Protein AF-A0A7J3TET0-F1 (afdb_monomer)

Sequence (450 aa):
MPKSDINNKVNKGKETSWKTGTLSIEEVISLLPPAFREVYMDRAEIQNYNQIGSYFYRLSEREILDKITEKALEVGLDPIQKRAFRKGSDIYKSYLRERKRQKHEYKEESEPGPEIKNPSVEMVDYIHPLISEFIESLKARGCILEFLNVDKTRAVNIDREMKAIYIVTLRVQSNPNSDIENLNVSNSDIIIQAYPENVRIYNPSLPGKARKVEFDVQSTISQAGIHIGPVTDKDAVASLEQLGLIMDRNVAIDVFRKAIGAFIETGNAEVLDGIDAPGFYSNGKGGIYAVGYQVREVKQEEMKITLEVLNKIALLFPKSIRRFATVVRWSLSSPFSYYLKQNKIYPQHLMLYGMTGTSKTALLLLNHGIWGKWDPESSNHGFFVSGGETDTPARLGERLEQGTFALVIDEGEGLFLKSDGRENVPVIGILKHALQSLISRQTSDRGKFQ

Mean predicted aligned error: 18.73 Å

Foldseek 3Di:
DDDDDDDDDDDDDPPDPQVVLDDDPVRVLVPDDPVSNVVVVVDPPVVPPDCPVVVCVVPDDPVVVVVSVVVNVVSDDDPVVVVSVVVVVVVVVVVVVVVVVVVVVVPPPDDDDDDPPDPDPPLQPDDDPQRVVVVVVQVVQVWFWFAPDSNRQKIWIQHPVQQFIWIKGWDWDQDPVDNDIDIDIDIDPTFFQWHWAAWEWEDAPFPPDAIFIWTWTDGPVDPDTDTDDRDHLVVSLVVSVVVVGGPHPVCSSVSSVRVSVRCVVVVVYHYHYYHPAFFWADPVPRDIDTDPADDDDDDPVNVVVVVVVLVVVLVVPVVCNVVLVVLLVCLVCQRCLLVCLVVQRFDDDDDDDDDPPNCPVVSNVVSCVVRVLQDPVDPQSLQREELVQCLDLVSVLVSLSNHSRDRHYPPNPSLQAPPVRDGPVQSVQQVVCSRNHSDRFTQDPVRDTD

pLDDT: mean 72.65, std 20.69, range [26.22, 97.0]

Solvent-accessible surface area (backbone atoms only — not comparable to full-atom values): 26588 Å² total; per-residue (Å²): 141,87,82,83,95,82,88,88,88,79,79,89,76,86,72,66,52,84,80,74,41,52,80,54,71,70,58,59,48,67,71,46,60,70,80,58,39,56,65,53,71,77,38,85,76,69,77,61,88,77,50,67,67,63,54,51,69,75,73,60,59,70,70,57,54,49,52,53,50,52,50,46,61,74,54,41,61,54,76,67,58,46,48,55,54,49,51,55,53,51,53,50,54,52,52,54,50,52,58,51,47,61,61,50,73,76,64,73,82,74,78,88,72,84,83,75,81,73,84,72,86,76,66,74,76,74,68,57,67,70,57,50,54,52,50,52,58,38,44,75,64,58,31,48,68,32,67,76,45,85,84,62,35,34,28,42,38,39,31,58,84,73,15,23,28,30,43,38,36,50,43,81,45,74,43,96,90,46,101,55,68,44,76,48,78,48,72,53,72,68,27,28,47,42,27,81,38,81,34,32,36,39,40,45,71,50,81,92,56,73,55,27,40,25,29,35,39,40,34,82,89,44,86,64,81,42,78,47,62,83,31,39,69,68,55,48,49,50,53,38,44,76,70,68,29,50,69,35,77,91,52,37,63,62,52,50,53,44,49,53,48,33,32,52,76,72,63,66,33,52,74,45,76,37,72,86,43,32,31,37,40,64,69,83,79,88,44,77,46,65,32,91,51,88,87,72,91,78,53,71,67,57,53,50,53,51,53,52,51,52,51,57,56,48,64,77,33,73,95,42,45,70,57,52,52,50,48,53,56,46,43,76,49,37,32,44,40,52,35,34,35,77,70,74,39,66,62,79,87,86,82,87,82,78,70,88,91,70,55,56,67,66,55,55,53,49,42,32,58,76,70,69,44,63,37,94,85,44,98,37,27,84,44,41,38,52,13,83,64,37,49,42,57,66,46,36,46,56,60,61,62,62,33,30,57,65,76,43,63,46,76,44,60,41,34,53,29,42,98,86,70,45,70,28,58,50,37,47,44,30,60,54,31,55,38,73,36,97,59,57,52,59,46,44,102,80,80,48,79,105

Structu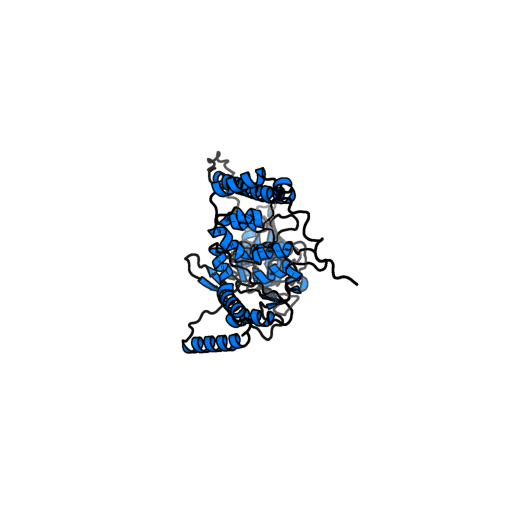re (mmCIF, N/CA/C/O backbone):
data_AF-A0A7J3TET0-F1
#
_entry.id   AF-A0A7J3TET0-F1
#
loop_
_atom_site.group_PDB
_atom_site.id
_atom_site.type_symbol
_atom_site.label_atom_id
_atom_site.label_alt_id
_atom_site.label_comp_id
_atom_site.label_asym_id
_atom_site.label_entity_id
_atom_site.label_seq_id
_atom_site.pdbx_PDB_ins_code
_atom_site.Cartn_x
_atom_site.Cartn_y
_atom_site.Cartn_z
_atom_site.occupancy
_atom_site.B_iso_or_equiv
_atom_site.auth_seq_id
_atom_site.auth_comp_id
_atom_site.auth_asym_id
_atom_site.auth_atom_id
_atom_site.pdbx_PDB_model_num
ATOM 1 N N . MET A 1 1 ? -27.246 51.349 69.343 1.00 47.22 1 MET A N 1
ATOM 2 C CA . MET A 1 1 ? -27.050 50.069 68.628 1.00 47.22 1 MET A CA 1
ATOM 3 C C . MET A 1 1 ? -28.286 49.766 67.791 1.00 47.22 1 MET A C 1
ATOM 5 O O . MET A 1 1 ? -29.310 49.442 68.382 1.00 47.22 1 MET A O 1
ATOM 9 N N . PRO A 1 2 ? -28.229 49.922 66.457 1.00 36.47 2 PRO A N 1
ATOM 10 C CA . PRO A 1 2 ? -29.278 49.417 65.575 1.00 36.47 2 PRO A CA 1
ATOM 11 C C . PRO A 1 2 ? -28.756 48.523 64.435 1.00 36.47 2 PRO A C 1
ATOM 13 O O . PRO A 1 2 ? -27.564 48.451 64.152 1.00 36.47 2 PRO A O 1
ATOM 16 N N . LYS A 1 3 ? -29.709 47.791 63.856 1.00 33.69 3 LYS A N 1
ATOM 17 C CA . LYS A 1 3 ? -29.592 46.589 63.029 1.00 33.69 3 LYS A CA 1
ATOM 18 C C . LYS A 1 3 ? -29.401 46.889 61.532 1.00 33.69 3 LYS A C 1
ATOM 20 O O . LYS A 1 3 ? -30.09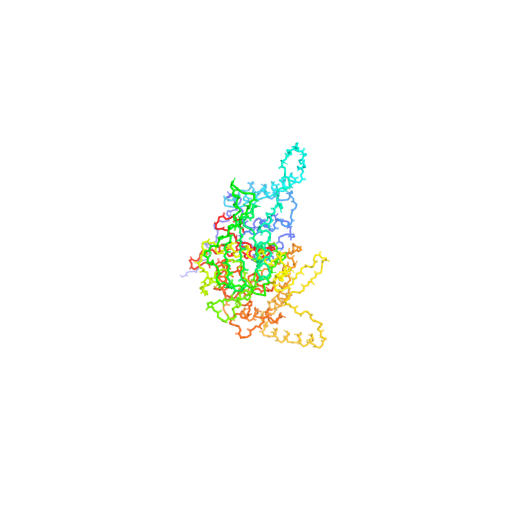2 47.737 60.988 1.00 33.69 3 LYS A O 1
ATOM 25 N N . SER A 1 4 ? -28.503 46.107 60.928 1.00 35.28 4 SER A N 1
ATOM 26 C CA . SER A 1 4 ? -28.432 45.586 59.547 1.00 35.28 4 SER A CA 1
ATOM 27 C C . SER A 1 4 ? -29.247 46.258 58.428 1.00 35.28 4 SER A C 1
ATOM 29 O O . SER A 1 4 ? -30.454 46.040 58.307 1.00 35.28 4 SER A O 1
ATOM 31 N N . ASP A 1 5 ? -28.516 46.905 57.517 1.00 34.19 5 ASP A N 1
ATOM 32 C CA . ASP A 1 5 ? -28.932 47.290 56.167 1.00 34.19 5 ASP A CA 1
ATOM 33 C C . ASP A 1 5 ? -29.136 46.061 55.260 1.00 34.19 5 ASP A C 1
ATOM 35 O O . ASP A 1 5 ? -28.188 45.457 54.754 1.00 34.19 5 ASP A O 1
ATOM 39 N N . ILE A 1 6 ? -30.399 45.710 55.022 1.00 42.12 6 ILE A N 1
ATOM 40 C CA . ILE A 1 6 ? -30.845 44.888 53.893 1.00 42.12 6 ILE A CA 1
ATOM 41 C C . ILE A 1 6 ? -31.731 45.795 53.041 1.00 42.12 6 ILE A C 1
ATOM 43 O O . ILE A 1 6 ? -32.813 46.163 53.486 1.00 42.12 6 ILE A O 1
ATOM 47 N N . ASN A 1 7 ? -31.235 46.147 51.849 1.00 35.28 7 ASN A N 1
ATOM 48 C CA . ASN A 1 7 ? -31.926 46.683 50.659 1.00 35.28 7 ASN A CA 1
ATOM 49 C C . ASN A 1 7 ? -31.182 47.880 50.061 1.00 35.28 7 ASN A C 1
ATOM 51 O O . ASN A 1 7 ? -31.556 49.021 50.300 1.00 35.28 7 ASN A O 1
ATOM 55 N N . ASN A 1 8 ? -30.153 47.619 49.246 1.00 35.34 8 ASN A N 1
ATOM 56 C CA . ASN A 1 8 ? -29.835 48.435 48.061 1.00 35.34 8 ASN A CA 1
ATOM 57 C C . ASN A 1 8 ? -28.627 47.871 47.303 1.00 35.34 8 ASN A C 1
ATOM 59 O O . ASN A 1 8 ? -27.538 48.434 47.348 1.00 35.34 8 ASN A O 1
ATOM 63 N N . LYS A 1 9 ? -28.815 46.743 46.604 1.00 36.81 9 LYS A N 1
ATOM 64 C CA . LYS A 1 9 ? -27.970 46.313 45.469 1.00 36.81 9 LYS A CA 1
ATOM 65 C C . LYS A 1 9 ? -28.615 45.122 44.747 1.00 36.81 9 LYS A C 1
ATOM 67 O O . LYS A 1 9 ? -28.080 44.024 44.712 1.00 36.81 9 LYS A O 1
ATOM 72 N N . VAL A 1 10 ? -29.797 45.343 44.171 1.00 34.62 10 VAL A N 1
ATOM 73 C CA . VAL A 1 10 ? -30.365 44.449 43.153 1.00 34.62 10 VAL A CA 1
ATOM 74 C C . VAL A 1 10 ? -30.793 45.304 41.961 1.00 34.62 10 VAL A C 1
ATOM 76 O O . VAL A 1 10 ? -31.757 46.056 42.029 1.00 34.62 10 VAL A O 1
ATOM 79 N N . ASN A 1 11 ? -30.013 45.184 40.886 1.00 34.41 11 ASN A N 1
ATOM 80 C CA . ASN A 1 11 ? -30.404 45.341 39.485 1.00 34.41 11 ASN A CA 1
ATOM 81 C C . ASN A 1 11 ? -31.099 46.644 39.057 1.00 34.41 11 ASN A C 1
ATOM 83 O O . ASN A 1 11 ? -32.256 46.653 38.643 1.00 34.41 11 ASN A O 1
ATOM 87 N N . LYS A 1 12 ? -30.308 47.719 38.962 1.00 33.62 12 LYS A N 1
ATOM 88 C CA . LYS A 1 12 ? -30.431 48.623 37.808 1.00 33.62 12 LYS A CA 1
ATOM 89 C C . LYS A 1 12 ? -29.923 47.871 36.570 1.00 33.62 12 LYS A C 1
ATOM 91 O O . LYS A 1 12 ? -28.780 47.428 36.580 1.00 33.62 12 LYS A O 1
ATOM 96 N N . GLY A 1 13 ? -30.759 47.742 35.537 1.00 33.19 13 GLY A N 1
ATOM 97 C CA . GLY A 1 13 ? -30.324 47.313 34.201 1.00 33.19 13 GLY A CA 1
ATOM 98 C C . GLY A 1 13 ? -30.938 46.023 33.646 1.00 33.19 13 GLY A C 1
ATOM 99 O O . GLY A 1 13 ? -30.219 45.227 33.061 1.00 33.19 13 GLY A O 1
ATOM 100 N N . LYS A 1 14 ? -32.256 45.809 33.761 1.00 38.25 14 LYS A N 1
ATOM 101 C CA . LYS A 1 14 ? -32.991 45.108 32.689 1.00 38.25 14 LYS A CA 1
ATOM 102 C C . LYS A 1 14 ? -33.468 46.160 31.688 1.00 38.25 14 LYS A C 1
ATOM 104 O O . LYS A 1 14 ? -34.648 46.486 31.633 1.00 38.25 14 LYS A O 1
ATOM 109 N N . GLU A 1 15 ? -32.532 46.734 30.939 1.00 36.56 15 GLU A N 1
ATOM 110 C CA . GLU A 1 15 ? -32.889 47.259 29.625 1.00 36.56 15 GLU A CA 1
ATOM 111 C C . GLU A 1 15 ? -33.075 46.050 28.716 1.00 36.56 15 GLU A C 1
ATOM 113 O O . GLU A 1 15 ? -32.186 45.220 28.553 1.00 36.56 15 GLU A O 1
ATOM 118 N N . THR A 1 16 ? -34.286 45.897 28.202 1.00 39.97 16 THR A N 1
ATOM 119 C CA . THR A 1 16 ? -34.638 44.853 27.250 1.00 39.97 16 THR A CA 1
ATOM 120 C C . THR A 1 16 ? -33.799 45.014 25.973 1.00 39.97 16 THR A C 1
ATOM 122 O O . THR A 1 16 ? -33.821 46.089 25.367 1.00 39.97 16 THR A O 1
ATOM 125 N N . SER A 1 17 ? -33.105 43.942 25.574 1.00 40.50 17 SER A N 1
ATOM 126 C CA . SER A 1 17 ? -32.238 43.742 24.383 1.00 40.50 17 SER A CA 1
ATOM 127 C C . SER A 1 17 ? -32.762 44.322 23.057 1.00 40.50 17 SER A C 1
ATOM 129 O O . SER A 1 17 ? -31.996 44.615 22.141 1.00 40.50 17 SER A O 1
ATOM 131 N N . TRP A 1 18 ? -34.064 44.587 22.963 1.00 34.75 18 TRP A N 1
ATOM 132 C CA . TRP A 1 18 ? -34.729 45.224 21.826 1.00 34.75 18 TRP A CA 1
ATOM 133 C C . TRP A 1 18 ? -34.186 46.614 21.454 1.00 34.75 18 TRP A C 1
ATOM 135 O O . TRP A 1 18 ? -34.384 47.050 20.323 1.00 34.75 18 TRP A O 1
ATOM 145 N N . LYS A 1 19 ? -33.490 47.317 22.361 1.00 37.78 19 LYS A N 1
ATOM 146 C CA . LYS A 1 19 ? -32.889 48.634 22.068 1.00 37.78 19 LYS A 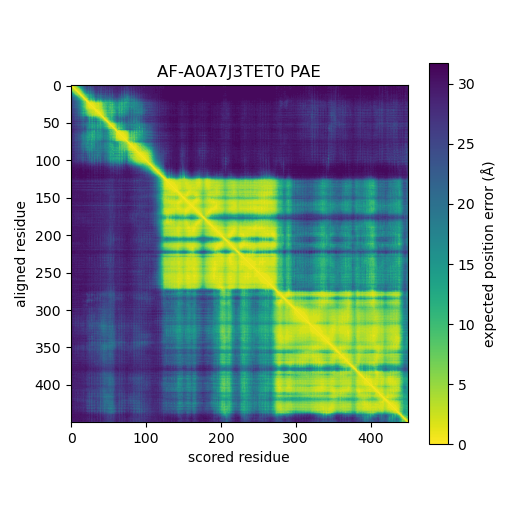CA 1
ATOM 147 C C . LYS A 1 19 ? -31.466 48.579 21.498 1.00 37.78 19 LYS A C 1
ATOM 149 O O . LYS A 1 19 ? -31.029 49.573 20.927 1.00 37.78 19 LYS A O 1
ATOM 154 N N . THR A 1 20 ? -30.750 47.458 21.624 1.00 40.53 20 THR A N 1
ATOM 155 C CA . THR A 1 20 ? -29.346 47.338 21.178 1.00 40.53 20 THR A CA 1
ATOM 156 C C . THR A 1 20 ? -29.181 46.633 19.832 1.00 40.53 20 THR A C 1
ATOM 158 O O . THR A 1 20 ? -28.071 46.592 19.308 1.00 40.53 20 THR A O 1
ATOM 161 N N . GLY A 1 21 ? -30.265 46.107 19.247 1.00 38.38 21 GLY A N 1
ATOM 162 C CA . GLY A 1 21 ? -30.230 45.435 17.941 1.00 38.38 21 GLY A CA 1
ATOM 163 C C . GLY A 1 21 ? -29.460 44.112 17.949 1.00 38.38 21 GLY A C 1
ATOM 164 O O . GLY A 1 21 ? -28.987 43.676 16.909 1.00 38.38 21 GLY A O 1
ATOM 165 N N . THR A 1 22 ? -29.297 43.486 19.113 1.00 38.59 22 THR A N 1
ATOM 166 C CA . THR A 1 22 ? -28.593 42.211 19.275 1.00 38.59 22 THR A CA 1
ATOM 167 C C . THR A 1 22 ? -29.439 41.272 20.123 1.00 38.59 22 THR A C 1
ATOM 169 O O . THR A 1 22 ? -29.788 41.604 21.254 1.00 38.59 22 THR A O 1
ATOM 172 N N . LEU A 1 23 ? -29.779 40.107 19.564 1.00 42.12 23 LEU A N 1
ATOM 173 C CA . LEU A 1 23 ? -30.493 39.048 20.280 1.00 42.12 23 LEU A CA 1
ATOM 174 C C . LEU A 1 23 ? -29.508 38.081 20.944 1.00 42.12 23 LEU A C 1
ATOM 176 O O . LEU A 1 23 ? -28.481 37.728 20.357 1.00 42.12 23 LEU A O 1
ATOM 180 N N . SER A 1 24 ? -29.846 37.614 22.143 1.00 52.03 24 SER A N 1
ATOM 181 C CA . SER A 1 24 ? -29.150 36.504 22.798 1.00 52.03 24 SER A CA 1
ATOM 182 C C . SER A 1 24 ? -29.523 35.162 22.147 1.00 52.03 24 SER A C 1
ATOM 184 O O . SER A 1 24 ? -30.534 35.043 21.448 1.00 52.03 24 SER A O 1
ATOM 186 N N . ILE A 1 25 ? -28.713 34.119 22.359 1.00 48.34 25 ILE A N 1
ATOM 187 C CA . ILE A 1 25 ? -28.995 32.776 21.819 1.00 48.34 25 ILE A CA 1
ATOM 188 C C . ILE A 1 25 ? -30.345 32.255 22.307 1.00 48.34 25 ILE A C 1
ATOM 190 O O . ILE A 1 25 ? -31.100 31.656 21.545 1.00 48.34 25 ILE A O 1
ATOM 194 N N . GLU A 1 26 ? -30.661 32.512 23.569 1.00 53.69 26 GLU A N 1
ATOM 195 C CA . GLU A 1 26 ? -31.907 32.110 24.208 1.00 53.69 26 GLU A CA 1
ATOM 196 C C . GLU A 1 26 ? -33.110 32.771 23.526 1.00 53.69 26 GLU A C 1
ATOM 198 O O . GLU A 1 26 ? -34.139 32.126 23.314 1.00 53.69 26 GLU A O 1
ATOM 203 N N . GLU A 1 27 ? -32.963 34.028 23.099 1.00 54.66 27 GLU A N 1
ATOM 204 C CA . GLU A 1 27 ? -33.993 34.750 22.353 1.00 54.66 27 GLU A CA 1
ATOM 205 C C . GLU A 1 27 ? -34.169 34.171 20.942 1.00 54.66 27 GLU A C 1
ATOM 207 O O . GLU A 1 27 ? -35.301 33.965 20.509 1.00 54.66 27 GLU A O 1
ATOM 212 N N . VAL A 1 28 ? -33.085 33.794 20.255 1.00 53.69 28 VAL A N 1
ATOM 213 C CA . VAL A 1 28 ? -33.152 33.117 18.944 1.00 53.69 28 VAL A CA 1
ATOM 214 C C . VAL A 1 28 ? -33.815 31.738 19.051 1.00 53.69 28 VAL A C 1
ATOM 216 O O . VAL A 1 28 ? -34.655 31.392 18.220 1.00 53.69 28 VAL A O 1
ATOM 219 N N . ILE A 1 29 ? -33.504 30.959 20.090 1.00 54.62 29 ILE A N 1
ATOM 220 C CA . ILE A 1 29 ? -34.135 29.651 20.339 1.00 54.62 29 ILE A CA 1
ATOM 221 C C . ILE A 1 29 ? -35.631 29.819 20.625 1.00 54.62 29 ILE A C 1
ATOM 223 O O . ILE A 1 29 ? -36.444 29.015 20.165 1.00 54.62 29 ILE A O 1
ATOM 227 N N . SER A 1 30 ? -36.020 30.887 21.328 1.00 56.38 30 SER A N 1
ATOM 228 C CA . SER A 1 30 ? -37.426 31.178 21.628 1.00 56.38 30 SER A CA 1
ATOM 229 C C . SER A 1 30 ? -38.279 31.462 20.385 1.00 56.38 30 SER A C 1
ATOM 231 O O . SER A 1 30 ? -39.500 31.325 20.441 1.00 56.38 30 SER A O 1
ATOM 233 N N . LEU A 1 31 ? -37.657 31.796 19.251 1.00 55.09 31 LEU A N 1
ATOM 234 C CA . LEU A 1 31 ? -38.343 32.021 17.976 1.00 55.09 31 LEU A CA 1
ATOM 235 C C . LEU A 1 31 ? -38.585 30.725 17.186 1.00 55.09 31 LEU A C 1
ATOM 237 O O . LEU A 1 31 ? -39.346 30.732 16.220 1.00 55.09 31 LEU A O 1
ATOM 241 N N . LEU A 1 32 ? -37.981 29.601 17.586 1.00 49.94 32 LEU A N 1
ATOM 242 C CA . LEU A 1 32 ? -38.163 28.317 16.903 1.00 49.94 32 LEU A CA 1
ATOM 243 C C . LEU A 1 32 ? -39.530 27.691 17.230 1.00 49.94 32 LEU A C 1
ATOM 245 O O . LEU A 1 32 ? -40.083 27.958 18.300 1.00 49.94 32 LEU A O 1
ATOM 249 N N . PRO A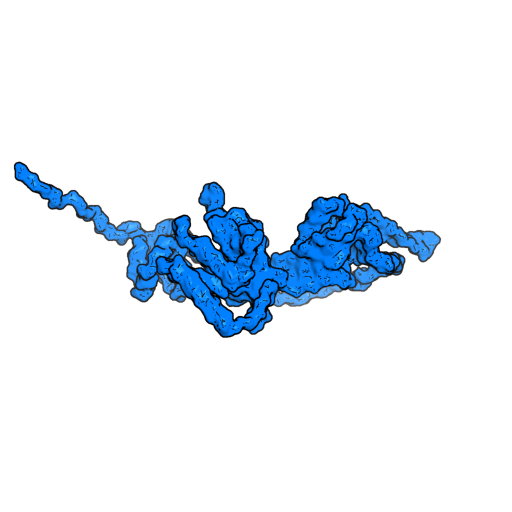 1 33 ? -40.097 26.832 16.365 1.00 46.38 33 PRO A N 1
ATOM 250 C CA . PRO A 1 33 ? -41.302 26.078 16.703 1.00 46.38 33 PRO A CA 1
ATOM 251 C C . PRO A 1 33 ? -41.067 25.146 17.912 1.00 46.38 33 PRO A C 1
ATOM 253 O O . PRO A 1 33 ? -39.946 24.658 18.078 1.00 46.38 33 PRO A O 1
ATOM 256 N N . PRO A 1 34 ? -42.088 24.853 18.745 1.00 49.47 34 PRO A N 1
ATOM 257 C CA . PRO A 1 34 ? -41.920 24.145 20.023 1.00 49.47 34 PRO A CA 1
ATOM 258 C C . PRO A 1 34 ? -41.143 22.823 19.933 1.00 49.47 34 PRO A C 1
ATOM 260 O O . PRO A 1 34 ? -40.205 22.619 20.699 1.00 49.47 34 PRO A O 1
ATOM 263 N N . ALA A 1 35 ? -41.430 21.995 18.923 1.00 41.88 35 ALA A N 1
ATOM 264 C CA . ALA A 1 35 ? -40.745 20.718 18.700 1.00 41.88 35 ALA A CA 1
ATOM 265 C C . ALA A 1 35 ? -39.224 20.860 18.482 1.00 41.88 35 ALA A C 1
ATOM 267 O O . ALA A 1 35 ? -38.458 19.955 18.795 1.00 41.88 35 ALA A O 1
ATOM 268 N N . PHE A 1 36 ? -38.761 22.005 17.972 1.00 44.66 36 PHE A N 1
ATOM 269 C CA . PHE A 1 36 ? -37.337 22.277 17.758 1.00 44.66 36 PHE A CA 1
ATOM 270 C C . PHE A 1 36 ? -36.656 22.862 18.999 1.00 44.66 36 PHE A C 1
ATOM 272 O O . PHE A 1 36 ? -35.450 22.679 19.168 1.00 44.66 36 PHE A O 1
ATOM 279 N N . ARG A 1 37 ? -37.412 23.527 19.885 1.00 54.56 37 ARG A N 1
ATOM 280 C CA . ARG A 1 37 ? -36.888 24.024 21.169 1.00 54.56 37 ARG A CA 1
ATOM 281 C C . ARG A 1 37 ? -36.535 22.872 22.097 1.00 54.56 37 ARG A C 1
ATOM 283 O O . ARG A 1 37 ? -35.477 22.901 22.716 1.00 54.56 37 ARG A O 1
ATOM 290 N N . GLU A 1 38 ? -37.391 21.855 22.150 1.00 47.50 38 GLU A N 1
ATOM 291 C CA . GLU A 1 38 ? -37.198 20.680 23.007 1.00 47.50 38 GLU A CA 1
ATOM 292 C C . GLU A 1 38 ? -35.928 19.905 22.632 1.00 47.50 38 GLU A C 1
ATOM 294 O O . GLU A 1 38 ? -35.116 19.595 23.498 1.00 47.50 38 GLU A O 1
ATOM 299 N N . VAL A 1 39 ? -35.675 19.704 21.334 1.00 46.56 39 VAL A N 1
ATOM 300 C CA . VAL A 1 39 ? -34.472 19.001 20.847 1.00 46.56 39 VAL A CA 1
ATOM 301 C C . VAL A 1 39 ? -33.179 19.783 21.119 1.00 46.56 39 VAL A C 1
ATOM 303 O O . VAL A 1 39 ? -32.123 19.182 21.321 1.00 46.56 39 VAL A O 1
ATOM 306 N N . TYR A 1 40 ? -33.245 21.116 21.133 1.00 48.41 40 TYR A N 1
ATOM 307 C CA . TYR A 1 40 ? -32.092 21.966 21.431 1.00 48.41 40 TYR A CA 1
ATOM 308 C C . TYR A 1 40 ? -31.771 21.996 22.933 1.00 48.41 40 TYR A C 1
ATOM 310 O O . TYR A 1 40 ? -30.605 21.958 23.318 1.00 48.41 40 TYR A O 1
ATOM 318 N N . MET A 1 41 ? -32.801 22.033 23.783 1.00 51.50 41 MET A N 1
ATOM 319 C CA . MET A 1 41 ? -32.650 22.060 25.243 1.00 51.50 41 MET A CA 1
ATOM 320 C C . MET A 1 41 ? -32.141 20.727 25.816 1.00 51.50 41 MET A C 1
ATOM 322 O O . MET A 1 41 ? -31.463 20.728 26.839 1.00 51.50 41 MET A O 1
ATOM 326 N N . ASP A 1 42 ? -32.400 19.603 25.141 1.00 46.38 42 ASP A N 1
ATOM 327 C CA . ASP A 1 42 ? -32.011 18.259 25.599 1.00 46.38 42 ASP A CA 1
ATOM 328 C C . ASP A 1 42 ? -30.530 17.905 25.317 1.00 46.38 42 ASP A C 1
ATOM 330 O O . ASP A 1 42 ? -30.035 16.847 25.708 1.00 46.38 42 ASP A O 1
ATOM 334 N N . ARG A 1 43 ? -29.768 18.787 24.648 1.00 48.09 43 ARG A N 1
ATOM 335 C CA . ARG A 1 43 ? -28.347 18.552 24.334 1.00 48.09 43 ARG A CA 1
ATOM 336 C C . ARG A 1 43 ? -27.453 19.709 24.765 1.00 48.09 43 ARG A C 1
ATOM 338 O O . ARG A 1 43 ? -27.238 20.663 24.023 1.00 48.09 43 ARG A O 1
ATOM 345 N N . ALA A 1 44 ? -26.797 19.533 25.913 1.00 43.03 44 ALA A N 1
ATOM 346 C CA . ALA A 1 44 ? -25.727 20.411 26.401 1.00 43.03 44 ALA A CA 1
ATOM 347 C C . ALA A 1 44 ? -24.542 20.572 25.411 1.00 43.03 44 ALA A C 1
ATOM 349 O O . ALA A 1 44 ? -23.738 21.488 25.546 1.00 43.03 44 ALA A O 1
ATOM 350 N N . GLU A 1 45 ? -24.442 19.716 24.389 1.00 41.53 45 GLU A N 1
ATOM 351 C CA . GLU A 1 45 ? -23.360 19.699 23.394 1.00 41.53 45 GLU A CA 1
ATOM 352 C C . GLU A 1 45 ? -23.496 20.743 22.266 1.00 41.53 45 GLU A C 1
ATOM 354 O O . GLU A 1 45 ? -22.540 20.957 21.521 1.00 41.53 45 GLU A O 1
ATOM 359 N N . ILE A 1 46 ? -24.638 21.434 22.130 1.00 45.91 46 ILE A N 1
ATOM 360 C CA . ILE A 1 46 ? -24.844 22.441 21.062 1.00 45.91 46 ILE A CA 1
ATOM 361 C C . ILE A 1 46 ? -24.303 23.835 21.463 1.00 45.91 46 ILE A C 1
ATOM 363 O O . ILE A 1 46 ? -24.289 24.765 20.660 1.00 45.91 46 ILE A O 1
ATOM 367 N N . GLN A 1 47 ? -23.750 23.984 22.673 1.00 41.09 47 GLN A N 1
ATOM 368 C CA . GLN A 1 47 ? -23.112 25.234 23.116 1.00 41.09 47 GLN A CA 1
ATOM 369 C C . GLN A 1 47 ? -21.764 25.538 22.432 1.00 41.09 47 GLN A C 1
ATOM 371 O O . GLN A 1 47 ? -21.244 26.645 22.570 1.00 41.09 47 GLN A O 1
ATOM 376 N N . ASN A 1 48 ? -21.214 24.616 21.634 1.00 38.47 48 ASN A N 1
ATOM 377 C CA . ASN A 1 48 ? -20.057 24.908 20.789 1.00 38.47 48 ASN A CA 1
ATOM 378 C C . ASN A 1 48 ? -20.499 25.579 19.478 1.00 38.47 48 ASN A C 1
ATOM 380 O O . ASN A 1 48 ? -20.911 24.938 18.507 1.00 38.47 48 ASN A O 1
ATOM 384 N N . TYR A 1 49 ? -20.406 26.910 19.477 1.00 42.03 49 TYR A N 1
ATOM 385 C CA . TYR A 1 49 ? -20.637 27.808 18.348 1.00 42.03 49 TYR A CA 1
ATOM 386 C C . TYR A 1 49 ? -19.917 27.330 17.079 1.00 42.03 49 TYR A C 1
ATOM 388 O O . TYR A 1 49 ? -18.697 27.412 16.993 1.00 42.03 49 TYR A O 1
ATOM 396 N N . ASN A 1 50 ? -20.696 26.813 16.120 1.00 41.69 50 ASN A N 1
ATOM 397 C CA . ASN A 1 50 ? -20.452 26.745 14.663 1.00 41.69 50 ASN A CA 1
ATOM 398 C C . ASN A 1 50 ? -21.426 25.777 13.959 1.00 41.69 50 ASN A C 1
ATOM 400 O O . ASN A 1 50 ? -21.477 25.747 12.732 1.00 41.69 50 ASN A O 1
ATOM 404 N N . GLN A 1 51 ? -22.229 25.005 14.704 1.00 45.16 51 GLN A N 1
ATOM 405 C CA . GLN A 1 51 ? -23.095 23.964 14.127 1.00 45.16 51 GLN A CA 1
ATOM 406 C C . GLN A 1 51 ? -24.566 24.356 13.921 1.00 45.16 51 GLN A C 1
ATOM 408 O O . GLN A 1 51 ? -25.339 23.564 13.387 1.00 45.16 51 GLN A O 1
ATOM 413 N N . ILE A 1 52 ? -24.970 25.578 14.280 1.00 42.38 52 ILE A N 1
ATOM 414 C CA . ILE A 1 52 ? -26.361 26.027 14.103 1.00 42.38 52 ILE A CA 1
ATOM 415 C C . ILE A 1 52 ? -26.747 25.993 12.614 1.00 42.38 52 ILE A C 1
ATOM 417 O O . ILE A 1 52 ? -27.782 25.442 12.246 1.00 42.38 52 ILE A O 1
ATOM 421 N N . GLY A 1 53 ? -25.867 26.486 11.736 1.00 44.25 53 GLY A N 1
ATOM 422 C CA . GLY A 1 53 ? -26.101 26.481 10.290 1.00 44.25 53 GLY A CA 1
ATOM 423 C C . GLY A 1 53 ? -26.193 25.074 9.693 1.00 44.25 53 GLY A C 1
ATOM 424 O O . GLY A 1 53 ? -27.065 24.824 8.869 1.00 44.25 53 GLY A O 1
ATOM 425 N N . SER A 1 54 ? -25.349 24.135 10.134 1.00 42.38 54 SER A N 1
ATOM 426 C CA . SER A 1 54 ? -25.358 22.745 9.651 1.00 42.38 54 SER A CA 1
ATOM 427 C C . SER A 1 54 ? -26.517 21.916 10.211 1.00 42.38 54 SER A C 1
ATOM 429 O O . SER A 1 54 ? -26.957 20.968 9.560 1.00 42.38 54 SER A O 1
ATOM 431 N N . TYR A 1 55 ? -27.030 22.274 11.389 1.00 42.72 55 TYR A N 1
ATOM 432 C CA . TYR A 1 55 ? -28.219 21.661 11.972 1.00 42.72 55 TYR A CA 1
ATOM 433 C C . TYR A 1 55 ? -29.492 22.081 11.221 1.00 42.72 55 TYR A C 1
ATOM 435 O O . TYR A 1 55 ? -30.261 21.217 10.801 1.00 42.72 55 TYR A O 1
ATOM 443 N N . PHE A 1 56 ? -29.665 23.379 10.936 1.00 42.72 56 PHE A N 1
ATOM 444 C CA . PHE A 1 56 ? -30.772 23.853 10.094 1.00 42.72 56 PHE A CA 1
ATOM 445 C C . PHE A 1 56 ? -30.664 23.350 8.647 1.00 42.72 56 PHE A C 1
ATOM 447 O O . PHE A 1 56 ? -31.669 22.974 8.055 1.00 42.72 56 PHE A O 1
ATOM 454 N N . TYR A 1 57 ? -29.445 23.221 8.111 1.00 46.88 57 TYR A N 1
ATOM 455 C CA . TYR A 1 57 ? -29.179 22.675 6.772 1.00 46.88 57 TYR A CA 1
ATOM 456 C C . TYR A 1 57 ? -29.728 21.254 6.545 1.00 46.88 57 TYR A C 1
ATOM 458 O O . TYR A 1 57 ? -29.998 20.882 5.406 1.00 46.88 57 TYR A O 1
ATOM 466 N N . ARG A 1 58 ? -29.895 20.445 7.605 1.00 42.06 58 ARG A N 1
ATOM 467 C CA . ARG A 1 58 ? -30.441 19.079 7.498 1.00 42.06 58 ARG A CA 1
ATOM 468 C C . ARG A 1 58 ? -31.966 18.998 7.541 1.00 42.06 58 ARG A C 1
ATOM 470 O O . ARG A 1 58 ? -32.486 17.941 7.201 1.00 42.06 58 ARG A O 1
ATOM 477 N N . LEU A 1 59 ? -32.664 20.037 8.003 1.00 38.78 59 LEU A N 1
ATOM 478 C CA . LEU A 1 59 ? -34.044 19.894 8.486 1.00 38.78 59 LEU A CA 1
ATOM 479 C C . LEU A 1 59 ? -35.073 20.847 7.861 1.00 38.78 59 LEU A C 1
ATOM 481 O O . LEU A 1 59 ? -36.248 20.714 8.192 1.00 38.78 59 LEU A O 1
ATOM 485 N N . SER A 1 60 ? -34.701 21.777 6.975 1.00 42.84 60 SER A N 1
ATOM 486 C CA . SER A 1 60 ? -35.664 22.760 6.452 1.00 42.84 60 SER A CA 1
ATOM 487 C C . SER A 1 60 ? -35.663 22.935 4.931 1.00 42.84 60 SER A C 1
ATOM 489 O O . SER A 1 60 ? -34.626 22.978 4.270 1.00 42.84 60 SER A O 1
ATOM 491 N N . GLU A 1 61 ? -36.874 23.073 4.380 1.00 50.25 61 GLU A N 1
ATOM 492 C CA . GLU A 1 61 ? -37.121 23.506 3.005 1.00 50.25 61 GLU A CA 1
ATOM 493 C C . GLU A 1 61 ? -36.664 24.959 2.789 1.00 50.25 61 GLU A C 1
ATOM 495 O O . GLU A 1 61 ? -36.631 25.778 3.714 1.00 50.25 61 GLU A O 1
ATOM 500 N N . ARG A 1 62 ? -36.318 25.279 1.535 1.00 45.28 62 ARG A N 1
ATOM 501 C CA . ARG A 1 62 ? -35.716 26.551 1.099 1.00 45.28 62 ARG A CA 1
ATOM 502 C C . ARG A 1 62 ? -36.438 27.797 1.632 1.00 45.28 62 ARG A C 1
ATOM 504 O O . ARG A 1 62 ? -35.774 28.720 2.088 1.00 45.28 62 ARG A O 1
ATOM 511 N N . GLU A 1 63 ? -37.770 27.800 1.643 1.00 46.44 63 GLU A N 1
ATOM 512 C CA . GLU A 1 63 ? -38.571 28.943 2.113 1.00 46.44 63 GLU A CA 1
ATOM 513 C C . GLU A 1 63 ? -38.385 29.262 3.602 1.00 46.44 63 GLU A C 1
ATOM 515 O O . GLU A 1 63 ? -38.470 30.423 4.002 1.00 46.44 63 GLU A O 1
ATOM 520 N N . ILE A 1 64 ? -38.112 28.257 4.438 1.00 49.12 64 ILE A N 1
ATOM 521 C CA . ILE A 1 64 ? -37.927 28.451 5.881 1.00 49.12 64 ILE A CA 1
ATOM 522 C C . ILE A 1 64 ? -36.533 29.032 6.153 1.00 49.12 64 ILE A C 1
ATOM 524 O O . ILE A 1 64 ? -36.391 29.950 6.958 1.00 49.12 64 ILE A O 1
ATOM 528 N N . LEU A 1 65 ? -35.510 28.543 5.443 1.00 51.09 65 LEU A N 1
ATOM 529 C CA . LEU A 1 65 ? -34.146 29.081 5.496 1.00 51.09 65 LEU A CA 1
ATOM 530 C C . LEU A 1 65 ? -34.075 30.525 4.991 1.00 51.09 65 LEU A C 1
ATOM 532 O O . LEU A 1 65 ? -33.400 31.347 5.615 1.00 51.09 65 LEU A O 1
ATOM 536 N N . ASP A 1 66 ? -34.801 30.846 3.921 1.00 51.56 66 ASP A N 1
ATOM 537 C CA . ASP A 1 66 ? -34.873 32.205 3.385 1.00 51.56 66 ASP A CA 1
ATOM 538 C C . ASP A 1 66 ? -35.569 33.149 4.385 1.00 51.56 66 ASP A C 1
ATOM 540 O O . ASP A 1 66 ? -35.001 34.189 4.714 1.00 51.56 66 ASP A O 1
ATOM 544 N N . LYS A 1 67 ? -36.695 32.748 5.001 1.00 50.78 67 LYS A N 1
ATOM 545 C CA . LYS A 1 67 ? -37.376 33.552 6.041 1.00 50.78 67 LYS A CA 1
ATOM 546 C C . LYS A 1 67 ? -36.538 33.752 7.307 1.00 50.78 67 LYS A C 1
ATOM 548 O O . LYS A 1 67 ? -36.533 34.846 7.866 1.00 50.78 67 LYS A O 1
ATOM 553 N N . ILE A 1 68 ? -35.815 32.725 7.765 1.00 52.16 68 ILE A N 1
ATOM 554 C CA . ILE A 1 68 ? -34.917 32.835 8.931 1.00 52.16 68 ILE A CA 1
ATOM 555 C C . ILE A 1 68 ? -33.762 33.789 8.619 1.00 52.16 68 ILE A C 1
ATOM 557 O O . ILE A 1 68 ? -33.387 34.605 9.459 1.00 52.16 68 ILE A O 1
ATOM 561 N N . THR A 1 69 ? -33.218 33.713 7.405 1.00 50.84 69 THR A N 1
ATOM 562 C CA . THR A 1 69 ? -32.108 34.562 6.961 1.00 50.84 69 THR A CA 1
ATOM 563 C C . THR A 1 69 ? -32.561 36.011 6.786 1.00 50.84 69 THR A C 1
ATOM 565 O O . THR A 1 69 ? -31.869 36.921 7.232 1.00 50.84 69 THR A O 1
ATOM 568 N N . GLU A 1 70 ? -33.735 36.236 6.199 1.00 51.78 70 GLU A N 1
ATOM 569 C CA . GLU A 1 70 ? -34.331 37.561 6.018 1.00 51.78 70 GLU A CA 1
ATOM 570 C C . GLU A 1 70 ? -34.623 38.220 7.375 1.00 51.78 70 GLU A C 1
ATOM 572 O O . GLU A 1 70 ? -34.189 39.346 7.619 1.00 51.78 70 GLU A O 1
ATOM 577 N N . LYS A 1 71 ? -35.203 37.470 8.325 1.00 49.81 71 LYS A N 1
ATOM 578 C CA . LYS A 1 71 ? -35.439 37.955 9.694 1.00 49.81 71 LYS A CA 1
ATOM 579 C C . LYS A 1 71 ? -34.141 38.222 10.459 1.00 49.81 71 LYS A C 1
ATOM 581 O O . LYS A 1 71 ? -34.031 39.223 11.157 1.00 49.81 71 LYS A O 1
ATOM 586 N N . ALA A 1 72 ? -33.132 37.365 10.314 1.00 51.06 72 ALA A N 1
ATOM 587 C CA . ALA A 1 72 ? -31.835 37.563 10.959 1.00 51.06 72 ALA A CA 1
ATOM 588 C C . ALA A 1 72 ? -31.073 38.777 10.385 1.00 51.06 72 ALA A C 1
ATOM 590 O O . ALA A 1 72 ? -30.324 39.448 11.098 1.00 51.06 72 ALA A O 1
ATOM 591 N N . LEU A 1 73 ? -31.278 39.098 9.104 1.00 48.06 73 LEU A N 1
ATOM 592 C CA . LEU A 1 73 ? -30.720 40.293 8.472 1.00 48.06 73 LEU A CA 1
ATOM 593 C C . LEU A 1 73 ? -31.467 41.576 8.873 1.00 48.06 73 LEU A C 1
ATOM 595 O O . LEU A 1 73 ? -30.794 42.583 9.095 1.00 48.06 73 LEU A O 1
ATOM 599 N N . GLU A 1 74 ? -32.798 41.534 9.028 1.00 46.91 74 GLU A N 1
ATOM 600 C CA . GLU A 1 74 ? -33.614 42.652 9.541 1.00 46.91 74 GLU A CA 1
ATOM 601 C C . GLU A 1 74 ? -33.239 43.049 10.976 1.00 46.91 74 GLU A C 1
ATOM 603 O O . GLU A 1 74 ? -33.194 44.233 11.299 1.00 46.91 74 GLU A O 1
ATOM 608 N N . VAL A 1 75 ? -32.962 42.068 11.841 1.00 46.53 75 VAL A N 1
ATOM 609 C CA . VAL A 1 75 ? -32.828 42.292 13.294 1.00 46.53 75 VAL A CA 1
ATOM 610 C C . VAL A 1 75 ? -31.392 42.641 13.721 1.00 46.53 75 VAL A C 1
ATOM 612 O O . VAL A 1 75 ? -31.169 43.034 14.859 1.00 46.53 75 VAL A O 1
ATOM 615 N N . GLY A 1 76 ? -30.422 42.597 12.798 1.00 40.94 76 GLY A N 1
ATOM 616 C CA . GLY A 1 76 ? -29.078 43.137 13.025 1.00 40.94 76 GLY A CA 1
ATOM 617 C C . GLY A 1 76 ? -28.062 42.152 13.614 1.00 40.94 76 GLY A C 1
ATOM 618 O O . GLY A 1 76 ? -27.528 42.370 14.689 1.00 40.94 76 GLY A O 1
ATOM 619 N N . LEU A 1 77 ? -27.685 41.105 12.873 1.00 51.25 77 LEU A N 1
ATOM 620 C CA . LEU A 1 77 ? -26.527 40.271 13.248 1.00 51.25 77 LEU A CA 1
ATOM 621 C C . LEU A 1 77 ? -25.212 41.079 13.324 1.00 51.25 77 LEU A C 1
ATOM 623 O O . LEU A 1 77 ? -24.987 41.993 12.513 1.00 51.25 77 LEU A O 1
ATOM 627 N N . ASP A 1 78 ? -24.310 40.694 14.234 1.00 47.88 78 ASP A N 1
ATOM 628 C CA . ASP A 1 78 ? -22.975 41.295 14.329 1.00 47.88 78 ASP A CA 1
ATOM 629 C C . ASP A 1 78 ? -22.125 40.981 13.068 1.00 47.88 78 ASP A C 1
ATOM 631 O O . ASP A 1 78 ? -22.388 40.002 12.356 1.00 47.88 78 ASP A O 1
ATOM 635 N N . PRO A 1 79 ? -21.110 41.802 12.730 1.00 45.31 79 PRO A N 1
ATOM 636 C CA . PRO A 1 79 ? -20.290 41.638 11.524 1.00 45.31 79 PRO A CA 1
ATOM 637 C C . PRO A 1 79 ? -19.646 40.251 11.327 1.00 45.31 79 PRO A C 1
ATOM 639 O O . PRO A 1 79 ? -19.475 39.817 10.183 1.00 45.31 79 PRO A O 1
ATOM 642 N N . ILE A 1 80 ? -19.281 39.555 12.404 1.00 44.56 80 ILE A N 1
ATOM 643 C CA . ILE A 1 80 ? -18.676 38.216 12.401 1.00 44.56 80 ILE A CA 1
ATOM 644 C C . ILE A 1 80 ? -19.738 37.168 12.056 1.00 44.56 80 ILE A C 1
ATOM 646 O O . ILE A 1 80 ? -19.529 36.345 11.160 1.00 44.56 80 ILE A O 1
ATOM 650 N N . GLN A 1 81 ? -20.913 37.255 12.680 1.00 46.56 81 GLN A N 1
ATOM 651 C CA . GLN A 1 81 ? -22.057 36.387 12.387 1.00 46.56 81 GLN A CA 1
ATOM 652 C C . GLN A 1 81 ? -22.580 36.596 10.958 1.00 46.56 81 GLN A C 1
ATOM 654 O O . GLN A 1 81 ? -22.826 35.625 10.238 1.00 46.56 81 GLN A O 1
ATOM 659 N N . LYS A 1 82 ? -22.634 37.850 10.483 1.00 48.56 82 LYS A N 1
ATOM 660 C CA . LYS A 1 82 ? -22.941 38.184 9.079 1.00 48.56 82 LYS A CA 1
ATOM 661 C C . LYS A 1 82 ? -21.926 37.587 8.106 1.00 48.56 82 LYS A C 1
ATOM 663 O O . LYS A 1 82 ? -22.320 37.111 7.041 1.00 48.56 82 LYS A O 1
ATOM 668 N N . ARG A 1 83 ? -20.628 37.583 8.445 1.00 46.56 83 ARG A N 1
ATOM 669 C CA . ARG A 1 83 ? -19.592 36.940 7.616 1.00 46.56 83 ARG A CA 1
ATOM 670 C C . ARG A 1 83 ? -19.770 35.432 7.556 1.00 46.56 83 ARG A C 1
ATOM 672 O O . ARG A 1 83 ? -19.690 34.894 6.459 1.00 46.56 83 ARG A O 1
ATOM 679 N N . ALA A 1 84 ? -20.029 34.765 8.679 1.00 47.88 84 ALA A N 1
ATOM 680 C CA . ALA A 1 84 ? -20.236 33.317 8.715 1.00 47.88 84 ALA A CA 1
ATOM 681 C C . ALA A 1 84 ? -21.455 32.893 7.874 1.00 47.88 84 ALA A C 1
ATOM 683 O O . ALA A 1 84 ? -21.350 31.984 7.048 1.00 47.88 84 ALA A O 1
ATOM 684 N N . PHE A 1 85 ? -22.570 33.621 7.997 1.00 47.03 85 PHE A N 1
ATOM 685 C CA . PHE A 1 85 ? -23.774 33.386 7.195 1.00 47.03 85 PHE A CA 1
ATOM 686 C C . PHE A 1 85 ? -23.556 33.649 5.697 1.00 47.03 85 PHE A C 1
ATOM 688 O O . PHE A 1 85 ? -23.936 32.825 4.863 1.00 47.03 85 PHE A O 1
ATOM 695 N N . ARG A 1 86 ? -22.880 34.751 5.330 1.00 47.56 86 ARG A N 1
ATOM 696 C CA . ARG A 1 86 ? -22.514 35.029 3.927 1.00 47.56 86 ARG A CA 1
ATOM 697 C C . ARG A 1 86 ? -21.594 33.953 3.351 1.00 47.56 86 ARG A C 1
ATOM 699 O O . ARG A 1 86 ? -21.841 33.489 2.244 1.00 47.56 86 ARG A O 1
ATOM 706 N N . LYS A 1 87 ? -20.608 33.482 4.125 1.00 48.66 87 LYS A N 1
ATOM 707 C CA . LYS A 1 87 ? -19.695 32.401 3.716 1.00 48.66 87 LYS A CA 1
ATOM 708 C C . LYS A 1 87 ? -20.456 31.108 3.406 1.00 48.66 87 LYS A C 1
ATOM 710 O O . LYS A 1 87 ? -20.165 30.468 2.401 1.00 48.66 87 LYS A O 1
ATOM 715 N N . GLY A 1 88 ? -21.457 30.756 4.217 1.00 44.66 88 GLY A N 1
ATOM 716 C CA . GLY A 1 88 ? -22.341 29.615 3.951 1.00 44.66 88 GLY A CA 1
ATOM 717 C C . GLY A 1 88 ? -23.149 29.767 2.655 1.00 44.66 88 GLY A C 1
ATOM 718 O O . GLY A 1 88 ? -23.236 28.827 1.865 1.00 44.66 88 GLY A O 1
ATOM 719 N N . SER A 1 89 ? -23.673 30.969 2.389 1.00 43.25 89 SER A N 1
ATOM 720 C CA . SER A 1 89 ? -24.404 31.288 1.151 1.00 43.25 89 SER A CA 1
ATOM 721 C C . SER A 1 89 ? -23.512 31.230 -0.100 1.00 43.25 89 SER A C 1
ATOM 723 O O . SER A 1 89 ? -23.920 30.700 -1.136 1.00 43.25 89 SER A O 1
ATOM 725 N N . ASP A 1 90 ? -22.272 31.716 -0.013 1.00 46.59 90 ASP A N 1
ATOM 726 C CA . ASP A 1 90 ? -21.330 31.723 -1.138 1.00 46.59 90 ASP A CA 1
ATOM 727 C C . ASP A 1 90 ? -20.825 30.315 -1.483 1.00 46.59 90 ASP A C 1
ATOM 729 O O . ASP A 1 90 ? -20.725 29.969 -2.664 1.00 46.59 90 ASP A O 1
ATOM 733 N N . ILE A 1 91 ? -20.609 29.464 -0.472 1.00 45.53 91 ILE A N 1
ATOM 734 C CA . ILE A 1 91 ? -20.309 28.035 -0.665 1.00 45.53 91 ILE A CA 1
ATOM 735 C C . ILE A 1 91 ? -21.448 27.354 -1.442 1.00 45.53 91 ILE A C 1
ATOM 737 O O . ILE A 1 91 ? -21.196 26.612 -2.393 1.00 45.53 91 ILE A O 1
ATOM 741 N N . TYR A 1 92 ? -22.705 27.663 -1.111 1.00 45.12 92 TYR A N 1
ATOM 742 C CA . TYR A 1 92 ? -23.867 27.117 -1.814 1.00 45.12 92 TYR A CA 1
ATOM 743 C C . TYR A 1 92 ? -23.982 27.616 -3.266 1.00 45.12 92 TYR A C 1
ATOM 745 O O . TYR A 1 92 ? -24.256 26.832 -4.180 1.00 45.12 92 TYR A O 1
ATOM 753 N N . LYS A 1 93 ? -23.706 28.902 -3.520 1.00 47.12 93 LYS A N 1
ATOM 754 C CA . LYS A 1 93 ? -23.663 29.452 -4.888 1.00 47.12 93 LYS A CA 1
ATOM 755 C C . LYS A 1 93 ? -22.558 28.810 -5.729 1.00 47.12 93 LYS A C 1
ATOM 757 O O . LYS A 1 93 ? -22.779 28.582 -6.917 1.00 47.12 93 LYS A O 1
ATOM 762 N N . SER A 1 94 ? -21.404 28.503 -5.133 1.00 47.84 94 SER A N 1
ATOM 763 C CA . SER A 1 94 ? -20.314 27.790 -5.812 1.00 47.84 94 SER A CA 1
ATOM 764 C C . SER A 1 94 ? -20.724 26.363 -6.182 1.00 47.84 94 SER A C 1
ATOM 766 O O . SER A 1 94 ? -20.605 25.973 -7.343 1.00 47.84 94 SER A O 1
ATOM 768 N N . TYR A 1 95 ? -21.329 25.634 -5.239 1.00 46.62 95 TYR A N 1
ATOM 769 C CA . TYR A 1 95 ? -21.843 24.280 -5.461 1.00 46.62 95 TYR A CA 1
ATOM 770 C C . TYR A 1 95 ? -22.883 24.216 -6.597 1.00 46.62 95 TYR A C 1
ATOM 772 O O . TYR A 1 95 ? -22.841 23.334 -7.456 1.00 46.62 95 TYR A O 1
ATOM 780 N N . LEU A 1 96 ? -23.801 25.188 -6.672 1.00 44.94 96 LEU A N 1
ATOM 781 C CA . LEU A 1 96 ? -24.787 25.254 -7.758 1.00 44.94 96 LEU A CA 1
ATOM 782 C C . LEU A 1 96 ? -24.170 25.581 -9.128 1.00 44.94 96 LEU A C 1
ATOM 784 O O . LEU A 1 96 ? -24.678 25.105 -10.146 1.00 44.94 96 LEU A O 1
ATOM 788 N N . ARG A 1 97 ? -23.091 26.375 -9.178 1.00 54.84 97 ARG A N 1
ATOM 789 C CA . ARG A 1 97 ? -22.363 26.661 -10.427 1.00 54.84 97 ARG A CA 1
ATOM 790 C C . ARG A 1 97 ? -21.628 25.426 -10.939 1.00 54.84 97 ARG A C 1
ATOM 792 O O . ARG A 1 97 ? -21.698 25.153 -12.133 1.00 54.84 97 ARG A O 1
ATOM 799 N N . GLU A 1 98 ? -21.000 24.654 -10.054 1.00 50.94 98 GLU A N 1
ATOM 800 C CA . GLU A 1 98 ? -20.365 23.376 -10.409 1.00 50.94 98 GLU A CA 1
ATOM 801 C C . GLU A 1 98 ? -21.387 22.361 -10.919 1.00 50.94 98 GLU A C 1
ATOM 803 O O . GLU A 1 98 ? -21.185 21.750 -11.966 1.00 50.94 98 GLU A O 1
ATOM 808 N N . ARG A 1 99 ? -22.551 22.263 -10.269 1.00 48.97 99 ARG A N 1
ATOM 809 C CA . ARG A 1 99 ? -23.627 21.365 -10.710 1.00 48.97 99 ARG A CA 1
ATOM 810 C C . ARG A 1 99 ? -24.233 21.766 -12.064 1.00 48.97 99 ARG A C 1
ATOM 812 O O . ARG A 1 99 ? -24.695 20.902 -12.806 1.00 48.97 99 ARG A O 1
ATOM 819 N N . LYS A 1 100 ? -24.244 23.064 -12.401 1.00 51.38 100 LYS A N 1
ATOM 820 C CA . LYS A 1 100 ? -24.631 23.553 -13.738 1.00 51.38 100 LYS A CA 1
ATOM 821 C C . LYS A 1 100 ? -23.543 23.307 -14.789 1.00 51.38 100 LYS A C 1
ATOM 823 O O . LYS A 1 100 ? -23.895 22.958 -15.908 1.00 51.38 100 LYS A O 1
ATOM 828 N N . ARG A 1 101 ? -22.257 23.428 -14.434 1.00 50.16 101 ARG A N 1
ATOM 829 C CA . ARG A 1 101 ? -21.125 23.093 -15.322 1.00 50.16 101 ARG A CA 1
ATOM 830 C C . ARG A 1 101 ? -21.090 21.609 -15.671 1.00 50.16 101 ARG A C 1
ATOM 832 O O . ARG A 1 101 ? -21.055 21.285 -16.847 1.00 50.16 101 ARG A O 1
ATOM 839 N N . GLN A 1 102 ? -21.270 20.728 -14.689 1.00 47.75 102 GLN A N 1
ATOM 840 C CA . GLN A 1 102 ? -21.347 19.280 -14.922 1.00 47.75 102 GLN A CA 1
ATOM 841 C C . GLN A 1 102 ? -22.552 18.870 -15.784 1.00 47.75 102 GLN A C 1
ATOM 843 O O . GLN A 1 102 ? -22.500 17.869 -16.486 1.00 47.75 102 GLN A O 1
ATOM 848 N N . LYS A 1 103 ? -23.644 19.648 -15.765 1.00 47.69 103 LYS A N 1
ATOM 849 C CA . LYS A 1 103 ? -24.783 19.440 -16.674 1.00 47.69 103 LYS A CA 1
ATOM 850 C C . LYS A 1 103 ? -24.535 19.944 -18.100 1.00 47.69 103 LYS A C 1
ATOM 852 O O . LYS A 1 103 ? -25.238 19.494 -18.999 1.00 47.69 103 LYS A O 1
ATOM 857 N N . HIS A 1 104 ? -23.589 20.862 -18.300 1.00 45.91 104 HIS A N 1
ATOM 858 C CA . HIS A 1 104 ? -23.192 21.347 -19.624 1.00 45.91 104 HIS A CA 1
ATOM 859 C C . HIS A 1 104 ? -22.054 20.515 -20.235 1.00 45.91 104 HIS A C 1
ATOM 861 O O . HIS A 1 104 ? -22.109 20.250 -21.428 1.00 45.91 104 HIS A O 1
ATOM 867 N N . GLU A 1 105 ? -21.117 20.000 -19.431 1.00 42.84 105 GLU A N 1
ATOM 868 C CA . GLU A 1 105 ? -20.045 19.089 -19.888 1.00 42.84 105 GLU A CA 1
ATOM 869 C C . GLU A 1 105 ? -20.559 17.734 -20.405 1.00 42.84 105 GLU A C 1
ATOM 871 O O . GLU A 1 105 ? -19.844 17.044 -21.118 1.00 42.84 105 GLU A O 1
ATOM 876 N N . TYR A 1 106 ? -21.807 17.363 -20.105 1.00 43.69 106 TYR A N 1
ATOM 877 C CA . TYR A 1 106 ? -22.450 16.151 -20.634 1.00 43.69 106 TYR A CA 1
ATOM 878 C C . TYR A 1 106 ? -23.317 16.393 -21.886 1.00 43.69 106 TYR A C 1
ATOM 880 O O . TYR A 1 106 ? -24.059 15.498 -22.285 1.00 43.69 106 TYR A O 1
ATOM 888 N N . LYS A 1 107 ? -23.284 17.594 -22.489 1.00 37.47 107 LYS A N 1
ATOM 889 C CA . LYS A 1 107 ? -24.117 17.937 -23.659 1.00 37.47 107 LYS A CA 1
ATOM 890 C C . LYS A 1 107 ? -23.381 18.514 -24.873 1.00 37.47 107 LYS A C 1
ATOM 892 O O . LYS A 1 107 ? -24.053 18.853 -25.842 1.00 37.47 107 LYS A O 1
ATOM 897 N N . GLU A 1 108 ? -22.055 18.589 -24.867 1.00 36.19 108 GLU A N 1
ATOM 898 C CA . GLU A 1 108 ? -21.288 18.847 -26.094 1.00 36.19 108 GLU A CA 1
ATOM 899 C C . GLU A 1 108 ? -20.863 17.512 -26.722 1.00 36.19 108 GLU A C 1
ATOM 901 O O . GLU A 1 108 ? -19.757 17.022 -26.516 1.00 36.19 108 GLU A O 1
ATOM 906 N N . GLU A 1 109 ? -21.783 16.907 -27.477 1.00 44.34 109 GLU A N 1
ATOM 907 C CA . GLU A 1 109 ? -21.415 16.046 -28.602 1.00 44.34 109 GLU A CA 1
ATOM 908 C C . GLU A 1 109 ? -20.839 16.965 -29.685 1.00 44.34 109 GLU A C 1
ATOM 910 O O . GLU A 1 109 ? -21.564 17.746 -30.301 1.00 44.34 109 GLU A O 1
ATOM 915 N N . SER A 1 110 ? -19.521 16.932 -29.870 1.00 37.81 110 SER A N 1
ATOM 916 C CA . SER A 1 110 ? -18.863 17.588 -30.993 1.00 37.81 110 SER A CA 1
ATOM 917 C C . SER A 1 110 ? -18.972 16.712 -32.241 1.00 37.81 110 SER A C 1
ATOM 919 O O . SER A 1 110 ? -18.539 15.560 -32.264 1.00 37.81 110 SER A O 1
ATOM 921 N N . GLU A 1 111 ? -19.560 17.290 -33.287 1.00 39.00 111 GLU A N 1
ATOM 922 C CA . GLU A 1 111 ? -19.572 16.764 -34.650 1.00 39.00 111 GLU A CA 1
ATOM 923 C C . GLU A 1 111 ? -18.142 16.452 -35.144 1.00 39.00 111 GLU A C 1
ATOM 925 O O . GLU A 1 111 ? -17.197 17.177 -34.803 1.00 39.00 111 GLU A O 1
ATOM 930 N N . PRO A 1 112 ? -17.948 15.399 -35.961 1.00 36.12 112 PRO A N 1
ATOM 931 C CA . PRO A 1 112 ? -16.637 15.057 -36.491 1.00 36.12 112 PRO A CA 1
ATOM 932 C C . PRO A 1 112 ? -16.195 16.109 -37.516 1.00 36.12 112 PRO A C 1
ATOM 934 O O . PRO A 1 112 ? -16.773 16.245 -38.594 1.00 36.12 112 PRO A O 1
ATOM 937 N N . GLY A 1 113 ? -15.146 16.856 -37.169 1.00 38.09 113 GLY A N 1
ATOM 938 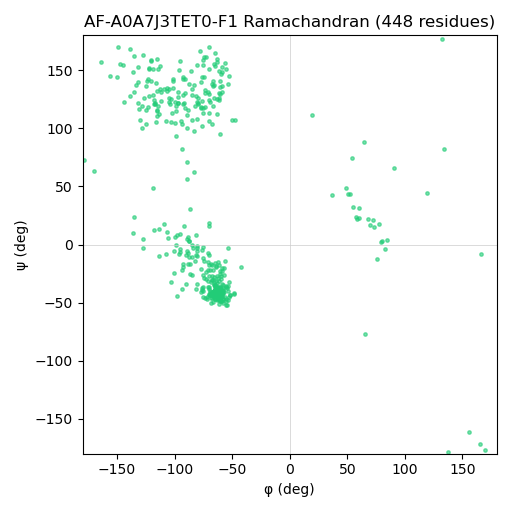C CA . GLY A 1 113 ? -14.425 17.711 -38.108 1.00 38.09 113 GLY A CA 1
ATOM 939 C C . GLY A 1 113 ? -13.765 16.893 -39.230 1.00 38.09 113 GLY A C 1
ATOM 940 O O . GLY A 1 113 ? -13.559 15.687 -39.078 1.00 38.09 113 GLY A O 1
ATOM 941 N N . PRO A 1 114 ? -13.433 17.529 -40.367 1.00 35.66 114 PRO A N 1
ATOM 942 C CA . PRO A 1 114 ? -12.966 16.834 -41.560 1.00 35.66 114 PRO A CA 1
ATOM 943 C C . PRO A 1 114 ? -11.678 16.050 -41.286 1.00 35.66 114 PRO A C 1
ATOM 945 O O . PRO A 1 114 ? -10.708 16.597 -40.758 1.00 35.66 114 PRO A O 1
ATOM 948 N N . GLU A 1 115 ? -11.686 14.771 -41.675 1.00 37.47 115 GLU A N 1
ATOM 949 C CA . GLU A 1 115 ? -10.536 13.866 -41.643 1.00 37.47 115 GLU A CA 1
ATOM 950 C C . GLU A 1 115 ? -9.320 14.509 -42.316 1.00 37.47 115 GLU A C 1
ATOM 952 O O . GLU A 1 115 ? -9.216 14.594 -43.543 1.00 37.47 115 GLU A O 1
ATOM 957 N N . ILE A 1 116 ? -8.346 14.902 -41.500 1.00 37.72 116 ILE A N 1
ATOM 958 C CA . ILE A 1 116 ? -6.977 15.060 -41.968 1.00 37.72 116 ILE A CA 1
ATOM 959 C C . ILE A 1 116 ? -6.430 13.639 -42.092 1.00 37.72 116 ILE A C 1
ATOM 961 O O . ILE A 1 116 ? -6.098 13.001 -41.093 1.00 37.72 116 ILE A O 1
ATOM 965 N N . LYS A 1 117 ? -6.368 13.124 -43.325 1.00 39.00 117 LYS A N 1
ATOM 966 C CA . LYS A 1 117 ? -5.634 11.894 -43.639 1.00 39.00 117 LYS A CA 1
ATOM 967 C C . LYS A 1 117 ? -4.163 12.104 -43.282 1.00 39.00 117 LYS A C 1
ATOM 969 O O . LYS A 1 117 ? -3.399 12.640 -44.081 1.00 39.00 117 LYS A O 1
ATOM 974 N N . ASN A 1 118 ? -3.779 11.687 -42.078 1.00 36.19 118 ASN A N 1
ATOM 975 C CA . ASN A 1 118 ? -2.378 11.508 -41.731 1.00 36.19 118 ASN A CA 1
ATOM 976 C C . ASN A 1 118 ? -1.797 10.436 -42.666 1.00 36.19 118 ASN A C 1
ATOM 978 O O . ASN A 1 118 ? -2.353 9.336 -42.747 1.00 36.19 118 ASN A O 1
ATOM 982 N N . PRO A 1 119 ? -0.718 10.732 -43.403 1.00 34.66 119 PRO A N 1
ATOM 983 C CA . PRO A 1 119 ? -0.078 9.738 -44.241 1.00 34.66 119 PRO A CA 1
ATOM 984 C C . PRO A 1 119 ? 0.579 8.658 -43.363 1.00 34.66 119 PRO A C 1
ATOM 986 O O . PRO A 1 119 ? 1.225 8.961 -42.362 1.00 34.66 119 PRO A O 1
ATOM 989 N N . SER A 1 120 ? 0.419 7.400 -43.785 1.00 38.12 120 SER A N 1
ATOM 990 C CA . SER A 1 120 ? 1.126 6.182 -43.345 1.00 38.12 120 SER A CA 1
ATOM 991 C C . SER A 1 120 ? 0.939 5.713 -41.892 1.00 38.12 120 SER A C 1
ATOM 993 O O . SER A 1 120 ? 1.771 5.951 -41.024 1.00 38.12 120 SER A O 1
ATOM 995 N N . VAL A 1 121 ? -0.100 4.902 -41.675 1.00 41.06 121 VAL A N 1
ATOM 996 C CA . VAL A 1 121 ? -0.241 3.998 -40.513 1.00 41.06 121 VAL A CA 1
ATOM 997 C C . VAL A 1 121 ? 0.649 2.738 -40.653 1.00 41.06 121 VAL A C 1
ATOM 999 O O . VAL A 1 121 ? 0.784 1.970 -39.712 1.00 41.06 121 VAL A O 1
ATOM 1002 N N . GLU A 1 122 ? 1.342 2.540 -41.780 1.00 43.38 122 GLU A N 1
ATOM 1003 C CA . GLU A 1 122 ? 2.133 1.320 -42.044 1.00 43.38 122 GLU A CA 1
ATOM 1004 C C . GLU A 1 122 ? 3.594 1.343 -41.540 1.00 43.38 122 GLU A C 1
ATOM 1006 O O . GLU A 1 122 ? 4.256 0.311 -41.580 1.00 43.38 122 GLU A O 1
ATOM 1011 N N . MET A 1 123 ? 4.124 2.467 -41.031 1.00 43.53 123 MET A N 1
ATOM 1012 C CA . MET A 1 123 ? 5.527 2.533 -40.559 1.00 43.53 123 MET A CA 1
ATOM 1013 C C . MET A 1 123 ? 5.745 2.181 -39.077 1.00 43.53 123 MET A C 1
ATOM 1015 O O . MET A 1 123 ? 6.891 2.050 -38.659 1.00 43.53 123 MET A O 1
ATOM 1019 N N . VAL A 1 124 ? 4.692 2.024 -38.269 1.00 50.34 124 VAL A N 1
ATOM 1020 C CA . VAL A 1 124 ? 4.840 1.879 -36.802 1.00 50.34 124 VAL A CA 1
ATOM 1021 C C . VAL A 1 124 ? 5.405 0.504 -36.397 1.00 50.34 124 VAL A C 1
ATOM 1023 O O . VAL A 1 124 ? 6.078 0.387 -35.372 1.00 50.34 124 VAL A O 1
ATOM 1026 N N . ASP A 1 125 ? 5.239 -0.518 -37.241 1.00 61.34 125 ASP A N 1
ATOM 1027 C CA . ASP A 1 125 ? 5.625 -1.894 -36.902 1.00 61.34 125 ASP A CA 1
ATOM 1028 C C . ASP A 1 125 ? 6.871 -2.418 -37.618 1.00 61.34 125 ASP A C 1
ATOM 1030 O O . ASP A 1 125 ? 7.392 -3.463 -37.224 1.00 61.34 125 ASP A O 1
ATOM 1034 N N . TYR A 1 126 ? 7.417 -1.691 -38.596 1.00 76.81 126 TYR A N 1
ATOM 1035 C CA . TYR A 1 126 ? 8.594 -2.156 -39.329 1.00 76.81 126 TYR A CA 1
ATOM 1036 C C . TYR A 1 126 ? 9.813 -2.304 -38.402 1.00 76.81 126 TYR A C 1
ATOM 1038 O O . TYR A 1 126 ? 10.205 -1.374 -37.698 1.00 76.81 126 TYR A O 1
ATOM 1046 N N . ILE A 1 127 ? 10.418 -3.494 -38.403 1.00 80.06 127 ILE A N 1
ATOM 1047 C CA . ILE A 1 127 ? 11.717 -3.777 -37.786 1.00 80.06 127 ILE A CA 1
ATOM 1048 C C . ILE A 1 127 ? 12.641 -4.236 -38.903 1.00 80.06 127 ILE A C 1
ATOM 1050 O O . ILE A 1 127 ? 12.298 -5.136 -39.666 1.00 80.06 127 ILE A O 1
ATOM 1054 N N . HIS A 1 128 ? 13.815 -3.617 -38.994 1.00 86.12 128 HIS A N 1
ATOM 1055 C CA . HIS A 1 128 ? 14.815 -4.003 -39.980 1.00 86.12 128 HIS A CA 1
ATOM 1056 C C . HIS A 1 128 ? 15.227 -5.480 -39.800 1.00 86.12 128 HIS A C 1
ATOM 1058 O O . HIS A 1 128 ? 15.517 -5.860 -38.665 1.00 86.12 128 HIS A O 1
ATOM 1064 N N . PRO A 1 129 ? 15.355 -6.300 -40.864 1.00 87.00 129 PRO A N 1
ATOM 1065 C CA . PRO A 1 129 ? 15.676 -7.729 -40.740 1.00 87.00 129 PRO A CA 1
ATOM 1066 C C . PRO A 1 129 ? 16.918 -8.029 -39.889 1.00 87.00 129 PRO A C 1
ATOM 1068 O O . PRO A 1 129 ? 16.868 -8.888 -39.014 1.00 87.00 129 PRO A O 1
ATOM 1071 N N . LEU A 1 130 ? 17.998 -7.259 -40.070 1.00 87.25 130 LEU A N 1
ATOM 1072 C CA . LEU A 1 130 ? 19.215 -7.385 -39.252 1.00 87.25 130 LEU A CA 1
ATOM 1073 C C . LEU A 1 130 ? 18.969 -7.112 -37.757 1.00 87.25 130 LEU A C 1
ATOM 1075 O O . LEU A 1 130 ? 19.562 -7.755 -36.896 1.00 87.25 130 LEU A O 1
ATOM 1079 N N . ILE A 1 131 ? 18.091 -6.155 -37.439 1.00 88.81 131 ILE A N 1
ATOM 1080 C CA . ILE A 1 131 ? 17.703 -5.855 -36.056 1.00 88.81 131 ILE A CA 1
ATOM 1081 C C . ILE A 1 131 ? 16.858 -7.006 -35.501 1.00 88.81 131 ILE A C 1
ATOM 1083 O O . ILE A 1 131 ? 17.106 -7.444 -34.381 1.00 88.81 131 ILE A O 1
ATOM 1087 N N . SER A 1 132 ? 15.913 -7.537 -36.281 1.00 87.81 132 SER A N 1
ATOM 1088 C CA . SER A 1 132 ? 15.121 -8.710 -35.895 1.00 87.81 132 SER A CA 1
ATOM 1089 C C . SER A 1 132 ? 15.998 -9.927 -35.600 1.00 87.81 132 SER A C 1
ATOM 1091 O O . SER A 1 132 ? 15.828 -10.553 -34.558 1.00 87.81 132 SER A O 1
ATOM 1093 N N . GLU A 1 133 ? 16.968 -10.235 -36.462 1.00 90.00 133 GLU A N 1
ATOM 1094 C CA . GLU A 1 133 ? 17.907 -11.345 -36.260 1.00 90.00 133 GLU A CA 1
ATOM 1095 C C . GLU A 1 133 ? 18.724 -11.166 -34.971 1.00 90.00 133 GLU A C 1
ATOM 1097 O O . GLU A 1 133 ? 18.843 -12.088 -34.160 1.00 90.00 133 GLU A O 1
ATOM 1102 N N . PHE A 1 134 ? 19.221 -9.951 -34.726 1.00 90.75 134 PHE A N 1
ATOM 1103 C CA . PHE A 1 134 ? 19.940 -9.634 -33.497 1.00 90.75 134 PHE A CA 1
ATOM 1104 C C . PHE A 1 134 ? 19.063 -9.794 -32.245 1.00 90.75 134 PHE A C 1
ATOM 1106 O O . PHE A 1 134 ? 19.514 -10.373 -31.254 1.00 90.75 134 PHE A O 1
ATOM 1113 N N . ILE A 1 135 ? 17.804 -9.346 -32.285 1.00 88.94 135 ILE A N 1
ATOM 1114 C CA . ILE A 1 135 ? 16.843 -9.528 -31.186 1.00 88.94 135 ILE A CA 1
ATOM 1115 C C . ILE A 1 135 ? 16.610 -11.011 -30.905 1.00 88.94 135 ILE A C 1
ATOM 1117 O O . ILE A 1 135 ? 16.647 -11.419 -29.746 1.00 88.94 135 ILE A O 1
ATOM 1121 N N . GLU A 1 136 ? 16.396 -11.826 -31.937 1.00 89.75 136 GLU A N 1
ATOM 1122 C CA . GLU A 1 136 ? 16.195 -13.268 -31.765 1.00 89.75 136 GLU A CA 1
ATOM 1123 C C . GLU A 1 136 ? 17.439 -13.939 -31.162 1.00 89.75 136 GLU A C 1
ATOM 1125 O O . GLU A 1 136 ? 17.317 -14.769 -30.260 1.00 89.75 136 GLU A O 1
ATOM 1130 N N . SER A 1 137 ? 18.645 -13.499 -31.541 1.00 91.69 137 SER A N 1
ATOM 1131 C CA . SER A 1 137 ? 19.893 -13.970 -30.920 1.00 91.69 137 SER A CA 1
ATOM 1132 C C . SER A 1 137 ? 20.006 -13.614 -29.429 1.00 91.69 137 SER A C 1
ATOM 1134 O O . SER A 1 137 ? 20.575 -14.372 -28.642 1.00 91.69 137 SER A O 1
ATOM 1136 N N . LEU A 1 138 ? 19.462 -12.463 -29.017 1.00 89.81 138 LEU A N 1
ATOM 1137 C CA . LEU A 1 138 ? 19.434 -12.033 -27.619 1.00 89.81 138 LEU A CA 1
ATOM 1138 C C . LEU A 1 138 ? 18.384 -12.807 -26.821 1.00 89.81 138 LEU A C 1
ATOM 1140 O O . LEU A 1 138 ? 18.685 -13.308 -25.738 1.00 89.81 138 LEU A O 1
ATOM 1144 N N . LYS A 1 139 ? 17.179 -12.975 -27.372 1.00 88.06 139 LYS A N 1
ATOM 1145 C CA . LYS A 1 139 ? 16.121 -13.785 -26.753 1.00 88.06 139 LYS A CA 1
ATOM 1146 C C . LYS A 1 139 ? 16.554 -15.236 -26.559 1.00 88.06 139 LYS A C 1
ATOM 1148 O O . LYS A 1 139 ? 16.263 -15.816 -25.518 1.00 88.06 139 LYS A O 1
ATOM 1153 N N . ALA A 1 140 ? 17.301 -15.804 -27.509 1.00 88.31 140 ALA A N 1
ATOM 1154 C CA . ALA A 1 140 ? 17.857 -17.153 -27.393 1.00 88.31 140 ALA A CA 1
ATOM 1155 C C . ALA A 1 140 ? 18.821 -17.310 -26.198 1.00 88.31 140 ALA A C 1
ATOM 1157 O O . ALA A 1 140 ? 18.950 -18.406 -25.658 1.00 88.31 140 ALA A O 1
ATOM 1158 N N . ARG A 1 141 ? 19.451 -16.215 -25.748 1.00 87.88 141 ARG A N 1
ATOM 1159 C CA . ARG A 1 141 ? 20.281 -16.155 -24.529 1.00 87.88 141 ARG A CA 1
ATOM 1160 C C . ARG A 1 141 ? 19.486 -15.813 -23.263 1.00 87.88 141 ARG A C 1
ATOM 1162 O O . ARG A 1 141 ? 20.055 -15.645 -22.190 1.00 87.88 141 ARG A O 1
ATOM 1169 N N . GLY A 1 142 ? 18.163 -15.706 -23.371 1.00 86.06 142 GLY A N 1
ATOM 1170 C CA . GLY A 1 142 ? 17.283 -15.340 -22.265 1.00 86.06 142 GLY A CA 1
ATOM 1171 C C . GLY A 1 142 ? 17.282 -13.848 -21.935 1.00 86.06 142 GLY A C 1
ATOM 1172 O O . GLY A 1 142 ? 16.848 -13.483 -20.843 1.00 86.06 142 GLY A O 1
ATOM 1173 N N . CYS A 1 143 ? 17.758 -12.987 -22.838 1.00 91.50 143 CYS A N 1
ATOM 1174 C CA . CYS A 1 143 ? 17.654 -11.543 -22.660 1.00 91.50 143 CYS A CA 1
ATOM 1175 C C . CYS A 1 143 ? 16.230 -11.054 -22.951 1.00 91.50 143 CYS A C 1
ATOM 1177 O O . CYS A 1 143 ? 15.565 -11.535 -23.873 1.00 91.50 143 CYS A O 1
ATOM 1179 N N . ILE A 1 144 ? 15.790 -10.049 -22.197 1.00 92.25 144 ILE A N 1
ATOM 1180 C CA . ILE A 1 144 ? 14.522 -9.349 -22.419 1.00 92.25 144 ILE A CA 1
ATOM 1181 C C . ILE A 1 144 ? 14.843 -7.949 -22.944 1.00 92.25 144 ILE A C 1
ATOM 1183 O O . ILE A 1 144 ? 15.714 -7.264 -22.408 1.00 92.25 144 ILE A O 1
ATOM 1187 N N . LEU A 1 145 ? 14.142 -7.520 -23.993 1.00 91.00 145 LEU A N 1
ATOM 1188 C CA . LEU A 1 145 ? 14.364 -6.236 -24.654 1.00 91.00 145 LEU A CA 1
ATOM 1189 C C . LEU A 1 145 ? 13.090 -5.409 -24.677 1.00 91.00 145 LEU A C 1
ATOM 1191 O O . LEU A 1 145 ? 12.019 -5.943 -24.948 1.00 91.00 145 LEU A O 1
ATOM 1195 N N . GLU A 1 146 ? 13.243 -4.106 -24.471 1.00 91.25 146 GLU A N 1
ATOM 1196 C CA . GLU A 1 146 ? 12.158 -3.136 -24.603 1.00 91.25 146 GLU A CA 1
ATOM 1197 C C . GLU A 1 146 ? 12.653 -1.862 -25.289 1.00 91.25 146 GLU A C 1
ATOM 1199 O O . GLU A 1 146 ? 13.659 -1.269 -24.886 1.00 91.25 146 GLU A O 1
ATOM 1204 N N . PHE A 1 147 ? 11.957 -1.428 -26.340 1.00 89.00 147 PHE A N 1
ATOM 1205 C CA . PHE A 1 147 ? 12.397 -0.294 -27.150 1.00 89.00 147 PHE A CA 1
ATOM 1206 C C . PHE A 1 147 ? 12.128 1.052 -26.461 1.00 89.00 147 PHE A C 1
ATOM 1208 O O . PHE A 1 147 ? 11.093 1.308 -25.838 1.00 89.00 147 PHE A O 1
ATOM 1215 N N . LEU A 1 148 ? 13.100 1.953 -26.591 1.00 85.88 148 LEU A N 1
ATOM 1216 C CA . LEU A 1 148 ? 13.048 3.314 -26.060 1.00 85.88 148 LEU A CA 1
ATOM 1217 C C . LEU A 1 148 ? 12.507 4.321 -27.078 1.00 85.88 148 LEU A C 1
ATOM 1219 O O . LEU A 1 148 ? 12.146 5.434 -26.698 1.00 85.88 148 LEU A O 1
ATOM 1223 N N . ASN A 1 149 ? 12.478 3.960 -28.358 1.00 84.00 149 ASN A N 1
ATOM 1224 C CA . ASN A 1 149 ? 12.135 4.852 -29.455 1.00 84.00 149 ASN A CA 1
ATOM 1225 C C . ASN A 1 149 ? 11.364 4.144 -30.576 1.00 84.00 149 ASN A C 1
ATOM 1227 O O . ASN A 1 149 ? 11.470 2.935 -30.764 1.00 84.00 149 ASN A O 1
ATOM 1231 N N . VAL A 1 150 ? 10.581 4.929 -31.321 1.00 79.00 150 VAL A N 1
ATOM 1232 C CA . VAL A 1 150 ? 9.664 4.442 -32.371 1.00 79.00 150 VAL A CA 1
ATOM 1233 C C . VAL A 1 150 ? 10.418 3.813 -33.542 1.00 79.00 150 VAL A C 1
ATOM 1235 O O . VAL A 1 150 ? 9.959 2.840 -34.123 1.00 79.00 150 VAL A O 1
ATOM 1238 N N . ASP A 1 151 ? 11.603 4.333 -33.853 1.00 78.81 151 ASP A N 1
ATOM 1239 C CA . ASP A 1 151 ? 12.514 3.818 -34.878 1.00 78.81 151 ASP A CA 1
ATOM 1240 C C . ASP A 1 151 ? 13.254 2.541 -34.446 1.00 78.81 151 ASP A C 1
ATOM 1242 O O . ASP A 1 151 ? 14.015 1.984 -35.233 1.00 78.81 151 ASP A O 1
ATOM 1246 N N . LYS A 1 152 ? 13.035 2.063 -33.211 1.00 82.50 152 LYS A N 1
ATOM 1247 C CA . LYS A 1 152 ? 13.563 0.791 -32.688 1.00 82.50 152 LYS A CA 1
ATOM 1248 C C . LYS A 1 152 ? 15.089 0.667 -32.811 1.00 82.50 152 LYS A C 1
ATOM 1250 O O . LYS A 1 152 ? 15.644 -0.420 -32.957 1.00 82.50 152 LYS A O 1
ATOM 1255 N N . THR A 1 153 ? 15.787 1.799 -32.713 1.00 85.62 153 THR A N 1
ATOM 1256 C CA . THR A 1 153 ? 17.257 1.873 -32.738 1.00 85.62 153 THR A CA 1
ATOM 1257 C C . THR A 1 153 ? 17.870 1.922 -31.342 1.00 85.62 153 THR A C 1
ATOM 1259 O O . THR A 1 153 ? 19.086 1.849 -31.205 1.00 85.62 153 THR A O 1
ATOM 1262 N N . ARG A 1 154 ? 17.073 2.057 -30.278 1.00 90.38 154 ARG A N 1
ATOM 1263 C CA . ARG A 1 154 ? 17.540 2.034 -28.888 1.00 90.38 154 ARG A CA 1
ATOM 1264 C C . ARG A 1 154 ? 16.622 1.163 -28.049 1.00 90.38 154 ARG A C 1
ATOM 1266 O O . ARG A 1 154 ? 15.411 1.353 -28.067 1.00 90.38 154 ARG A O 1
ATOM 1273 N N . ALA A 1 155 ? 17.195 0.257 -27.271 1.00 92.06 155 ALA A N 1
ATOM 1274 C CA . ALA A 1 155 ? 16.446 -0.635 -26.396 1.00 92.06 155 ALA A CA 1
ATOM 1275 C C . ALA A 1 155 ? 17.098 -0.733 -25.017 1.00 92.06 155 ALA A C 1
ATOM 1277 O O . ALA A 1 155 ? 18.318 -0.649 -24.891 1.00 92.06 155 ALA A O 1
ATOM 1278 N N . VAL A 1 156 ? 16.283 -0.932 -23.987 1.00 95.38 156 VAL A N 1
ATOM 1279 C CA . VAL A 1 156 ? 16.746 -1.468 -22.707 1.00 95.38 156 VAL A CA 1
ATOM 1280 C C . VAL A 1 156 ? 16.946 -2.962 -22.901 1.00 95.38 156 VAL A C 1
ATOM 1282 O O . VAL A 1 156 ? 16.013 -3.652 -23.303 1.00 95.38 156 VAL A O 1
ATOM 1285 N N . ASN A 1 157 ? 18.154 -3.447 -22.632 1.00 96.00 157 ASN A N 1
ATOM 1286 C CA . ASN A 1 157 ? 18.470 -4.865 -22.606 1.00 96.00 157 ASN A CA 1
ATOM 1287 C C . ASN A 1 157 ? 18.603 -5.320 -21.151 1.00 96.00 157 ASN A C 1
ATOM 1289 O O . ASN A 1 157 ? 19.404 -4.769 -20.393 1.00 96.00 157 ASN A O 1
ATOM 1293 N N . ILE A 1 158 ? 17.808 -6.315 -20.777 1.00 96.44 158 ILE A N 1
ATOM 1294 C CA . ILE A 1 158 ? 17.850 -6.992 -19.485 1.00 96.44 158 ILE A CA 1
ATOM 1295 C C . ILE A 1 158 ? 18.547 -8.326 -19.728 1.00 96.44 158 ILE A C 1
ATOM 1297 O O . ILE A 1 158 ? 17.978 -9.245 -20.319 1.00 96.44 158 ILE A O 1
ATOM 1301 N N . ASP A 1 159 ? 19.796 -8.414 -19.297 1.00 94.31 159 ASP A N 1
ATOM 1302 C CA . ASP A 1 159 ? 20.684 -9.523 -19.609 1.00 94.31 159 ASP A CA 1
ATOM 1303 C C . ASP A 1 159 ? 20.785 -10.473 -18.412 1.00 94.31 159 ASP A C 1
ATOM 1305 O O . ASP A 1 159 ? 21.292 -10.113 -17.341 1.00 94.31 159 ASP A O 1
ATOM 1309 N N . ARG A 1 160 ? 20.266 -11.692 -18.591 1.00 91.56 160 ARG A N 1
ATOM 1310 C CA . ARG A 1 160 ? 20.233 -12.712 -17.540 1.00 91.56 160 ARG A CA 1
ATOM 1311 C C . ARG A 1 160 ? 21.618 -13.261 -17.220 1.00 91.56 160 ARG A C 1
ATOM 1313 O O . ARG A 1 160 ? 21.914 -13.498 -16.050 1.00 91.56 160 ARG A O 1
ATOM 1320 N N . GLU A 1 161 ? 22.462 -13.449 -18.231 1.00 90.31 161 GLU A N 1
ATOM 1321 C CA . GLU A 1 161 ? 23.808 -14.002 -18.059 1.00 90.31 161 GLU A CA 1
ATOM 1322 C C . GLU A 1 161 ? 24.726 -12.990 -17.370 1.00 90.31 161 GLU A C 1
ATOM 1324 O O . GLU A 1 161 ? 25.419 -13.327 -16.409 1.00 90.31 161 GLU A O 1
ATOM 1329 N N . MET A 1 162 ? 24.677 -11.726 -17.803 1.00 91.31 162 MET A N 1
ATOM 1330 C CA . MET A 1 162 ? 25.450 -10.644 -17.183 1.00 91.31 162 MET A CA 1
ATOM 1331 C C . MET A 1 162 ? 24.875 -10.166 -15.843 1.00 91.31 162 MET A C 1
ATOM 1333 O O . MET A 1 162 ? 25.536 -9.409 -15.126 1.00 91.31 162 MET A O 1
ATOM 1337 N N . LYS A 1 163 ? 23.648 -10.581 -15.509 1.00 93.38 163 LYS A N 1
ATOM 1338 C CA . LYS A 1 163 ? 22.864 -10.091 -14.369 1.00 93.38 163 LYS A CA 1
ATOM 1339 C C . LYS A 1 163 ? 22.829 -8.558 -14.310 1.00 93.38 163 LYS A C 1
ATOM 1341 O O . LYS A 1 163 ? 23.158 -7.958 -13.280 1.00 93.38 163 LYS A O 1
ATOM 1346 N N . ALA A 1 164 ? 22.517 -7.932 -15.442 1.00 94.88 164 ALA A N 1
ATOM 1347 C CA . ALA A 1 164 ? 22.651 -6.493 -15.631 1.00 94.88 164 ALA A CA 1
ATOM 1348 C C . ALA A 1 164 ? 21.584 -5.923 -16.571 1.00 94.88 164 ALA A C 1
ATOM 1350 O O . ALA A 1 164 ? 21.073 -6.612 -17.452 1.00 94.88 164 ALA A O 1
ATOM 1351 N N . ILE A 1 165 ? 21.303 -4.630 -16.416 1.00 96.75 165 ILE A N 1
ATOM 1352 C CA . ILE A 1 165 ? 20.427 -3.853 -17.290 1.00 96.75 165 ILE A CA 1
ATOM 1353 C C . ILE A 1 165 ? 21.216 -2.668 -17.843 1.00 96.75 165 ILE A C 1
ATOM 1355 O O . ILE A 1 165 ? 21.833 -1.901 -17.094 1.00 96.75 165 ILE A O 1
ATOM 1359 N N . TYR A 1 166 ? 21.188 -2.521 -19.163 1.00 96.75 166 TYR A N 1
ATOM 1360 C CA . TYR A 1 166 ? 21.890 -1.475 -19.905 1.00 96.75 166 TYR A CA 1
ATOM 1361 C C . TYR A 1 166 ? 21.119 -1.102 -21.173 1.00 96.75 166 TYR A C 1
ATOM 1363 O O . TYR A 1 166 ? 20.144 -1.755 -21.545 1.00 96.75 166 TYR A O 1
ATOM 1371 N N . ILE A 1 167 ? 21.529 -0.024 -21.837 1.00 95.75 167 ILE A N 1
ATOM 1372 C CA . ILE A 1 167 ? 20.922 0.420 -23.092 1.00 95.75 167 ILE A CA 1
ATOM 1373 C C . ILE A 1 167 ? 21.758 -0.101 -24.258 1.00 95.75 167 ILE A C 1
ATOM 1375 O O . ILE A 1 167 ? 22.971 0.084 -24.299 1.00 95.75 167 ILE A O 1
ATOM 1379 N N . VAL A 1 168 ? 21.103 -0.698 -25.246 1.00 94.56 168 VAL A N 1
ATOM 1380 C CA . VAL A 1 168 ? 21.703 -1.082 -26.524 1.00 94.56 168 VAL A CA 1
ATOM 1381 C C . VAL A 1 168 ? 21.241 -0.104 -27.593 1.00 94.56 168 VAL A C 1
ATOM 1383 O O . VAL A 1 168 ? 20.059 0.227 -27.678 1.00 94.56 168 VAL A O 1
ATOM 1386 N N . THR A 1 169 ? 22.176 0.371 -28.412 1.00 93.69 169 THR A N 1
ATOM 1387 C CA . THR A 1 169 ? 21.893 1.180 -29.600 1.00 93.69 169 THR A CA 1
ATOM 1388 C C . THR A 1 169 ? 22.238 0.382 -30.852 1.00 93.69 169 THR A C 1
ATOM 1390 O O . THR A 1 169 ? 23.322 -0.189 -30.954 1.00 93.69 169 THR A O 1
ATOM 1393 N N . LEU A 1 170 ? 21.304 0.357 -31.794 1.00 91.69 170 LEU A N 1
ATOM 1394 C CA . LEU A 1 170 ? 21.304 -0.414 -33.026 1.00 91.69 170 LEU A CA 1
ATOM 1395 C C . LEU A 1 170 ? 21.308 0.552 -34.207 1.00 91.69 170 LEU A C 1
ATOM 1397 O O . LEU A 1 170 ? 20.416 1.390 -34.332 1.00 91.69 170 LEU A O 1
ATOM 1401 N N . ARG A 1 171 ? 22.314 0.460 -35.075 1.00 90.06 171 ARG A N 1
ATOM 1402 C CA . ARG A 1 171 ? 22.421 1.302 -36.273 1.00 90.06 171 ARG A CA 1
ATOM 1403 C C . ARG A 1 171 ? 22.706 0.444 -37.487 1.00 90.06 171 ARG A C 1
ATOM 1405 O O . ARG A 1 171 ? 23.765 -0.168 -37.571 1.00 90.06 171 ARG A O 1
ATOM 1412 N N . VAL A 1 172 ? 21.783 0.438 -38.438 1.00 87.12 172 VAL A N 1
ATOM 1413 C CA . VAL A 1 172 ? 22.021 -0.169 -39.747 1.00 87.12 172 VAL A CA 1
ATOM 1414 C C . VAL A 1 172 ? 22.829 0.813 -40.587 1.00 87.12 172 VAL A C 1
ATOM 1416 O O . VAL A 1 172 ? 22.473 1.985 -40.702 1.00 87.12 172 VAL A O 1
ATOM 1419 N N . GLN A 1 173 ? 23.952 0.348 -41.122 1.00 86.81 173 GLN A N 1
ATOM 1420 C CA . GLN A 1 173 ? 24.798 1.098 -42.038 1.00 86.81 173 GLN A CA 1
ATOM 1421 C C . GLN A 1 173 ? 24.797 0.395 -43.389 1.00 86.81 173 GLN A C 1
ATOM 1423 O O . GLN A 1 173 ? 25.312 -0.717 -43.519 1.00 86.81 173 GLN A O 1
ATOM 1428 N N . SER A 1 174 ? 24.243 1.064 -44.394 1.00 81.56 174 SER A N 1
ATOM 1429 C CA . SER A 1 174 ? 24.329 0.629 -45.784 1.00 81.56 174 SER A CA 1
ATOM 1430 C C . SER A 1 174 ? 25.644 1.145 -46.372 1.00 81.56 174 SER A C 1
ATOM 1432 O O . SER A 1 174 ? 25.978 2.328 -46.244 1.00 81.56 174 SER A O 1
ATOM 1434 N N . ASN A 1 175 ? 26.430 0.261 -46.982 1.00 78.62 175 ASN A N 1
ATOM 1435 C CA . ASN A 1 175 ? 27.656 0.666 -47.658 1.00 78.62 175 ASN A CA 1
ATOM 1436 C C . ASN A 1 175 ? 27.297 1.237 -49.043 1.00 78.62 175 ASN A C 1
ATOM 1438 O O . ASN A 1 175 ? 26.750 0.511 -49.863 1.00 78.62 175 ASN A O 1
ATOM 1442 N N . PRO A 1 176 ? 27.629 2.497 -49.369 1.00 71.94 176 PRO A N 1
ATOM 1443 C CA . PRO A 1 176 ? 27.255 3.092 -50.655 1.00 71.94 176 PRO A CA 1
ATOM 1444 C C . PRO A 1 176 ? 27.871 2.385 -51.877 1.00 71.94 176 PRO A C 1
ATOM 1446 O O . PRO A 1 176 ? 27.418 2.609 -52.994 1.00 71.94 176 PRO A O 1
ATOM 1449 N N . ASN A 1 177 ? 28.884 1.535 -51.676 1.00 78.56 177 ASN A N 1
ATOM 1450 C CA . ASN A 1 177 ? 29.573 0.799 -52.738 1.00 78.56 177 ASN A CA 1
ATOM 1451 C C . ASN A 1 177 ? 29.211 -0.701 -52.795 1.00 78.56 177 ASN A C 1
ATOM 1453 O O . ASN A 1 177 ? 29.842 -1.442 -53.548 1.00 78.56 177 ASN A O 1
ATOM 1457 N N . SER A 1 178 ? 28.250 -1.174 -51.994 1.00 75.38 178 SER A N 1
ATOM 1458 C CA . SER A 1 178 ? 27.782 -2.568 -52.022 1.00 75.38 178 SER A CA 1
ATOM 1459 C C . SER A 1 178 ? 26.360 -2.690 -51.482 1.00 75.38 178 SER A C 1
ATOM 1461 O O . SER A 1 178 ? 26.070 -2.087 -50.457 1.00 75.38 178 SER A O 1
ATOM 1463 N N . ASP A 1 179 ? 25.543 -3.593 -52.024 1.00 74.56 179 ASP A N 1
ATOM 1464 C CA . ASP A 1 179 ? 24.194 -3.910 -51.501 1.00 74.56 179 ASP A CA 1
ATOM 1465 C C . ASP A 1 179 ? 24.208 -4.659 -50.146 1.00 74.56 179 ASP A C 1
ATOM 1467 O O . ASP A 1 179 ? 23.246 -5.320 -49.762 1.00 74.56 179 ASP A O 1
ATOM 1471 N N . ILE A 1 180 ? 25.327 -4.600 -49.422 1.00 78.56 180 ILE A N 1
ATOM 1472 C CA . ILE A 1 180 ? 25.519 -5.224 -48.119 1.00 78.56 180 ILE A CA 1
ATOM 1473 C C . ILE A 1 180 ? 25.267 -4.170 -47.044 1.00 78.56 180 ILE A C 1
ATOM 1475 O O . ILE A 1 180 ? 25.948 -3.141 -46.973 1.00 78.56 180 ILE A O 1
ATOM 1479 N N . GLU A 1 181 ? 24.314 -4.470 -46.173 1.00 86.56 181 GLU A N 1
ATOM 1480 C CA . GLU A 1 181 ? 24.026 -3.700 -44.972 1.00 86.56 181 GLU A CA 1
ATOM 1481 C C . GLU A 1 181 ? 24.629 -4.389 -43.754 1.00 86.56 181 GLU A C 1
ATOM 1483 O O . GLU A 1 181 ? 24.600 -5.613 -43.637 1.00 86.56 181 GLU A O 1
ATOM 1488 N N . ASN A 1 182 ? 25.168 -3.597 -42.831 1.00 87.69 182 ASN A N 1
ATOM 1489 C CA . ASN A 1 182 ? 25.727 -4.102 -41.584 1.00 87.69 182 ASN A CA 1
ATOM 1490 C C . ASN A 1 182 ? 25.003 -3.486 -40.390 1.00 87.69 182 ASN A C 1
ATOM 1492 O O . ASN A 1 182 ? 24.708 -2.289 -40.379 1.00 87.69 182 ASN A O 1
ATOM 1496 N N . LEU A 1 183 ? 24.759 -4.291 -39.357 1.00 90.00 183 LEU A N 1
ATOM 1497 C CA . LEU A 1 183 ? 24.251 -3.804 -38.081 1.00 90.00 183 LEU A CA 1
ATOM 1498 C C . LEU A 1 183 ? 25.418 -3.460 -37.156 1.00 90.00 183 LEU A C 1
ATOM 1500 O O . LEU A 1 183 ? 26.188 -4.327 -36.753 1.00 90.00 183 LEU A O 1
ATOM 1504 N N . ASN A 1 184 ? 25.521 -2.190 -36.787 1.00 91.25 184 ASN A N 1
ATOM 1505 C CA . ASN A 1 184 ? 26.409 -1.731 -35.734 1.00 91.25 184 ASN A CA 1
ATOM 1506 C C . ASN A 1 184 ? 25.649 -1.714 -34.400 1.00 91.25 184 ASN A C 1
ATOM 1508 O O . ASN A 1 184 ? 24.619 -1.046 -34.272 1.00 91.25 184 ASN A O 1
ATOM 1512 N N . VAL A 1 185 ? 26.162 -2.461 -33.424 1.00 91.94 185 VAL A N 1
ATOM 1513 C CA . VAL A 1 185 ? 25.600 -2.584 -32.077 1.00 91.94 185 VAL A CA 1
ATOM 1514 C C . VAL A 1 185 ? 26.557 -1.927 -31.092 1.00 91.94 185 VAL A C 1
ATOM 1516 O O . VAL A 1 185 ? 27.722 -2.309 -31.003 1.00 91.94 185 VAL A O 1
ATOM 1519 N N . SER A 1 186 ? 26.063 -0.962 -30.322 1.00 92.75 186 SER A N 1
ATOM 1520 C CA . SER A 1 186 ? 26.828 -0.319 -29.252 1.00 92.75 186 SER A CA 1
ATOM 1521 C C . SER A 1 186 ? 26.065 -0.376 -27.934 1.00 92.75 186 SER A C 1
ATOM 1523 O O . SER A 1 186 ? 24.926 0.094 -27.861 1.00 92.75 186 SER A O 1
ATOM 1525 N N . ASN A 1 187 ? 26.711 -0.895 -26.895 1.00 93.00 187 ASN A N 1
ATOM 1526 C CA . ASN A 1 187 ? 26.151 -0.978 -25.549 1.00 93.00 187 ASN A CA 1
ATOM 1527 C C . ASN A 1 187 ? 26.560 0.256 -24.739 1.00 93.00 187 ASN A C 1
ATOM 1529 O O . ASN A 1 187 ? 27.686 0.737 -24.869 1.00 93.00 187 ASN A O 1
ATOM 1533 N N . SER A 1 188 ? 25.656 0.765 -23.906 1.00 92.75 188 SER A N 1
ATOM 1534 C CA . SER A 1 188 ? 26.018 1.705 -22.848 1.00 92.75 188 SER A CA 1
ATOM 1535 C C . SER A 1 188 ? 26.809 0.997 -21.751 1.00 92.75 188 SER A C 1
ATOM 1537 O O . SER A 1 188 ? 26.825 -0.234 -21.675 1.00 92.75 188 SER A O 1
ATOM 1539 N N . ASP A 1 189 ? 27.366 1.785 -20.834 1.00 94.25 189 ASP A N 1
ATOM 1540 C CA . ASP A 1 189 ? 27.765 1.263 -19.530 1.00 94.25 189 ASP A CA 1
ATOM 1541 C C . ASP A 1 189 ? 26.568 0.602 -18.827 1.00 94.25 189 ASP A C 1
ATOM 1543 O O . ASP A 1 189 ? 25.398 0.895 -19.120 1.00 94.25 189 ASP A O 1
ATOM 1547 N N . ILE A 1 190 ? 26.866 -0.313 -17.903 1.00 95.56 190 ILE A N 1
ATOM 1548 C CA . ILE A 1 190 ? 25.851 -0.949 -17.062 1.00 95.56 190 ILE A CA 1
ATOM 1549 C C . ILE A 1 190 ? 25.175 0.134 -16.230 1.00 95.56 190 ILE A C 1
ATOM 1551 O O . ILE A 1 190 ? 25.854 0.934 -15.598 1.00 95.56 190 ILE A O 1
ATOM 1555 N N . ILE A 1 191 ? 23.842 0.147 -16.222 1.00 97.00 191 ILE A N 1
ATOM 1556 C CA . ILE A 1 191 ? 23.043 1.132 -15.482 1.00 97.00 191 ILE A CA 1
ATOM 1557 C C . ILE A 1 191 ? 22.586 0.531 -14.155 1.00 97.00 191 ILE A C 1
ATOM 1559 O O . ILE A 1 191 ? 22.678 1.176 -13.109 1.00 97.00 1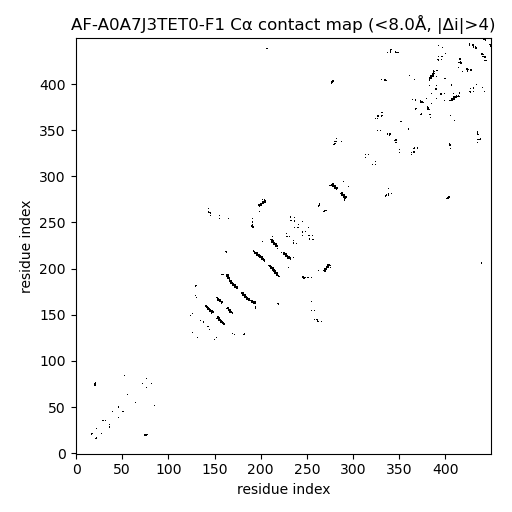91 ILE A O 1
ATOM 1563 N N . ILE A 1 192 ? 22.120 -0.720 -14.196 1.00 96.44 192 ILE A N 1
ATOM 1564 C CA . ILE A 1 192 ? 21.676 -1.483 -13.027 1.00 96.44 192 ILE A CA 1
ATOM 1565 C C . ILE A 1 192 ? 22.395 -2.834 -13.044 1.00 96.44 192 ILE A C 1
ATOM 1567 O O . ILE A 1 192 ? 22.216 -3.618 -13.971 1.00 96.44 192 ILE A O 1
ATOM 1571 N N . GLN A 1 193 ? 23.187 -3.134 -12.017 1.00 95.44 193 GLN A N 1
ATOM 1572 C CA . GLN A 1 193 ? 23.869 -4.423 -11.848 1.00 95.44 193 GLN A CA 1
ATOM 1573 C C . GLN A 1 193 ? 22.979 -5.411 -11.079 1.00 95.44 193 GLN A C 1
ATOM 1575 O O . GLN A 1 193 ? 23.335 -5.924 -10.014 1.00 95.44 193 GLN A O 1
ATOM 1580 N N . ALA A 1 194 ? 21.781 -5.636 -11.606 1.00 93.62 194 ALA A N 1
ATOM 1581 C CA . ALA A 1 194 ? 20.806 -6.563 -11.061 1.00 93.62 194 ALA A CA 1
ATOM 1582 C C . ALA A 1 194 ? 19.937 -7.138 -12.180 1.00 93.62 194 ALA A C 1
ATOM 1584 O O . ALA A 1 194 ? 19.563 -6.425 -13.108 1.00 93.62 194 ALA A O 1
ATOM 1585 N N . TYR A 1 195 ? 19.570 -8.407 -12.047 1.00 93.69 195 TYR A N 1
ATOM 1586 C CA . TYR A 1 195 ? 18.552 -9.068 -12.849 1.00 93.69 195 TYR A CA 1
ATOM 1587 C C . TYR A 1 195 ? 17.369 -9.453 -11.945 1.00 93.69 195 TYR A C 1
ATOM 1589 O O . TYR A 1 195 ? 17.576 -10.201 -10.984 1.00 93.69 195 TYR A O 1
ATOM 1597 N N . PRO A 1 196 ? 16.155 -8.936 -12.210 1.00 94.44 196 PRO A N 1
ATOM 1598 C CA . PRO A 1 196 ? 14.954 -9.316 -11.472 1.00 94.44 196 PRO A CA 1
ATOM 1599 C C . PRO A 1 196 ? 14.516 -10.756 -11.784 1.00 94.44 196 PRO A C 1
ATOM 1601 O O . PRO A 1 196 ? 14.341 -11.120 -12.946 1.00 94.44 196 PRO A O 1
ATOM 1604 N N . GLU A 1 197 ? 14.280 -11.561 -10.752 1.00 92.50 197 GLU A N 1
ATOM 1605 C CA . GLU A 1 197 ? 13.603 -12.861 -10.822 1.00 92.50 197 GLU A CA 1
ATOM 1606 C C . GLU A 1 197 ? 12.281 -12.814 -10.045 1.00 92.50 197 GLU A C 1
ATOM 1608 O O . GLU A 1 197 ? 12.083 -11.949 -9.193 1.00 92.50 197 GLU A O 1
ATOM 1613 N N . ASN A 1 198 ? 11.364 -13.740 -10.348 1.00 92.31 198 ASN A N 1
ATOM 1614 C CA . ASN A 1 198 ? 10.067 -13.864 -9.668 1.00 92.31 198 ASN A CA 1
ATOM 1615 C C . ASN A 1 198 ? 9.294 -12.533 -9.591 1.00 92.31 198 ASN A C 1
ATOM 1617 O O . ASN A 1 198 ? 8.752 -12.175 -8.547 1.00 92.31 198 ASN A O 1
ATOM 1621 N N . VAL A 1 199 ? 9.278 -11.780 -10.696 1.00 94.69 199 VAL A N 1
ATOM 1622 C CA . VAL A 1 199 ? 8.674 -10.446 -10.738 1.00 94.69 199 VAL A CA 1
ATOM 1623 C C . VAL A 1 199 ? 7.162 -10.556 -10.551 1.00 94.69 199 VAL A C 1
ATOM 1625 O O . VAL A 1 199 ? 6.468 -11.151 -11.373 1.00 94.69 199 VAL A O 1
ATOM 1628 N N . ARG A 1 200 ? 6.644 -9.936 -9.494 1.00 91.00 200 ARG A N 1
ATOM 1629 C CA . ARG A 1 200 ? 5.218 -9.776 -9.214 1.00 91.00 200 ARG A CA 1
ATOM 1630 C C . ARG A 1 200 ? 4.826 -8.315 -9.308 1.00 91.00 200 ARG A C 1
ATOM 1632 O O . ARG A 1 200 ? 5.481 -7.432 -8.752 1.00 91.00 200 ARG A O 1
ATOM 1639 N N . ILE A 1 201 ? 3.724 -8.062 -9.997 1.00 89.75 201 ILE A N 1
ATOM 1640 C CA . ILE A 1 201 ? 3.186 -6.725 -10.208 1.00 89.75 201 ILE A CA 1
ATOM 1641 C C . ILE A 1 201 ? 1.836 -6.634 -9.528 1.00 89.75 201 ILE A C 1
ATOM 1643 O O . ILE A 1 201 ? 0.885 -7.292 -9.932 1.00 89.75 201 ILE A O 1
ATOM 1647 N N . TYR A 1 202 ? 1.745 -5.778 -8.519 1.00 85.06 202 TYR A N 1
ATOM 1648 C CA . TYR A 1 202 ? 0.500 -5.508 -7.819 1.00 85.06 202 TYR A CA 1
ATOM 1649 C C . TYR A 1 202 ? -0.159 -4.292 -8.449 1.00 85.06 202 TYR A C 1
ATOM 1651 O O . TYR A 1 202 ? 0.274 -3.149 -8.249 1.00 85.06 202 TYR A O 1
ATOM 1659 N N . ASN A 1 203 ? -1.222 -4.551 -9.202 1.00 80.81 203 ASN A N 1
ATOM 1660 C CA . ASN A 1 203 ? -2.067 -3.521 -9.777 1.00 80.81 203 ASN A CA 1
ATOM 1661 C C . ASN A 1 203 ? -3.234 -3.262 -8.823 1.00 80.81 203 ASN A C 1
ATOM 1663 O O . ASN A 1 203 ? -4.173 -4.064 -8.748 1.00 80.81 203 ASN A O 1
ATOM 1667 N N . PRO A 1 204 ? -3.205 -2.150 -8.072 1.00 70.69 204 PRO A N 1
ATOM 1668 C CA . PRO A 1 204 ? -4.276 -1.864 -7.143 1.00 70.69 204 PRO A CA 1
ATOM 1669 C C . PRO A 1 204 ? -5.574 -1.602 -7.910 1.00 70.69 204 PRO A C 1
ATOM 1671 O O . PRO A 1 204 ? -5.651 -0.704 -8.746 1.00 70.69 204 PRO A O 1
ATOM 1674 N N . SER A 1 205 ? -6.639 -2.323 -7.562 1.00 63.88 205 SER A N 1
ATOM 1675 C CA . SER A 1 205 ? -7.981 -2.065 -8.112 1.00 63.88 205 SER A CA 1
ATOM 1676 C C . SER A 1 205 ? -8.601 -0.757 -7.598 1.00 63.88 205 SER A C 1
ATOM 1678 O O . SER A 1 205 ? -9.667 -0.343 -8.054 1.00 63.88 205 SER A O 1
ATOM 1680 N N . LEU A 1 206 ? -7.970 -0.115 -6.608 1.00 63.12 206 LEU A N 1
ATOM 1681 C CA . LEU A 1 206 ? -8.446 1.123 -6.003 1.00 63.12 206 LEU A CA 1
ATOM 1682 C C . LEU A 1 206 ? -7.821 2.346 -6.693 1.00 63.12 206 LEU A C 1
ATOM 1684 O O . LEU A 1 206 ? -6.595 2.439 -6.782 1.00 63.12 206 LEU A O 1
ATOM 1688 N N . PRO A 1 207 ? -8.634 3.327 -7.129 1.00 54.19 207 PRO A N 1
ATOM 1689 C CA . PRO A 1 207 ? -8.123 4.515 -7.797 1.00 54.19 207 PRO A CA 1
ATOM 1690 C C . PRO A 1 207 ? -7.175 5.303 -6.885 1.00 54.19 207 PRO A C 1
ATOM 1692 O O . PRO A 1 207 ? -7.421 5.450 -5.690 1.00 54.19 207 PRO A O 1
ATOM 1695 N N . GLY A 1 208 ? -6.098 5.844 -7.457 1.00 60.12 208 GLY A N 1
ATOM 1696 C CA . GLY A 1 208 ? -5.124 6.674 -6.741 1.00 60.12 208 GLY A CA 1
ATOM 1697 C C . GLY A 1 208 ? -4.045 5.919 -5.961 1.00 60.12 208 GLY A C 1
ATOM 1698 O O . GLY A 1 208 ? -3.153 6.580 -5.437 1.00 60.12 208 GLY A O 1
ATOM 1699 N N . LYS A 1 209 ? -4.077 4.581 -5.905 1.00 65.75 209 LYS A N 1
ATOM 1700 C CA . LYS A 1 209 ? -2.927 3.798 -5.442 1.00 65.75 209 LYS A CA 1
ATOM 1701 C C . LYS A 1 209 ? -1.932 3.597 -6.585 1.00 65.75 209 LYS A C 1
ATOM 1703 O O . LYS A 1 209 ? -2.325 3.320 -7.717 1.00 65.75 209 LYS A O 1
ATOM 1708 N N . ALA A 1 210 ? -0.646 3.751 -6.283 1.00 74.44 210 ALA A N 1
ATOM 1709 C CA . ALA A 1 210 ? 0.418 3.449 -7.230 1.00 74.44 210 ALA A CA 1
ATOM 1710 C C . ALA A 1 210 ? 0.588 1.930 -7.369 1.00 74.44 210 ALA A C 1
ATOM 1712 O O . ALA A 1 210 ? 0.459 1.196 -6.388 1.00 74.44 210 ALA A O 1
ATOM 1713 N N . ARG A 1 211 ? 0.909 1.481 -8.586 1.00 84.50 211 ARG A N 1
ATOM 1714 C CA . ARG A 1 211 ? 1.384 0.119 -8.849 1.00 84.50 211 ARG A CA 1
ATOM 1715 C C . ARG A 1 211 ? 2.586 -0.184 -7.952 1.00 84.50 211 ARG A C 1
ATOM 1717 O O . ARG A 1 211 ? 3.465 0.671 -7.805 1.00 84.50 211 ARG A O 1
ATOM 1724 N N . LYS A 1 212 ? 2.623 -1.390 -7.391 1.00 89.88 212 LYS A N 1
ATOM 1725 C CA . LYS A 1 212 ? 3.784 -1.897 -6.654 1.00 89.88 212 LYS A CA 1
ATOM 1726 C C . LYS A 1 212 ? 4.425 -3.058 -7.400 1.00 89.88 212 LYS A C 1
ATOM 1728 O O . LYS A 1 212 ? 3.757 -3.771 -8.145 1.00 89.88 212 LYS A O 1
ATOM 1733 N N . VAL A 1 213 ? 5.713 -3.235 -7.165 1.00 92.75 213 VAL A N 1
ATOM 1734 C CA . VAL A 1 213 ? 6.537 -4.308 -7.704 1.00 92.75 213 VAL A CA 1
ATOM 1735 C C . VAL A 1 213 ? 7.179 -5.077 -6.553 1.00 92.75 213 VAL A C 1
ATOM 1737 O O . VAL A 1 213 ? 7.547 -4.497 -5.527 1.00 92.75 213 VAL A O 1
ATOM 1740 N N . GLU A 1 214 ? 7.281 -6.386 -6.724 1.00 93.38 214 GLU A N 1
ATOM 1741 C CA . GLU A 1 214 ? 8.014 -7.305 -5.859 1.00 93.38 214 GLU A CA 1
ATOM 1742 C C . GLU A 1 214 ? 8.854 -8.231 -6.734 1.00 93.38 214 GLU A C 1
ATOM 1744 O O . GLU A 1 214 ? 8.394 -8.654 -7.791 1.00 93.38 214 GLU A O 1
ATOM 1749 N N . PHE A 1 215 ? 10.099 -8.486 -6.351 1.00 95.44 215 PHE A N 1
ATOM 1750 C CA . PHE A 1 215 ? 11.019 -9.324 -7.110 1.00 95.44 215 PHE A CA 1
ATOM 1751 C C . PHE A 1 215 ? 12.203 -9.756 -6.249 1.00 95.44 215 PHE A C 1
ATOM 1753 O O . PHE A 1 215 ? 12.581 -9.089 -5.283 1.00 95.44 215 PHE A O 1
ATOM 1760 N N . ASP A 1 216 ? 12.827 -10.853 -6.656 1.00 93.75 216 ASP A N 1
ATOM 1761 C CA . ASP A 1 216 ? 14.115 -11.283 -6.137 1.00 93.75 216 ASP A CA 1
ATOM 1762 C C . ASP A 1 216 ? 15.236 -10.738 -7.025 1.00 93.75 216 ASP A C 1
ATOM 1764 O O . ASP A 1 216 ? 15.107 -10.624 -8.245 1.00 93.75 216 ASP A O 1
ATOM 1768 N N . VAL A 1 217 ? 16.359 -10.380 -6.415 1.00 93.50 217 VAL A N 1
ATOM 1769 C CA . VAL A 1 217 ? 17.498 -9.779 -7.103 1.00 93.50 217 VAL A CA 1
ATOM 1770 C C . VAL A 1 217 ? 18.606 -10.801 -7.287 1.00 93.50 217 VAL A C 1
ATOM 1772 O O . VAL A 1 217 ? 19.185 -11.293 -6.318 1.00 93.50 217 VAL A O 1
ATOM 1775 N N . GLN A 1 218 ? 18.976 -11.034 -8.543 1.00 90.75 218 GLN A N 1
ATOM 1776 C CA . GLN A 1 218 ? 20.224 -11.688 -8.916 1.00 90.75 218 GLN A CA 1
ATOM 1777 C C . GLN A 1 218 ? 21.269 -10.632 -9.266 1.00 90.75 218 GLN A C 1
ATOM 1779 O O . GLN A 1 218 ? 21.039 -9.793 -10.131 1.00 90.75 218 GLN A O 1
ATOM 1784 N N . SER A 1 219 ? 22.448 -10.688 -8.651 1.00 88.94 219 SER A N 1
ATOM 1785 C CA . SER A 1 219 ? 23.562 -9.799 -8.996 1.00 88.94 219 SER A CA 1
ATOM 1786 C C . SER A 1 219 ? 24.881 -10.569 -9.094 1.00 88.94 219 SER A C 1
ATOM 1788 O O . SER A 1 219 ? 25.000 -11.709 -8.637 1.00 88.94 219 SER A O 1
ATOM 1790 N N . THR A 1 220 ? 25.869 -9.959 -9.745 1.00 85.81 220 THR A N 1
ATOM 1791 C CA . THR A 1 220 ? 27.276 -10.384 -9.705 1.00 85.81 220 THR A CA 1
ATOM 1792 C C . THR A 1 220 ? 28.005 -9.811 -8.488 1.00 85.81 220 THR A C 1
ATOM 1794 O O . THR A 1 220 ? 28.958 -10.424 -8.016 1.00 85.81 220 THR A O 1
ATOM 1797 N N . ILE A 1 221 ? 27.544 -8.668 -7.959 1.00 82.12 221 ILE A N 1
ATOM 1798 C CA . ILE A 1 221 ? 28.142 -7.974 -6.806 1.00 82.12 221 ILE A CA 1
ATOM 1799 C C . ILE A 1 221 ? 27.677 -8.606 -5.488 1.00 82.12 221 ILE A C 1
ATOM 1801 O O . ILE A 1 221 ? 28.463 -8.745 -4.553 1.00 82.12 221 ILE A O 1
ATOM 1805 N N . SER A 1 222 ? 26.410 -9.020 -5.417 1.00 70.94 222 SER A N 1
ATOM 1806 C CA . SER A 1 222 ? 25.827 -9.685 -4.248 1.00 70.94 222 SER A CA 1
ATOM 1807 C C . SER A 1 222 ? 25.376 -11.099 -4.604 1.00 70.94 222 SER A C 1
ATOM 1809 O O . SER A 1 222 ? 24.530 -11.275 -5.480 1.00 70.94 222 SER A O 1
ATOM 1811 N N . GLN A 1 223 ? 25.928 -12.104 -3.914 1.00 65.38 223 GLN A N 1
ATOM 1812 C CA . GLN A 1 223 ? 25.519 -13.510 -4.049 1.00 65.38 223 GLN A CA 1
ATOM 1813 C C . GLN A 1 223 ? 24.358 -13.902 -3.126 1.00 65.38 223 GLN A C 1
ATOM 1815 O O . GLN A 1 223 ? 23.795 -14.985 -3.277 1.00 65.38 223 GLN A O 1
ATOM 1820 N N . ALA A 1 224 ? 23.996 -13.047 -2.166 1.00 68.38 224 ALA A N 1
ATOM 1821 C CA . ALA A 1 224 ? 22.804 -13.262 -1.361 1.00 68.38 224 ALA A CA 1
ATOM 1822 C C . ALA A 1 224 ? 21.570 -12.970 -2.222 1.00 68.38 224 ALA A C 1
ATOM 1824 O O . ALA A 1 224 ? 21.510 -11.921 -2.862 1.00 68.38 224 ALA A O 1
ATOM 1825 N N . GLY A 1 225 ? 20.594 -13.882 -2.230 1.00 72.50 225 GLY A N 1
ATOM 1826 C CA . GLY A 1 225 ? 19.279 -13.598 -2.799 1.00 72.50 225 GLY A CA 1
ATOM 1827 C C . GLY A 1 225 ? 18.630 -12.480 -1.991 1.00 72.50 225 GLY A C 1
ATOM 1828 O O . GLY A 1 225 ? 18.354 -12.662 -0.805 1.00 72.50 225 GLY A O 1
ATOM 1829 N N . ILE A 1 226 ? 18.457 -11.310 -2.605 1.00 87.75 226 ILE A N 1
ATOM 1830 C CA . ILE A 1 226 ? 17.843 -10.151 -1.956 1.00 87.75 226 ILE A CA 1
ATOM 1831 C C . ILE A 1 226 ? 16.421 -10.021 -2.474 1.00 87.75 226 ILE A C 1
ATOM 1833 O O . ILE A 1 226 ? 16.210 -9.910 -3.676 1.00 87.75 226 ILE A O 1
ATOM 1837 N N . HIS A 1 227 ? 15.465 -9.998 -1.557 1.00 91.56 227 HIS A N 1
ATOM 1838 C CA . HIS A 1 227 ? 14.069 -9.755 -1.873 1.00 91.56 227 HIS A CA 1
ATOM 1839 C C . HIS A 1 227 ? 13.756 -8.256 -1.789 1.00 91.56 227 HIS A C 1
ATOM 1841 O O . HIS A 1 227 ? 14.092 -7.610 -0.793 1.00 91.56 227 HIS A O 1
ATOM 1847 N N . ILE A 1 228 ? 13.110 -7.703 -2.815 1.00 90.94 228 ILE A N 1
ATOM 1848 C CA . ILE A 1 228 ? 12.640 -6.314 -2.853 1.00 90.94 228 ILE A CA 1
ATOM 1849 C C . ILE A 1 228 ? 11.140 -6.324 -3.120 1.00 90.94 228 ILE A C 1
ATOM 1851 O O . ILE A 1 228 ? 10.716 -6.733 -4.194 1.00 90.94 228 ILE A O 1
ATOM 1855 N N . GLY A 1 229 ? 10.339 -5.803 -2.191 1.00 85.31 229 GLY A N 1
ATOM 1856 C CA . GLY A 1 229 ? 8.908 -5.576 -2.401 1.00 85.31 229 GLY A CA 1
ATOM 1857 C C . GLY A 1 229 ? 8.004 -6.076 -1.275 1.00 85.31 229 GLY A C 1
ATOM 1858 O O . GLY A 1 229 ? 8.497 -6.636 -0.296 1.00 85.31 229 GLY A O 1
ATOM 1859 N N . PRO A 1 230 ? 6.681 -5.833 -1.388 1.00 88.50 230 PRO A N 1
ATOM 1860 C CA . PRO A 1 230 ? 6.004 -5.054 -2.434 1.00 88.50 230 PRO A CA 1
ATOM 1861 C C . PRO A 1 230 ? 6.172 -3.539 -2.225 1.00 88.50 230 PRO A C 1
ATOM 1863 O O . PRO A 1 230 ? 5.700 -2.988 -1.229 1.00 88.50 230 PRO A O 1
ATOM 1866 N N . VAL A 1 231 ? 6.798 -2.836 -3.173 1.00 88.38 231 VAL A N 1
ATOM 1867 C CA . VAL A 1 231 ? 7.112 -1.394 -3.059 1.00 88.38 231 VAL A CA 1
ATOM 1868 C C . VAL A 1 231 ? 6.855 -0.643 -4.368 1.00 88.38 231 VAL A C 1
ATOM 1870 O O . VAL A 1 231 ? 6.619 -1.263 -5.400 1.00 88.38 231 VAL A O 1
ATOM 1873 N N . THR A 1 232 ? 6.860 0.694 -4.361 1.00 90.62 232 THR A N 1
ATOM 1874 C CA . THR A 1 232 ? 6.718 1.463 -5.613 1.00 90.62 232 THR A CA 1
ATOM 1875 C C . THR A 1 232 ? 7.987 1.383 -6.467 1.00 90.62 232 THR A C 1
ATOM 1877 O O . THR A 1 232 ? 9.068 1.127 -5.944 1.00 90.62 232 THR A O 1
ATOM 1880 N N . ASP A 1 233 ? 7.894 1.687 -7.768 1.00 92.31 233 ASP A N 1
ATOM 1881 C CA . ASP A 1 233 ? 9.071 1.727 -8.657 1.00 92.31 233 ASP A CA 1
ATOM 1882 C C . ASP A 1 233 ? 10.191 2.638 -8.115 1.00 92.31 233 ASP A C 1
ATOM 1884 O O . ASP A 1 233 ? 11.373 2.344 -8.272 1.00 92.31 233 ASP A O 1
ATOM 1888 N N . LYS A 1 234 ? 9.826 3.754 -7.466 1.00 91.94 234 LYS A N 1
ATOM 1889 C CA . LYS A 1 234 ? 10.797 4.692 -6.882 1.00 91.94 234 LYS A CA 1
ATOM 1890 C C . LYS A 1 234 ? 11.524 4.077 -5.693 1.00 91.94 234 LYS A C 1
ATOM 1892 O O . LYS A 1 234 ? 12.742 4.189 -5.605 1.00 91.94 234 LYS A O 1
ATOM 1897 N N . ASP A 1 235 ? 10.773 3.435 -4.807 1.00 91.75 235 ASP A N 1
ATOM 1898 C CA . ASP A 1 235 ? 11.323 2.822 -3.600 1.00 91.75 235 ASP A CA 1
ATOM 1899 C C . ASP A 1 235 ? 12.164 1.590 -3.949 1.00 91.75 235 ASP A C 1
ATOM 1901 O O . ASP A 1 235 ? 13.226 1.404 -3.370 1.00 91.75 235 ASP A O 1
ATOM 1905 N N . ALA A 1 236 ? 11.760 0.807 -4.958 1.00 94.88 236 ALA A N 1
ATOM 1906 C CA . ALA A 1 236 ? 12.558 -0.304 -5.477 1.00 94.88 236 ALA A CA 1
ATOM 1907 C C . ALA A 1 236 ? 13.934 0.167 -5.971 1.00 94.88 236 ALA A C 1
ATOM 1909 O O . ALA A 1 236 ? 14.958 -0.412 -5.609 1.00 94.88 236 ALA A O 1
ATOM 1910 N N . VAL A 1 237 ? 13.978 1.247 -6.761 1.00 96.00 237 VAL A N 1
ATOM 1911 C CA . VAL A 1 237 ? 15.243 1.828 -7.239 1.00 96.00 237 VAL A CA 1
ATOM 1912 C C . VAL A 1 237 ? 16.072 2.383 -6.082 1.00 96.00 237 VAL A C 1
ATOM 1914 O O . VAL A 1 237 ? 17.282 2.174 -6.061 1.00 96.00 237 VAL A O 1
ATOM 1917 N N . ALA A 1 238 ? 15.443 3.016 -5.088 1.00 93.75 238 ALA A N 1
ATOM 1918 C CA . ALA A 1 238 ? 16.135 3.473 -3.885 1.00 93.75 238 ALA A CA 1
ATOM 1919 C C . ALA A 1 238 ? 16.730 2.303 -3.076 1.00 93.75 238 ALA A C 1
ATOM 1921 O O . ALA A 1 238 ? 17.860 2.401 -2.599 1.00 93.75 238 ALA A O 1
ATOM 1922 N N . SER A 1 239 ? 16.021 1.174 -2.959 1.00 93.62 239 SER A N 1
ATOM 1923 C CA . SER A 1 239 ? 16.552 -0.047 -2.341 1.00 93.62 239 SER A CA 1
ATOM 1924 C C . SER A 1 239 ? 17.742 -0.602 -3.125 1.00 93.62 239 SER A C 1
ATOM 1926 O O . SER A 1 239 ? 18.775 -0.899 -2.531 1.00 93.62 239 SER A O 1
ATOM 1928 N N . LEU A 1 240 ? 17.654 -0.680 -4.457 1.00 94.25 240 LEU A N 1
ATOM 1929 C CA . LEU A 1 240 ? 18.781 -1.090 -5.306 1.00 94.25 240 LEU A CA 1
ATOM 1930 C C . LEU A 1 240 ? 19.988 -0.147 -5.161 1.00 94.25 240 LEU A C 1
ATOM 1932 O O . LEU A 1 240 ? 21.131 -0.603 -5.156 1.00 94.25 240 LEU A O 1
ATOM 1936 N N . GLU A 1 241 ? 19.753 1.158 -5.015 1.00 94.25 241 GLU A N 1
ATOM 1937 C CA . GLU A 1 241 ? 20.800 2.159 -4.791 1.00 94.25 241 GLU A CA 1
ATOM 1938 C C . GLU A 1 241 ? 21.493 1.957 -3.438 1.00 94.25 241 GLU A C 1
ATOM 1940 O O . GLU A 1 241 ? 22.722 1.960 -3.375 1.00 94.25 241 GLU A O 1
ATOM 1945 N N . GLN A 1 242 ? 20.727 1.714 -2.370 1.00 91.75 242 GLN A N 1
ATOM 1946 C CA . GLN A 1 242 ? 21.268 1.409 -1.039 1.00 91.75 242 GLN A CA 1
ATOM 1947 C C . GLN A 1 242 ? 22.113 0.130 -1.028 1.00 91.75 242 GLN A C 1
ATOM 1949 O O . GLN A 1 242 ? 23.087 0.040 -0.283 1.00 91.75 242 GLN A O 1
ATOM 1954 N N . LEU A 1 243 ? 21.767 -0.836 -1.880 1.00 90.69 243 LEU A N 1
ATOM 1955 C CA . LEU A 1 243 ? 22.512 -2.081 -2.068 1.00 90.69 243 LEU A CA 1
ATOM 1956 C C . LEU A 1 243 ? 23.740 -1.924 -2.983 1.00 90.69 243 LEU A C 1
ATOM 1958 O O . LEU A 1 243 ? 24.459 -2.895 -3.206 1.00 90.69 243 LEU A O 1
ATOM 1962 N N . GLY A 1 244 ? 23.989 -0.727 -3.526 1.00 92.56 244 GLY A N 1
ATOM 1963 C CA . GLY A 1 244 ? 25.110 -0.462 -4.430 1.00 92.56 244 GLY A CA 1
ATOM 1964 C C . GLY A 1 244 ? 24.943 -1.066 -5.828 1.00 92.56 244 GLY A C 1
ATOM 1965 O O . GLY A 1 244 ? 25.933 -1.268 -6.524 1.00 92.56 244 GLY A O 1
ATOM 1966 N N . LEU A 1 245 ? 23.710 -1.368 -6.248 1.00 94.31 245 LEU A N 1
ATOM 1967 C CA . LEU A 1 245 ? 23.408 -2.025 -7.527 1.00 94.31 245 LEU A CA 1
ATOM 1968 C C . LEU A 1 245 ? 23.049 -1.037 -8.648 1.00 94.31 245 LEU A C 1
ATOM 1970 O O . LEU A 1 245 ? 22.867 -1.447 -9.792 1.00 94.31 245 LEU A O 1
ATOM 1974 N N . ILE A 1 246 ? 22.965 0.260 -8.343 1.00 96.38 246 ILE A N 1
ATOM 1975 C CA . ILE A 1 246 ? 22.729 1.332 -9.319 1.00 96.38 246 ILE A CA 1
ATOM 1976 C C . ILE A 1 246 ? 24.056 2.000 -9.684 1.00 96.38 246 ILE A C 1
ATOM 1978 O O . ILE A 1 246 ? 24.711 2.585 -8.823 1.00 96.38 246 ILE A O 1
ATOM 1982 N N . MET A 1 247 ? 24.421 1.940 -10.965 1.00 95.56 247 MET A N 1
ATOM 1983 C CA . MET A 1 247 ? 25.657 2.520 -11.505 1.00 95.56 247 MET A CA 1
ATOM 1984 C C . MET A 1 247 ? 25.434 3.936 -12.056 1.00 95.56 247 MET A C 1
ATOM 1986 O O . MET A 1 247 ? 26.264 4.814 -11.835 1.00 95.56 247 MET A O 1
ATOM 1990 N N . ASP A 1 248 ? 24.288 4.187 -12.704 1.00 95.25 248 ASP A N 1
ATOM 1991 C CA . ASP A 1 248 ? 23.885 5.527 -13.156 1.00 95.25 248 ASP A CA 1
ATOM 1992 C C . ASP A 1 248 ? 22.504 5.908 -12.609 1.00 95.25 248 ASP A C 1
ATOM 1994 O O . ASP A 1 248 ? 21.454 5.472 -13.088 1.00 95.25 248 ASP A O 1
ATOM 1998 N N . ARG A 1 249 ? 22.516 6.778 -11.595 1.00 92.56 249 ARG A N 1
ATOM 1999 C CA . ARG A 1 249 ? 21.316 7.242 -10.885 1.00 92.56 249 ARG A CA 1
ATOM 2000 C C . ARG A 1 249 ? 20.397 8.098 -11.752 1.00 92.56 249 ARG A C 1
ATOM 2002 O O . ARG A 1 249 ? 19.197 8.131 -11.495 1.00 92.56 249 ARG A O 1
ATOM 2009 N N . ASN A 1 250 ? 20.934 8.791 -12.757 1.00 93.31 250 ASN A N 1
ATOM 2010 C CA . ASN A 1 250 ? 20.162 9.766 -13.530 1.00 93.31 250 ASN A CA 1
ATOM 2011 C C . ASN A 1 250 ? 19.127 9.091 -14.431 1.00 93.31 250 ASN A C 1
ATOM 2013 O O . ASN A 1 250 ? 18.068 9.658 -14.683 1.00 93.31 250 ASN A O 1
ATOM 2017 N N . VAL A 1 251 ? 19.432 7.880 -14.900 1.00 94.81 251 VAL A N 1
ATOM 2018 C CA . VAL A 1 251 ? 18.593 7.124 -15.842 1.00 94.81 251 VAL A CA 1
ATOM 2019 C C . VAL A 1 251 ? 17.994 5.854 -15.233 1.00 94.81 251 VAL A C 1
ATOM 2021 O O . VAL A 1 251 ? 17.096 5.260 -15.829 1.00 94.81 251 VAL A O 1
ATOM 2024 N N . ALA A 1 252 ? 18.434 5.451 -14.035 1.00 94.44 252 ALA A N 1
ATOM 2025 C CA . ALA A 1 252 ? 18.014 4.214 -13.377 1.00 94.44 252 ALA A CA 1
ATOM 2026 C C . ALA A 1 252 ? 16.494 4.048 -13.268 1.00 94.44 252 ALA A C 1
ATOM 2028 O O . ALA A 1 252 ? 15.983 2.974 -13.572 1.00 94.44 252 ALA A O 1
ATOM 2029 N N . ILE A 1 253 ? 15.756 5.089 -12.865 1.00 94.81 253 ILE A N 1
ATOM 2030 C CA . ILE A 1 253 ? 14.300 4.983 -12.671 1.00 94.81 253 ILE A CA 1
ATOM 2031 C C . ILE A 1 253 ? 13.548 4.726 -13.979 1.00 94.81 253 ILE A C 1
ATOM 2033 O O . ILE A 1 253 ? 12.617 3.921 -14.010 1.00 94.81 253 ILE A O 1
ATOM 2037 N N . ASP A 1 254 ? 13.959 5.376 -15.064 1.00 94.06 254 ASP A N 1
ATOM 2038 C CA . ASP A 1 254 ? 13.302 5.236 -16.360 1.00 94.06 254 ASP A CA 1
ATOM 2039 C C . ASP A 1 254 ? 13.655 3.893 -17.004 1.00 94.06 254 ASP A C 1
ATOM 2041 O O . ASP A 1 254 ? 12.773 3.204 -17.519 1.00 94.06 254 ASP A O 1
ATOM 2045 N N . VAL A 1 255 ? 14.918 3.472 -16.882 1.00 95.38 255 VAL A N 1
ATOM 2046 C CA . VAL A 1 255 ? 15.385 2.148 -17.315 1.00 95.38 255 VAL A CA 1
ATOM 2047 C C . VAL A 1 255 ? 14.697 1.037 -16.528 1.00 95.38 255 VAL A C 1
ATOM 2049 O O . VAL A 1 255 ? 14.225 0.078 -17.131 1.00 95.38 255 VAL A O 1
ATOM 2052 N N . PHE A 1 256 ? 14.568 1.176 -15.207 1.00 96.25 256 PHE A N 1
ATOM 2053 C CA . PHE A 1 256 ? 13.869 0.206 -14.365 1.00 96.25 256 PHE A CA 1
ATOM 2054 C C . PHE A 1 256 ? 12.393 0.081 -14.758 1.00 96.25 256 PHE A C 1
ATOM 2056 O O . PHE A 1 256 ? 11.902 -1.023 -14.968 1.00 96.25 256 PHE A O 1
ATOM 2063 N N . ARG A 1 257 ? 11.681 1.201 -14.938 1.00 94.81 257 ARG A N 1
ATOM 2064 C CA . ARG A 1 257 ? 10.275 1.188 -15.384 1.00 94.81 257 ARG A CA 1
ATOM 2065 C C . ARG A 1 257 ? 10.092 0.499 -16.727 1.00 94.81 257 ARG A C 1
ATOM 2067 O O . ARG A 1 257 ? 9.135 -0.254 -16.894 1.00 94.81 257 ARG A O 1
ATOM 2074 N N . LYS A 1 258 ? 10.999 0.769 -17.666 1.00 94.38 258 LYS A N 1
ATOM 2075 C CA . LYS A 1 258 ? 11.023 0.123 -18.978 1.00 94.38 258 LYS A CA 1
ATOM 2076 C C . LYS A 1 258 ? 11.305 -1.366 -18.859 1.00 94.38 258 LYS A C 1
ATOM 2078 O O . LYS A 1 258 ? 10.599 -2.157 -19.469 1.00 94.38 258 LYS A O 1
ATOM 2083 N N . ALA A 1 259 ? 12.243 -1.749 -17.997 1.00 95.38 259 ALA A N 1
ATOM 2084 C CA . ALA A 1 259 ? 12.524 -3.147 -17.738 1.00 95.38 259 ALA A CA 1
ATOM 2085 C C . ALA A 1 259 ? 11.298 -3.884 -17.173 1.00 95.38 259 ALA A C 1
ATOM 2087 O O . ALA A 1 259 ? 10.910 -4.918 -17.703 1.00 95.38 259 ALA A O 1
ATOM 2088 N N . ILE A 1 260 ? 10.629 -3.318 -16.163 1.00 94.75 260 ILE A N 1
ATOM 2089 C CA . ILE A 1 260 ? 9.388 -3.879 -15.609 1.00 94.75 260 ILE A CA 1
ATOM 2090 C C . ILE A 1 260 ? 8.281 -3.974 -16.668 1.00 94.75 260 ILE A C 1
ATOM 2092 O O . ILE A 1 260 ? 7.576 -4.980 -16.716 1.00 94.75 260 ILE A O 1
ATOM 2096 N N . GLY A 1 261 ? 8.143 -2.968 -17.540 1.00 91.75 261 GLY A N 1
ATOM 2097 C CA . GLY A 1 261 ? 7.244 -3.036 -18.697 1.00 91.75 261 GLY A CA 1
ATOM 2098 C C . GLY A 1 261 ? 7.540 -4.247 -19.586 1.00 91.75 261 GLY A C 1
ATOM 2099 O O . GLY A 1 261 ? 6.638 -5.027 -19.873 1.00 91.75 261 GLY A O 1
ATOM 2100 N N . ALA A 1 262 ? 8.817 -4.476 -19.897 1.00 92.12 262 ALA A N 1
ATOM 2101 C CA . ALA A 1 262 ? 9.267 -5.615 -20.691 1.00 92.12 262 ALA A CA 1
ATOM 2102 C C . ALA A 1 262 ? 8.917 -6.971 -20.047 1.00 92.12 262 ALA A C 1
ATOM 2104 O O . ALA A 1 262 ? 8.483 -7.895 -20.734 1.00 92.12 262 ALA A O 1
ATOM 2105 N N . PHE A 1 263 ? 9.065 -7.103 -18.723 1.00 93.12 263 PHE A N 1
ATOM 2106 C CA . PHE A 1 263 ? 8.662 -8.315 -17.995 1.00 93.12 263 PHE A CA 1
ATOM 2107 C C . PHE A 1 263 ? 7.150 -8.574 -18.085 1.00 93.12 263 PHE A C 1
ATOM 2109 O O . PHE A 1 263 ? 6.740 -9.723 -18.233 1.00 93.12 263 PHE A O 1
ATOM 2116 N N . ILE A 1 264 ? 6.325 -7.523 -18.031 1.00 88.38 264 ILE A N 1
ATOM 2117 C CA . ILE A 1 264 ? 4.867 -7.636 -18.187 1.00 88.38 264 ILE A CA 1
ATOM 2118 C C . ILE A 1 264 ? 4.516 -8.077 -19.613 1.00 88.38 264 ILE A C 1
ATOM 2120 O O . ILE A 1 264 ? 3.767 -9.033 -19.791 1.00 88.38 264 ILE A O 1
ATOM 2124 N N . GLU A 1 265 ? 5.075 -7.414 -20.627 1.00 87.88 265 GLU A N 1
ATOM 2125 C CA . GLU A 1 265 ? 4.766 -7.677 -22.039 1.00 87.88 265 GLU A CA 1
ATOM 2126 C C . GLU A 1 265 ? 5.211 -9.068 -22.501 1.00 87.88 265 GLU A C 1
ATOM 2128 O O . GLU A 1 265 ? 4.526 -9.712 -23.294 1.00 87.88 265 GLU A O 1
ATOM 2133 N N . THR A 1 266 ? 6.333 -9.561 -21.974 1.00 87.69 266 THR A N 1
ATOM 2134 C CA . THR A 1 266 ? 6.839 -10.907 -22.282 1.00 87.69 266 THR A CA 1
ATOM 2135 C C . THR A 1 266 ? 6.153 -12.023 -21.494 1.00 87.69 266 THR A C 1
ATOM 2137 O O . THR A 1 266 ? 6.421 -13.193 -21.756 1.00 87.69 266 THR A O 1
ATOM 2140 N N . GLY A 1 267 ? 5.267 -11.695 -20.545 1.00 86.38 267 GLY A N 1
ATOM 2141 C CA . GLY A 1 267 ? 4.622 -12.679 -19.668 1.00 86.38 267 GLY A CA 1
ATOM 2142 C C . GLY A 1 267 ? 5.550 -13.262 -18.595 1.00 86.38 267 GLY A C 1
ATOM 2143 O O . GLY A 1 267 ? 5.214 -14.267 -17.974 1.00 86.38 267 GLY A O 1
ATOM 2144 N N . ASN A 1 268 ? 6.702 -12.628 -18.357 1.00 88.62 268 ASN A N 1
ATOM 2145 C CA . ASN A 1 268 ? 7.681 -13.025 -17.342 1.00 88.62 268 ASN A CA 1
ATOM 2146 C C . ASN A 1 268 ? 7.400 -12.407 -15.958 1.00 88.62 268 ASN A C 1
ATOM 2148 O O . ASN A 1 268 ? 8.189 -12.596 -15.031 1.00 88.62 268 ASN A O 1
ATOM 2152 N N . ALA A 1 269 ? 6.299 -11.664 -15.816 1.00 92.75 269 ALA A N 1
ATOM 2153 C CA . ALA A 1 269 ? 5.803 -11.151 -14.545 1.00 92.75 269 ALA A CA 1
ATOM 2154 C C . ALA A 1 269 ? 4.434 -11.744 -14.188 1.00 92.75 269 ALA A C 1
ATOM 2156 O O . ALA A 1 269 ? 3.536 -11.830 -15.025 1.00 92.75 269 ALA A O 1
ATOM 2157 N N . GLU A 1 270 ? 4.252 -12.080 -12.912 1.00 89.00 270 GLU A N 1
ATOM 2158 C CA . GLU A 1 270 ? 2.954 -12.431 -12.338 1.00 89.00 270 GLU A CA 1
ATOM 2159 C C . GLU A 1 270 ? 2.188 -11.140 -12.019 1.00 89.00 270 GLU A C 1
ATOM 2161 O O . GLU A 1 270 ? 2.538 -10.394 -11.102 1.00 89.00 270 GLU A O 1
ATOM 2166 N N . VAL A 1 271 ? 1.148 -10.843 -12.799 1.00 85.00 271 VAL A N 1
ATOM 2167 C CA . VAL A 1 271 ? 0.309 -9.657 -12.586 1.00 85.00 271 VAL A CA 1
ATOM 2168 C C . VAL A 1 271 ? -0.839 -10.007 -11.642 1.00 85.00 271 VAL A C 1
ATOM 2170 O O . VAL A 1 271 ? -1.746 -10.764 -11.983 1.00 85.00 271 VAL A O 1
ATOM 2173 N N . LEU A 1 272 ? -0.788 -9.437 -10.442 1.00 80.38 272 LEU A N 1
ATOM 2174 C CA . LEU A 1 272 ? -1.784 -9.571 -9.390 1.00 80.38 272 LEU A CA 1
ATOM 2175 C C . LEU A 1 272 ? -2.691 -8.340 -9.407 1.00 80.38 272 LEU A C 1
ATOM 2177 O O . LEU A 1 272 ? -2.402 -7.305 -8.797 1.00 80.38 272 LEU A O 1
ATOM 2181 N N . ASP A 1 273 ? -3.806 -8.460 -10.122 1.00 68.81 273 ASP A N 1
ATOM 2182 C CA . ASP A 1 273 ? -4.873 -7.466 -10.097 1.00 68.81 273 ASP A CA 1
ATOM 2183 C C . ASP A 1 273 ? -5.732 -7.673 -8.845 1.00 68.81 273 ASP A C 1
ATOM 2185 O O . ASP A 1 273 ? -6.312 -8.740 -8.629 1.00 68.81 273 ASP A O 1
ATOM 2189 N N . GLY A 1 274 ? -5.836 -6.653 -7.992 1.00 64.75 274 GLY A N 1
ATOM 2190 C CA . GLY A 1 274 ? -6.643 -6.793 -6.787 1.00 64.75 274 GLY A CA 1
ATOM 2191 C C . GLY A 1 274 ? -6.498 -5.673 -5.776 1.00 64.75 274 GLY A C 1
ATOM 2192 O O . GLY A 1 274 ? -5.809 -4.671 -5.971 1.00 64.75 274 GLY A O 1
ATOM 2193 N N . ILE A 1 275 ? -7.185 -5.847 -4.653 1.00 67.12 275 ILE A N 1
ATOM 2194 C CA . ILE A 1 275 ? -6.975 -5.008 -3.482 1.00 67.12 275 ILE A CA 1
ATOM 2195 C C . ILE A 1 275 ? -5.858 -5.653 -2.665 1.00 67.12 275 ILE A C 1
ATOM 2197 O O . ILE A 1 275 ? -6.016 -6.772 -2.192 1.00 67.12 275 ILE A O 1
ATOM 2201 N N . ASP A 1 276 ? -4.732 -4.952 -2.538 1.00 66.25 276 ASP A N 1
ATOM 2202 C CA . ASP A 1 276 ? -3.540 -5.420 -1.818 1.00 66.25 276 ASP A CA 1
ATOM 2203 C C . ASP A 1 276 ? -3.713 -5.367 -0.294 1.00 66.25 276 ASP A C 1
ATOM 2205 O O . ASP A 1 276 ? -3.119 -6.140 0.453 1.00 66.25 276 ASP A O 1
ATOM 2209 N N . ALA A 1 277 ? -4.544 -4.439 0.174 1.00 76.69 277 ALA A N 1
ATOM 2210 C CA . ALA A 1 277 ? -4.717 -4.177 1.587 1.00 76.69 277 ALA A CA 1
ATOM 2211 C C . ALA A 1 277 ? -5.746 -5.138 2.222 1.00 76.69 277 ALA A C 1
ATOM 2213 O O . ALA A 1 277 ? -6.835 -5.332 1.673 1.00 76.69 277 ALA A O 1
ATOM 2214 N N . PRO A 1 278 ? -5.447 -5.727 3.394 1.00 79.19 278 PRO A N 1
ATOM 2215 C CA . PRO A 1 278 ? -6.391 -6.575 4.103 1.00 79.19 278 PRO A CA 1
ATOM 2216 C C . PRO A 1 278 ? -7.600 -5.777 4.609 1.00 79.19 278 PRO A C 1
ATOM 2218 O O . PRO A 1 278 ? -7.476 -4.663 5.130 1.00 79.19 278 PRO A O 1
ATOM 2221 N N . GLY A 1 279 ? -8.789 -6.368 4.526 1.00 86.12 279 GLY A N 1
ATOM 2222 C CA . GLY A 1 279 ? -10.015 -5.718 4.975 1.00 86.12 279 GLY A CA 1
ATOM 2223 C C . GLY A 1 279 ? -11.286 -6.230 4.314 1.00 86.12 279 GLY A C 1
ATOM 2224 O O . GLY A 1 279 ? -11.325 -7.322 3.753 1.00 86.12 279 GLY A O 1
ATOM 2225 N N . PHE A 1 280 ? -12.336 -5.418 4.403 1.00 87.12 280 PHE A N 1
ATOM 2226 C CA . PHE A 1 280 ? -13.677 -5.719 3.911 1.00 87.12 280 PHE A CA 1
ATOM 2227 C C . PHE A 1 280 ? -14.095 -4.729 2.826 1.00 87.12 280 PHE A C 1
ATOM 2229 O O . PHE A 1 280 ? -14.133 -3.514 3.047 1.00 87.12 280 PHE A O 1
ATOM 2236 N N . TYR A 1 281 ? -14.464 -5.263 1.665 1.00 84.50 281 TYR A N 1
ATOM 2237 C CA . TYR A 1 281 ? -14.710 -4.488 0.453 1.00 84.50 281 TYR A CA 1
ATOM 2238 C C . TYR A 1 281 ? -16.037 -4.875 -0.202 1.00 84.50 281 TYR A C 1
ATOM 2240 O O . TYR A 1 281 ? -16.516 -6.000 -0.056 1.00 84.50 281 TYR A O 1
ATOM 2248 N N . SER A 1 282 ? -16.649 -3.934 -0.927 1.00 81.56 282 SER A N 1
ATOM 2249 C CA . SER A 1 282 ? -17.840 -4.200 -1.741 1.00 81.56 282 SER A CA 1
ATOM 2250 C C . SER A 1 282 ? -17.481 -4.994 -2.990 1.00 81.56 282 SER A C 1
ATOM 2252 O O . SER A 1 282 ? -16.582 -4.604 -3.731 1.00 81.56 282 SER A O 1
ATOM 2254 N N . ASN A 1 283 ? -18.246 -6.044 -3.285 1.00 76.12 283 ASN A N 1
ATOM 2255 C CA . ASN A 1 283 ? -18.148 -6.797 -4.539 1.00 76.12 283 ASN A CA 1
ATOM 2256 C C . ASN A 1 283 ? -18.890 -6.127 -5.721 1.00 76.12 283 ASN A C 1
ATOM 2258 O O . ASN A 1 283 ? -19.091 -6.754 -6.760 1.00 76.12 283 ASN A O 1
ATOM 2262 N N . GLY A 1 284 ? -19.388 -4.896 -5.546 1.00 70.25 284 GLY A N 1
ATOM 2263 C CA . GLY A 1 284 ? -20.149 -4.151 -6.558 1.00 70.25 284 GLY A CA 1
ATOM 2264 C C . GLY A 1 284 ? -21.598 -4.615 -6.764 1.00 70.25 284 GLY A C 1
ATOM 2265 O O . GLY A 1 284 ? -22.384 -3.892 -7.368 1.00 70.25 284 GLY A O 1
ATOM 2266 N N . LYS A 1 285 ? -21.987 -5.775 -6.221 1.00 72.88 285 LYS A N 1
ATOM 2267 C CA . LYS A 1 285 ? -23.339 -6.364 -6.300 1.00 72.88 285 LYS A CA 1
ATOM 2268 C C . LYS A 1 285 ? -24.082 -6.332 -4.955 1.00 72.88 285 LYS A C 1
ATOM 2270 O O . LYS A 1 285 ? -25.039 -7.072 -4.759 1.00 72.88 285 LYS A O 1
ATOM 2275 N N . GLY A 1 286 ? -23.623 -5.499 -4.017 1.00 70.94 286 GLY A N 1
ATOM 2276 C CA . GLY A 1 286 ? -24.198 -5.356 -2.672 1.00 70.94 286 GLY A CA 1
ATOM 2277 C C . GLY A 1 286 ? -23.702 -6.376 -1.641 1.00 70.94 286 GLY A C 1
ATOM 2278 O O . GLY A 1 286 ? -24.168 -6.363 -0.506 1.00 70.94 286 GLY A O 1
ATOM 2279 N N . GLY A 1 287 ? -22.758 -7.246 -2.006 1.00 80.25 287 GLY A N 1
ATOM 2280 C CA . GLY A 1 287 ? -22.094 -8.160 -1.079 1.00 80.25 287 GLY A CA 1
ATOM 2281 C C . GLY A 1 287 ? -20.765 -7.610 -0.563 1.00 80.25 287 GLY A C 1
ATOM 2282 O O . GLY A 1 287 ? -20.131 -6.762 -1.196 1.00 80.25 287 GLY A O 1
ATOM 2283 N N . ILE A 1 288 ? -20.335 -8.127 0.586 1.00 86.31 288 ILE A N 1
ATOM 2284 C CA . ILE A 1 288 ? -19.043 -7.826 1.205 1.00 86.31 288 ILE A CA 1
ATOM 2285 C C . ILE A 1 288 ? -18.144 -9.046 1.027 1.00 86.31 288 ILE A C 1
ATOM 2287 O O . ILE A 1 288 ? -18.581 -10.167 1.282 1.00 86.31 288 ILE A O 1
ATOM 2291 N N . TYR A 1 289 ? -16.897 -8.836 0.621 1.00 85.44 289 TYR A N 1
ATOM 2292 C CA . TYR A 1 289 ? -15.874 -9.878 0.635 1.00 85.44 289 TYR A CA 1
ATOM 2293 C C . TYR A 1 289 ? -14.679 -9.441 1.483 1.00 85.44 289 TYR A C 1
ATOM 2295 O O . TYR A 1 289 ? -14.424 -8.246 1.657 1.00 85.44 289 TYR A O 1
ATOM 2303 N N . ALA A 1 290 ? -13.985 -10.427 2.044 1.00 85.50 290 ALA A N 1
ATOM 2304 C CA . ALA A 1 290 ? -12.828 -10.229 2.901 1.00 85.50 290 ALA A CA 1
ATOM 2305 C C . ALA A 1 290 ? -11.536 -10.495 2.118 1.00 85.50 290 ALA A C 1
ATOM 2307 O O . ALA A 1 290 ? -11.432 -11.488 1.402 1.00 85.50 290 ALA A O 1
ATOM 2308 N N . VAL A 1 291 ? -10.554 -9.613 2.277 1.00 81.19 291 VAL A N 1
ATOM 2309 C CA . VAL A 1 291 ? -9.197 -9.733 1.732 1.00 81.19 291 VAL A CA 1
ATOM 2310 C C . VAL A 1 291 ? -8.236 -9.858 2.906 1.00 81.19 291 VAL A C 1
ATOM 2312 O O . VAL A 1 291 ? -8.344 -9.096 3.866 1.00 81.19 291 VAL A O 1
ATOM 2315 N N . GLY A 1 292 ? -7.320 -10.829 2.873 1.00 75.81 292 GLY A N 1
ATOM 2316 C CA . GLY A 1 292 ? -6.340 -11.034 3.952 1.00 75.81 292 GLY A CA 1
ATOM 2317 C C . GLY A 1 292 ? -6.964 -11.272 5.338 1.00 75.81 292 GLY A C 1
ATOM 2318 O O . GLY A 1 292 ? -6.341 -10.987 6.362 1.00 75.81 292 GLY A O 1
ATOM 2319 N N . TYR A 1 293 ? -8.215 -11.744 5.382 1.00 83.06 293 TYR A N 1
ATOM 2320 C CA . TYR A 1 293 ? -8.943 -12.063 6.606 1.00 83.06 293 TYR A CA 1
ATOM 2321 C C . TYR A 1 293 ? -9.832 -13.288 6.386 1.00 83.06 293 TYR A C 1
ATOM 2323 O O . TYR A 1 293 ? -10.676 -13.302 5.490 1.00 83.06 293 TYR A O 1
ATOM 2331 N N . GLN A 1 294 ? -9.639 -14.325 7.201 1.00 81.38 294 GLN A N 1
ATOM 2332 C CA . GLN A 1 294 ? -10.366 -15.581 7.058 1.00 81.38 294 GLN A CA 1
ATOM 2333 C C . GLN A 1 294 ? -11.711 -15.501 7.780 1.00 81.38 294 GLN A C 1
ATOM 2335 O O . GLN A 1 294 ? -11.785 -15.543 9.008 1.00 81.38 294 GLN A O 1
ATOM 2340 N N . VAL A 1 295 ? -12.791 -15.416 7.006 1.00 84.25 295 VAL A N 1
ATOM 2341 C CA . VAL A 1 295 ? -14.149 -15.555 7.537 1.00 84.25 295 VAL A CA 1
ATOM 2342 C C . VAL A 1 295 ? -14.451 -17.044 7.661 1.00 84.25 295 VAL A C 1
ATOM 2344 O O . VAL A 1 295 ? -14.427 -17.768 6.667 1.00 84.25 295 VAL A O 1
ATOM 2347 N N . ARG A 1 296 ? -14.724 -17.504 8.883 1.00 87.81 296 ARG A N 1
ATOM 2348 C CA . ARG A 1 296 ? -15.140 -18.882 9.161 1.00 87.81 296 ARG A CA 1
ATOM 2349 C C . ARG A 1 296 ? -16.503 -18.910 9.826 1.00 87.81 296 ARG A C 1
ATOM 2351 O O . ARG A 1 296 ? -16.908 -17.946 10.475 1.00 87.81 296 ARG A O 1
ATOM 2358 N N . GLU A 1 297 ? -17.173 -20.046 9.712 1.00 87.56 297 GLU A N 1
ATOM 2359 C CA . GLU A 1 297 ? -18.375 -20.307 10.489 1.00 87.56 297 GLU A CA 1
ATOM 2360 C C . GLU A 1 297 ? -18.020 -20.424 11.982 1.00 87.56 297 GLU A C 1
ATOM 2362 O O . GLU A 1 297 ? -17.001 -21.016 12.366 1.00 87.56 297 GLU A O 1
ATOM 2367 N N . VAL A 1 298 ? -18.839 -19.798 12.827 1.00 87.62 298 VAL A N 1
ATOM 2368 C CA . VAL A 1 298 ? -18.654 -19.767 14.282 1.00 87.62 298 VAL A CA 1
ATOM 2369 C C . VAL A 1 298 ? -19.660 -20.718 14.913 1.00 87.62 298 VAL A C 1
ATOM 2371 O O . VAL A 1 298 ? -20.861 -20.605 14.673 1.00 87.62 298 VAL A O 1
ATOM 2374 N N . LYS A 1 299 ? -19.172 -21.648 15.739 1.00 93.81 299 LYS A N 1
ATOM 2375 C CA . LYS A 1 299 ? -20.031 -22.598 16.457 1.00 93.81 299 LYS A CA 1
ATOM 2376 C C . LYS A 1 299 ? -20.838 -21.887 17.541 1.00 93.81 299 LYS A C 1
ATOM 2378 O O . LYS A 1 299 ? -20.384 -20.902 18.127 1.00 93.81 299 LYS A O 1
ATOM 2383 N N . GLN A 1 300 ? -22.017 -22.417 17.856 1.00 94.62 300 GLN A N 1
ATOM 2384 C CA . GLN A 1 300 ? -22.895 -21.825 18.865 1.00 94.62 300 GLN A CA 1
ATOM 2385 C C . GLN A 1 300 ? -22.231 -21.772 20.252 1.00 94.62 300 GLN A C 1
ATOM 2387 O O . GLN A 1 300 ? -22.403 -20.791 20.977 1.00 94.62 300 GLN A O 1
ATOM 2392 N N . GLU A 1 301 ? -21.436 -22.783 20.613 1.00 95.06 301 GLU A N 1
ATOM 2393 C CA . GLU A 1 301 ? -20.699 -22.808 21.879 1.00 95.06 301 GLU A CA 1
ATOM 2394 C C . GLU A 1 301 ? -19.634 -21.710 21.943 1.00 95.06 301 GLU A C 1
ATOM 2396 O O . GLU A 1 301 ? -19.523 -21.026 22.960 1.00 95.06 301 GLU A O 1
ATOM 2401 N N . GLU A 1 302 ? -18.891 -21.495 20.853 1.00 91.19 302 GLU A N 1
ATOM 2402 C CA . GLU A 1 302 ? -17.890 -20.424 20.763 1.00 91.19 302 GLU A CA 1
ATOM 2403 C C . GLU A 1 302 ? -18.555 -19.056 20.925 1.00 91.19 302 GLU A C 1
ATOM 2405 O O . GLU A 1 302 ? -18.103 -18.246 21.731 1.00 91.19 302 GLU A O 1
ATOM 2410 N N . MET A 1 303 ? -19.686 -18.835 20.245 1.00 90.50 303 MET A N 1
ATOM 2411 C CA . MET A 1 303 ? -20.464 -17.602 20.376 1.00 90.50 303 MET A CA 1
ATOM 2412 C C . MET A 1 303 ? -20.913 -17.362 21.824 1.00 90.50 303 MET A C 1
ATOM 2414 O O . MET A 1 303 ? -20.786 -16.251 22.341 1.00 90.50 303 MET A O 1
ATOM 2418 N N . LYS A 1 304 ? -21.407 -18.403 22.507 1.00 94.38 304 LYS A N 1
ATOM 2419 C CA . LYS A 1 304 ? -21.809 -18.314 23.917 1.00 94.38 304 LYS A CA 1
ATOM 2420 C C . LYS A 1 304 ? -20.630 -17.914 24.806 1.00 94.38 304 LYS A C 1
ATOM 2422 O O . LYS A 1 304 ? -20.761 -16.979 25.595 1.00 94.38 304 LYS A O 1
ATOM 2427 N N . ILE A 1 305 ? -19.480 -18.572 24.646 1.00 94.06 305 ILE A N 1
ATOM 2428 C CA . ILE A 1 305 ? -18.257 -18.263 25.402 1.00 94.06 305 ILE A CA 1
ATOM 2429 C C . ILE A 1 305 ? -17.827 -16.813 25.152 1.00 94.06 305 ILE A C 1
ATOM 2431 O O . ILE A 1 305 ? -17.532 -16.088 26.102 1.00 94.06 305 ILE A O 1
ATOM 2435 N N . THR A 1 306 ? -17.844 -16.349 23.900 1.00 89.75 306 THR A N 1
ATOM 2436 C CA . THR A 1 306 ? -17.498 -14.963 23.554 1.00 89.75 306 THR A CA 1
ATOM 2437 C C . THR A 1 306 ? -18.418 -13.956 24.244 1.00 89.75 306 THR A C 1
ATOM 2439 O O . THR A 1 306 ? -17.931 -12.977 24.811 1.00 89.75 306 THR A O 1
ATOM 2442 N N . LEU A 1 307 ? -19.733 -14.195 24.254 1.00 90.75 307 LEU A N 1
ATOM 2443 C CA . LEU A 1 307 ? -20.694 -13.319 24.934 1.00 90.75 307 LEU A CA 1
ATOM 2444 C C . LEU A 1 307 ? -20.493 -13.311 26.458 1.00 90.75 307 LEU A C 1
ATOM 2446 O O . LEU A 1 307 ? -20.578 -12.255 27.087 1.00 90.75 307 LEU A O 1
ATOM 2450 N N . GLU A 1 308 ? -20.179 -14.458 27.061 1.00 94.31 308 GLU A N 1
ATOM 2451 C CA . GLU A 1 308 ? -19.850 -14.547 28.488 1.00 94.31 308 GLU A CA 1
ATOM 2452 C C . GLU A 1 308 ? -18.562 -13.788 28.833 1.00 94.31 308 GLU A C 1
ATOM 2454 O O . GLU A 1 308 ? -18.519 -13.068 29.834 1.00 94.31 308 GLU A O 1
ATOM 2459 N N . VAL A 1 309 ? -17.523 -13.898 27.999 1.00 91.44 309 VAL A N 1
ATOM 2460 C CA . VAL A 1 309 ? -16.279 -13.127 28.146 1.00 91.44 309 VAL A CA 1
ATOM 2461 C C . VAL A 1 309 ? -16.563 -11.632 28.027 1.00 91.44 309 VAL A C 1
ATOM 2463 O O . VAL A 1 309 ? -16.128 -10.859 28.880 1.00 91.44 309 VAL A O 1
ATOM 2466 N N . LEU A 1 310 ? -17.348 -11.217 27.032 1.00 89.25 310 LEU A N 1
ATOM 2467 C CA . LEU A 1 310 ? -17.707 -9.815 26.840 1.00 89.25 310 LEU A CA 1
ATOM 2468 C C . LEU A 1 310 ? -18.477 -9.254 28.046 1.00 89.25 310 LEU A C 1
ATOM 2470 O O . LEU A 1 310 ? -18.188 -8.143 28.489 1.00 89.25 310 LEU A O 1
ATOM 2474 N N . ASN A 1 311 ? -19.388 -10.038 28.631 1.00 91.25 311 ASN A N 1
ATOM 2475 C CA . ASN A 1 311 ? -20.086 -9.676 29.866 1.00 91.25 311 ASN A CA 1
ATOM 2476 C C . ASN A 1 311 ? -19.123 -9.528 31.051 1.00 91.25 311 ASN A C 1
ATOM 2478 O O . ASN A 1 311 ? -19.222 -8.555 31.795 1.00 91.25 311 ASN A O 1
ATOM 2482 N N . LYS A 1 312 ? -18.161 -10.445 31.220 1.00 92.12 312 LYS A N 1
ATOM 2483 C CA . LYS A 1 312 ? -17.139 -10.340 32.278 1.00 92.12 312 LYS A CA 1
ATOM 2484 C C . LYS A 1 312 ? -16.285 -9.085 32.122 1.00 92.12 312 LYS A C 1
ATOM 2486 O O . LYS A 1 312 ? -16.032 -8.401 33.108 1.00 92.12 312 LYS A O 1
ATOM 2491 N N . ILE A 1 313 ? -15.887 -8.749 30.896 1.00 88.50 313 ILE A N 1
ATOM 2492 C CA . ILE A 1 313 ? -15.158 -7.507 30.617 1.00 88.50 313 ILE A CA 1
ATOM 2493 C C . ILE A 1 313 ? -16.040 -6.297 30.945 1.00 88.50 3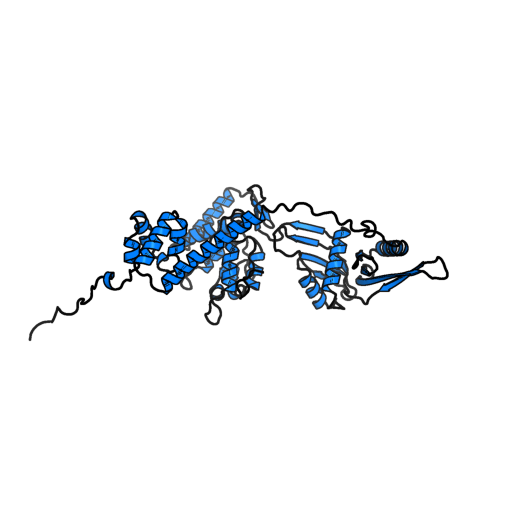13 ILE A C 1
ATOM 2495 O O . ILE A 1 313 ? -15.567 -5.357 31.576 1.00 88.50 313 ILE A O 1
ATOM 2499 N N . ALA A 1 314 ? -17.325 -6.321 30.586 1.00 88.88 314 ALA A N 1
ATOM 2500 C CA . ALA A 1 314 ? -18.256 -5.231 30.874 1.00 88.88 314 ALA A CA 1
ATOM 2501 C C . ALA A 1 314 ? -18.360 -4.920 32.381 1.00 88.88 314 ALA A C 1
ATOM 2503 O O . ALA A 1 314 ? -18.468 -3.753 32.765 1.00 88.88 314 ALA A O 1
ATOM 2504 N N . LEU A 1 315 ? -18.256 -5.944 33.240 1.00 88.62 315 LEU A N 1
ATOM 2505 C CA . LEU A 1 315 ? -18.237 -5.791 34.700 1.00 88.62 315 LEU A CA 1
ATOM 2506 C C . LEU A 1 315 ? -17.016 -5.015 35.221 1.00 88.62 315 LEU A C 1
ATOM 2508 O O . LEU A 1 315 ? -17.084 -4.475 36.322 1.00 88.62 315 LEU A O 1
ATOM 2512 N N . LEU A 1 316 ? -15.935 -4.898 34.441 1.00 85.19 316 LEU A N 1
ATOM 2513 C CA . LEU A 1 316 ? -14.782 -4.046 34.767 1.00 85.19 316 LEU A CA 1
ATOM 2514 C C . LEU A 1 316 ? -15.075 -2.550 34.561 1.00 85.19 316 LEU A C 1
ATOM 2516 O O . LEU A 1 316 ? -14.343 -1.698 35.063 1.00 85.19 316 LEU A O 1
ATOM 2520 N N . PHE A 1 317 ? -16.167 -2.214 33.867 1.00 84.38 317 PHE A N 1
ATOM 2521 C CA . PHE A 1 317 ? -16.564 -0.845 33.531 1.00 84.38 317 PHE A CA 1
ATOM 2522 C C . PHE A 1 317 ? -17.935 -0.460 34.122 1.00 84.38 317 PHE A C 1
ATOM 2524 O O . PHE A 1 317 ? -18.770 0.114 33.415 1.00 84.38 317 PHE A O 1
ATOM 2531 N N . PRO A 1 318 ? -18.216 -0.699 35.420 1.00 80.19 318 PRO A N 1
ATOM 2532 C CA . PRO A 1 318 ? -19.567 -0.550 35.969 1.00 80.19 318 PRO A CA 1
ATOM 2533 C C . PRO A 1 318 ? -20.055 0.905 35.924 1.00 80.19 318 PRO A C 1
ATOM 2535 O O . PRO A 1 318 ? -21.223 1.176 35.659 1.00 80.19 318 PRO A O 1
ATOM 2538 N N . LYS A 1 319 ? -19.141 1.866 36.109 1.00 83.31 319 LYS A N 1
ATOM 2539 C CA . LYS A 1 319 ? -19.432 3.309 36.050 1.00 83.31 319 LYS A CA 1
ATOM 2540 C C . LYS A 1 319 ? -19.483 3.863 34.621 1.00 83.31 319 LYS A C 1
ATOM 2542 O O . LYS A 1 319 ? -19.850 5.017 34.422 1.00 83.31 319 LYS A O 1
ATOM 2547 N N . SER A 1 320 ? -19.097 3.069 33.625 1.00 83.19 320 SER A N 1
ATOM 2548 C CA . SER A 1 320 ? -18.937 3.491 32.230 1.00 83.19 320 SER A CA 1
ATOM 2549 C C . SER A 1 320 ? -19.542 2.494 31.236 1.00 83.19 320 SER A C 1
ATOM 2551 O O . SER A 1 320 ? -19.199 2.523 30.056 1.00 83.19 320 SER A O 1
ATOM 2553 N N . ILE A 1 321 ? -20.513 1.683 31.671 1.00 87.25 321 ILE A N 1
ATOM 2554 C CA . ILE A 1 321 ? -21.125 0.611 30.869 1.00 87.25 321 ILE A CA 1
ATOM 2555 C C . ILE A 1 321 ? -21.698 1.101 29.531 1.00 87.25 321 ILE A C 1
ATOM 2557 O O . ILE A 1 321 ? -21.542 0.447 28.504 1.00 87.25 321 ILE A O 1
ATOM 2561 N N . ARG A 1 322 ? -22.285 2.307 29.498 1.00 87.69 322 ARG A N 1
ATOM 2562 C CA . ARG A 1 322 ? -22.762 2.929 28.250 1.00 87.69 322 ARG A CA 1
ATOM 2563 C C . ARG A 1 322 ? -21.617 3.238 27.283 1.00 87.69 322 ARG A C 1
ATOM 2565 O O . ARG A 1 322 ? -21.765 3.040 26.084 1.00 87.69 322 ARG A O 1
ATOM 2572 N N . ARG A 1 323 ? -20.473 3.712 27.792 1.00 86.25 323 ARG A N 1
ATOM 2573 C CA . ARG A 1 323 ? -19.279 3.983 26.971 1.00 86.25 323 ARG A CA 1
ATOM 2574 C C . ARG A 1 323 ? -18.682 2.679 26.456 1.00 86.25 323 ARG A C 1
ATOM 2576 O O . ARG A 1 323 ? -18.382 2.599 25.273 1.00 86.25 323 ARG A O 1
ATOM 2583 N N . PHE A 1 324 ? -18.598 1.660 27.313 1.00 88.50 324 PHE A N 1
ATOM 2584 C CA . PHE A 1 324 ? -18.188 0.312 26.926 1.00 88.50 324 PHE A CA 1
ATOM 2585 C C . PHE A 1 324 ? -19.050 -0.230 25.775 1.00 88.50 324 PHE A C 1
ATOM 2587 O O . PHE A 1 324 ? -18.515 -0.582 24.728 1.00 88.50 324 PHE A O 1
ATOM 2594 N N . ALA A 1 325 ? -20.380 -0.196 25.910 1.00 90.81 325 ALA A N 1
ATOM 2595 C CA . ALA A 1 325 ? -21.295 -0.654 24.864 1.00 90.81 325 ALA A CA 1
ATOM 2596 C C . ALA A 1 325 ? -21.130 0.126 23.545 1.00 90.81 325 ALA A C 1
ATOM 2598 O O . ALA A 1 325 ? -21.132 -0.470 22.468 1.00 90.81 325 ALA A O 1
ATOM 2599 N N . THR A 1 326 ? -20.939 1.449 23.616 1.00 91.06 326 THR A N 1
ATOM 2600 C CA . THR A 1 326 ? -20.663 2.284 22.435 1.00 91.06 326 THR A CA 1
ATOM 2601 C C . THR A 1 326 ? -19.370 1.876 21.738 1.00 91.06 326 THR A C 1
ATOM 2603 O O . THR A 1 326 ? -19.373 1.742 20.515 1.00 91.06 326 THR A O 1
ATOM 2606 N N . VAL A 1 327 ? -18.290 1.653 22.495 1.00 90.12 327 VAL A N 1
ATOM 2607 C CA . VAL A 1 327 ? -16.991 1.228 21.955 1.00 90.12 327 VAL A CA 1
ATOM 2608 C C . VAL A 1 327 ? -17.113 -0.141 21.296 1.00 90.12 327 VAL A C 1
ATOM 2610 O O . VAL A 1 327 ? -16.709 -0.287 20.152 1.00 90.12 327 VAL A O 1
ATOM 2613 N N . VAL A 1 328 ? -17.739 -1.119 21.955 1.00 91.25 328 VAL A N 1
ATOM 2614 C CA . VAL A 1 328 ? -17.940 -2.464 21.389 1.00 91.25 328 VAL A CA 1
ATOM 2615 C C . VAL A 1 328 ? -18.743 -2.403 20.090 1.00 91.25 328 VAL A C 1
ATOM 2617 O O . VAL A 1 328 ? -18.323 -2.963 19.079 1.00 91.25 328 VAL A O 1
ATOM 2620 N N . ARG A 1 329 ? -19.870 -1.678 20.083 1.00 91.88 329 ARG A N 1
ATOM 2621 C CA . ARG A 1 329 ? -20.697 -1.514 18.879 1.00 91.88 329 ARG A CA 1
ATOM 2622 C C . ARG A 1 329 ? -19.910 -0.859 17.746 1.00 91.88 329 ARG A C 1
ATOM 2624 O O . ARG A 1 329 ? -19.994 -1.309 16.608 1.00 91.88 329 ARG A O 1
ATOM 2631 N N . TRP A 1 330 ? -19.166 0.202 18.053 1.00 92.12 330 TRP A N 1
ATOM 2632 C CA . TRP A 1 330 ? -18.341 0.884 17.064 1.00 92.12 330 TRP A CA 1
ATOM 2633 C C . TRP A 1 330 ? -17.267 -0.055 16.511 1.00 92.12 330 TRP A C 1
ATOM 2635 O O . TRP A 1 330 ? -17.166 -0.194 15.295 1.00 92.12 330 TRP A O 1
ATOM 2645 N N . SER A 1 331 ? -16.564 -0.781 17.383 1.00 90.44 331 SER A N 1
ATOM 2646 C CA . SER A 1 331 ? -15.515 -1.729 17.011 1.00 90.44 331 SER A CA 1
ATOM 2647 C C . SER A 1 331 ? -16.010 -2.846 16.102 1.00 90.44 331 SER A C 1
ATOM 2649 O O . SER A 1 331 ? -15.334 -3.185 15.140 1.00 90.44 331 SER A O 1
ATOM 2651 N N . LEU A 1 332 ? -17.212 -3.378 16.332 1.00 90.38 332 LEU A N 1
ATOM 2652 C CA . LEU A 1 332 ? -17.824 -4.372 15.440 1.00 90.38 332 LEU A CA 1
ATOM 2653 C C . LEU A 1 332 ? -18.155 -3.808 14.050 1.00 90.38 332 LEU A C 1
ATOM 2655 O O . LEU A 1 332 ? -18.195 -4.546 13.073 1.00 90.38 332 LEU A O 1
ATOM 2659 N N . SER A 1 333 ? -18.412 -2.507 13.939 1.00 90.75 333 SER A N 1
ATOM 2660 C CA . SER A 1 333 ? -18.760 -1.875 12.661 1.00 90.75 333 SER A CA 1
ATOM 2661 C C . SER A 1 333 ? -17.559 -1.287 11.915 1.00 90.75 333 SER A C 1
ATOM 2663 O O . SER A 1 333 ? -17.624 -1.083 10.702 1.00 90.75 333 SER A O 1
ATOM 2665 N N . SER A 1 334 ? -16.463 -0.992 12.616 1.00 90.12 334 SER A N 1
ATOM 2666 C CA . SER A 1 334 ? -15.408 -0.127 12.098 1.00 90.12 334 SER A CA 1
ATOM 2667 C C . SER A 1 334 ? -14.660 -0.682 10.875 1.00 90.12 334 SER A C 1
ATOM 2669 O O . SER A 1 334 ? -14.392 0.120 9.974 1.00 90.12 334 SER A O 1
ATOM 2671 N N . PRO A 1 335 ? -14.395 -2.002 10.729 1.00 89.38 335 PRO A N 1
ATOM 2672 C CA . PRO A 1 335 ? -13.717 -2.508 9.531 1.00 89.38 335 PRO A CA 1
ATOM 2673 C C . PRO A 1 335 ? -14.532 -2.397 8.243 1.00 89.38 335 PRO A C 1
ATOM 2675 O O . PRO A 1 335 ? -13.974 -2.445 7.147 1.00 89.38 335 PRO A O 1
ATOM 2678 N N . PHE A 1 336 ? -15.849 -2.209 8.365 1.00 90.69 336 PHE A N 1
ATOM 2679 C CA . PHE A 1 336 ? -16.763 -2.002 7.243 1.00 90.69 336 PHE A CA 1
ATOM 2680 C C . PHE A 1 336 ? -16.876 -0.529 6.841 1.00 90.69 336 PHE A C 1
ATOM 2682 O O . PHE A 1 336 ? -17.637 -0.192 5.936 1.00 90.69 336 PHE A O 1
ATOM 2689 N N . SER A 1 337 ? -16.119 0.370 7.477 1.00 88.38 337 SER A N 1
ATOM 2690 C CA . SER A 1 337 ? -16.110 1.799 7.151 1.00 88.38 337 SER A CA 1
ATOM 2691 C C . SER A 1 337 ? -15.837 2.055 5.666 1.00 88.38 337 SER A C 1
ATOM 2693 O O . SER A 1 337 ? -16.496 2.897 5.058 1.00 88.38 337 SER A O 1
ATOM 2695 N N . TYR A 1 338 ? -14.924 1.299 5.051 1.00 86.00 338 TYR A N 1
ATOM 2696 C CA . TYR A 1 338 ? -14.628 1.415 3.625 1.00 86.00 338 TYR A CA 1
ATOM 2697 C C . TYR A 1 338 ? -15.818 1.009 2.747 1.00 86.00 338 TYR A C 1
ATOM 2699 O O . TYR A 1 338 ? -16.219 1.774 1.868 1.00 86.00 338 TYR A O 1
ATOM 2707 N N . TYR A 1 339 ? -16.444 -0.133 3.045 1.00 86.06 339 TYR A N 1
ATOM 2708 C CA . TYR A 1 339 ? -17.682 -0.574 2.399 1.00 86.06 339 TYR A CA 1
ATOM 2709 C C . TYR A 1 339 ? -18.804 0.471 2.524 1.00 86.06 339 TYR A C 1
ATOM 2711 O O . TYR A 1 339 ? -19.467 0.804 1.540 1.00 86.06 339 TYR A O 1
ATOM 2719 N N . LEU A 1 340 ? -18.995 1.048 3.714 1.00 87.88 340 LEU A N 1
ATOM 2720 C CA . LEU A 1 340 ? -19.983 2.106 3.935 1.00 87.88 340 LEU A CA 1
ATOM 2721 C C . LEU A 1 340 ? -19.692 3.330 3.054 1.00 87.88 340 LEU A C 1
ATOM 2723 O O . LEU A 1 340 ? -20.596 3.825 2.378 1.00 87.88 340 LEU A O 1
ATOM 2727 N N . LYS A 1 341 ? -18.426 3.758 2.962 1.00 85.44 341 LYS A N 1
ATOM 2728 C CA . LYS A 1 341 ? -18.007 4.870 2.092 1.00 85.44 341 LYS A CA 1
ATOM 2729 C C . LYS A 1 341 ? -18.250 4.591 0.610 1.00 85.44 341 LYS A C 1
ATOM 2731 O O . LYS A 1 341 ? -18.675 5.501 -0.107 1.00 85.44 341 LYS A O 1
ATOM 2736 N N . GLN A 1 342 ? -18.029 3.357 0.144 1.00 79.88 342 GLN A N 1
ATOM 2737 C CA . GLN A 1 342 ? -18.348 2.949 -1.235 1.00 79.88 342 GLN A CA 1
ATOM 2738 C C . GLN A 1 342 ? -19.841 3.152 -1.536 1.00 79.88 342 GLN A C 1
ATOM 2740 O O . GLN A 1 342 ? -20.194 3.592 -2.627 1.00 79.88 342 GLN A O 1
ATOM 2745 N N . ASN A 1 343 ? -20.691 2.964 -0.525 1.00 82.19 343 ASN A N 1
ATOM 2746 C CA . ASN A 1 343 ? -22.138 3.176 -0.576 1.00 82.19 343 ASN A CA 1
ATOM 2747 C C . ASN A 1 343 ? -22.585 4.588 -0.143 1.00 82.19 343 ASN A C 1
ATOM 2749 O O . ASN A 1 343 ? -23.761 4.806 0.133 1.00 82.19 343 ASN A O 1
ATOM 2753 N N . LYS A 1 344 ? -21.665 5.564 -0.076 1.00 83.44 344 LYS A N 1
ATOM 2754 C CA . LYS A 1 344 ? -21.936 6.962 0.332 1.00 83.44 344 LYS A CA 1
ATOM 2755 C C . LYS A 1 344 ? -22.506 7.116 1.749 1.00 83.44 344 LYS A C 1
ATOM 2757 O O . LYS A 1 344 ? -23.108 8.139 2.072 1.00 83.44 344 LYS A O 1
ATOM 2762 N N . ILE A 1 345 ? -22.269 6.132 2.610 1.00 85.12 345 ILE A N 1
ATOM 2763 C CA . ILE A 1 345 ? -22.548 6.203 4.041 1.00 85.12 345 ILE A CA 1
ATOM 2764 C C . ILE A 1 345 ? -21.248 6.590 4.741 1.00 85.12 345 ILE A C 1
ATOM 2766 O O . ILE A 1 345 ? -20.236 5.903 4.628 1.00 85.12 345 ILE A O 1
ATOM 2770 N N . TYR A 1 346 ? -21.273 7.705 5.465 1.00 85.06 346 TYR A N 1
ATOM 2771 C CA . TYR A 1 346 ? -20.086 8.255 6.113 1.00 85.06 346 TYR A CA 1
ATOM 2772 C C . TYR A 1 346 ? -20.074 7.871 7.595 1.00 85.06 346 TYR A C 1
ATOM 2774 O O . TYR A 1 346 ? -20.862 8.432 8.365 1.00 85.06 346 TYR A O 1
ATOM 2782 N N . PRO A 1 347 ? -19.229 6.908 8.006 1.00 82.81 347 PRO A N 1
ATOM 2783 C CA . PRO A 1 347 ? -19.116 6.532 9.408 1.00 82.81 347 PRO A CA 1
ATOM 2784 C C . PRO A 1 347 ? -18.556 7.694 10.238 1.00 82.81 347 PRO A C 1
ATOM 2786 O O . PRO A 1 347 ? -18.030 8.672 9.707 1.00 82.81 347 PRO A O 1
ATOM 2789 N N . GLN A 1 348 ? -18.687 7.599 11.559 1.00 84.69 348 GLN A N 1
ATOM 2790 C CA . GLN A 1 348 ? -18.121 8.579 12.483 1.00 84.69 348 GLN A CA 1
ATOM 2791 C C . GLN A 1 348 ? -16.832 8.049 13.105 1.00 84.69 348 GLN A C 1
ATOM 2793 O O . GLN A 1 348 ? -16.743 6.868 13.455 1.00 84.69 348 GLN A O 1
ATOM 2798 N N . HIS A 1 349 ? -15.866 8.949 13.294 1.00 87.81 349 HIS A N 1
ATOM 2799 C CA . HIS A 1 349 ? -14.727 8.695 14.171 1.00 87.81 349 HIS A CA 1
ATOM 2800 C C . HIS A 1 349 ? -15.213 8.566 15.612 1.00 87.81 349 HIS A C 1
ATOM 2802 O O . HIS A 1 349 ? -16.046 9.354 16.064 1.00 87.81 349 HIS A O 1
ATOM 2808 N N . LEU A 1 350 ? -14.683 7.581 16.334 1.00 89.56 350 LEU A N 1
ATOM 2809 C CA . LEU A 1 350 ? -14.889 7.456 17.769 1.00 89.56 350 LEU A CA 1
ATOM 2810 C C . LEU A 1 350 ? -13.740 8.157 18.490 1.00 89.56 350 LEU A C 1
ATOM 2812 O O . LEU A 1 350 ? -12.585 7.778 18.329 1.00 89.56 350 LEU A O 1
ATOM 2816 N N . MET A 1 351 ? -14.065 9.153 19.310 1.00 89.06 351 MET A N 1
ATOM 2817 C CA . MET A 1 351 ? -13.090 9.847 20.145 1.00 89.06 351 MET A CA 1
ATOM 2818 C C . MET A 1 351 ? -13.436 9.630 21.616 1.00 89.06 351 MET A C 1
ATOM 2820 O O . MET A 1 351 ? -14.523 9.992 22.068 1.00 89.06 351 MET A O 1
ATOM 2824 N N . LEU A 1 352 ? -12.505 9.045 22.372 1.00 86.81 352 LEU A N 1
ATOM 2825 C CA . LEU A 1 352 ? -12.604 8.948 23.825 1.00 86.81 352 LEU A CA 1
ATOM 2826 C C . LEU A 1 352 ? -11.766 10.067 24.444 1.00 86.81 352 LEU A C 1
ATOM 2828 O O . LEU A 1 352 ? -10.546 10.066 24.330 1.00 86.81 352 LEU A O 1
ATOM 2832 N N . TYR A 1 353 ? -12.415 11.004 25.129 1.00 85.19 353 TYR A N 1
ATOM 2833 C CA . TYR A 1 353 ? -11.759 12.132 25.792 1.00 85.19 353 TYR A CA 1
ATOM 2834 C C . TYR A 1 353 ? -12.044 12.126 27.300 1.00 85.19 353 TYR A C 1
ATOM 2836 O O . TYR A 1 353 ? -12.998 11.500 27.770 1.00 85.19 353 TYR A O 1
ATOM 2844 N N . GLY A 1 354 ? -11.191 12.797 28.074 1.00 82.12 354 GLY A N 1
ATOM 2845 C CA . GLY A 1 354 ? -11.313 12.918 29.529 1.00 82.12 354 GLY A CA 1
ATOM 2846 C C . GLY A 1 354 ? -9.981 12.746 30.255 1.00 82.12 354 GLY A C 1
ATOM 2847 O O . GLY A 1 354 ? -8.948 12.517 29.626 1.00 82.12 354 GLY A O 1
ATOM 2848 N N . MET A 1 355 ? -10.015 12.814 31.586 1.00 77.62 355 MET A N 1
ATOM 2849 C CA . MET A 1 355 ? -8.824 12.738 32.444 1.00 77.62 355 MET A CA 1
ATOM 2850 C C . MET A 1 355 ? -8.025 11.438 32.256 1.00 77.62 355 MET A C 1
ATOM 2852 O O . MET A 1 355 ? -8.567 10.393 31.882 1.00 77.62 355 MET A O 1
ATOM 2856 N N . THR A 1 356 ? -6.721 11.487 32.515 1.00 75.94 356 THR A N 1
ATOM 2857 C CA . THR A 1 356 ? -5.846 10.305 32.540 1.00 75.94 356 THR A CA 1
ATOM 2858 C C . THR A 1 356 ? -6.332 9.291 33.583 1.00 75.94 356 THR A C 1
ATOM 2860 O O . THR A 1 356 ? -6.950 9.658 34.580 1.00 75.94 356 THR A O 1
ATOM 2863 N N . GLY A 1 357 ? -6.119 7.997 33.332 1.00 73.25 357 GLY A N 1
ATOM 2864 C CA . GLY A 1 357 ? -6.524 6.929 34.256 1.00 73.25 357 GLY A CA 1
ATOM 2865 C C . GLY A 1 357 ? -8.008 6.535 34.210 1.00 73.25 357 GLY A C 1
ATOM 2866 O O . GLY A 1 357 ? -8.423 5.649 34.947 1.00 73.25 357 GLY A O 1
ATOM 2867 N N . THR A 1 358 ? -8.825 7.112 33.319 1.00 77.75 358 THR A N 1
ATOM 2868 C CA . THR A 1 358 ? -10.256 6.757 33.181 1.00 77.75 358 THR A CA 1
ATOM 2869 C C . THR A 1 358 ? -10.513 5.577 32.232 1.00 77.75 358 THR A C 1
ATOM 2871 O O . THR A 1 358 ? -11.533 5.546 31.540 1.00 77.75 358 THR A O 1
ATOM 2874 N N . SER A 1 359 ? -9.562 4.643 32.140 1.00 80.69 359 SER A N 1
ATOM 2875 C CA . SER A 1 359 ? -9.656 3.397 31.356 1.00 80.69 359 SER A CA 1
ATOM 2876 C C . SER A 1 359 ? -9.908 3.562 29.843 1.00 80.69 359 SER A C 1
ATOM 2878 O O . SER A 1 359 ? -10.385 2.630 29.200 1.00 80.69 359 SER A O 1
ATOM 2880 N N . LYS A 1 360 ? -9.595 4.729 29.254 1.00 83.62 360 LYS A N 1
ATOM 2881 C CA . LYS A 1 360 ? -9.800 5.006 27.815 1.00 83.62 360 LYS A CA 1
ATOM 2882 C C . LYS A 1 360 ? -8.988 4.059 26.936 1.00 83.62 360 LYS A C 1
ATOM 2884 O O . LYS A 1 360 ? -9.566 3.389 26.090 1.00 83.62 360 LYS A O 1
ATOM 2889 N N . THR A 1 361 ? -7.688 3.950 27.205 1.00 81.69 361 THR A N 1
ATOM 2890 C CA . THR A 1 361 ? -6.782 3.034 26.506 1.00 81.69 361 THR A CA 1
ATOM 2891 C C . THR A 1 361 ? -7.301 1.602 26.590 1.00 81.69 361 THR A C 1
ATOM 2893 O O . THR A 1 361 ? -7.508 0.972 25.562 1.00 81.69 361 THR A O 1
ATOM 2896 N N . ALA A 1 362 ? -7.669 1.131 27.789 1.00 81.88 362 ALA A N 1
ATOM 2897 C CA . ALA A 1 362 ? -8.229 -0.210 27.981 1.00 81.88 362 ALA A CA 1
ATOM 2898 C C . ALA A 1 362 ? -9.503 -0.468 27.152 1.00 81.88 362 ALA A C 1
ATOM 2900 O O . ALA A 1 362 ? -9.677 -1.564 26.629 1.00 81.88 362 ALA A O 1
ATOM 2901 N N . LEU A 1 363 ? -10.383 0.531 26.999 1.00 85.31 363 LEU A N 1
ATOM 2902 C CA . LEU A 1 363 ? -11.552 0.421 26.122 1.00 85.31 363 LEU A CA 1
ATOM 2903 C C . LEU A 1 363 ? -11.156 0.344 24.644 1.00 85.31 363 LEU A C 1
ATOM 2905 O O . LEU A 1 363 ? -11.749 -0.435 23.904 1.00 85.31 363 LEU A O 1
ATOM 2909 N N . LEU A 1 364 ? -10.168 1.128 24.212 1.00 79.38 364 LEU A N 1
ATOM 2910 C CA . LEU A 1 364 ? -9.698 1.121 22.828 1.00 79.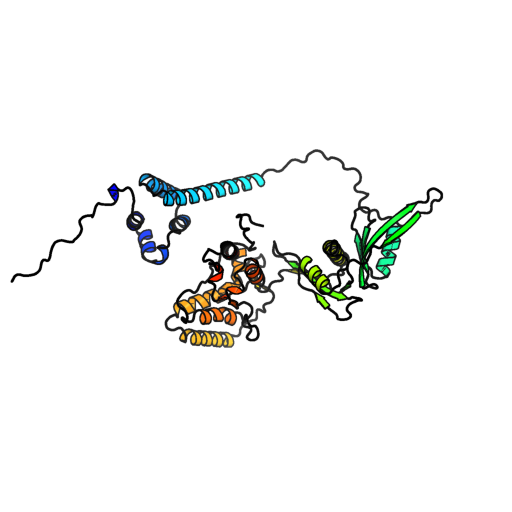38 364 LEU A CA 1
ATOM 2911 C C . LEU A 1 364 ? -9.055 -0.218 22.435 1.00 79.38 364 LEU A C 1
ATOM 2913 O O . LEU A 1 364 ? -9.307 -0.692 21.330 1.00 79.38 364 LEU A O 1
ATOM 2917 N N . LEU A 1 365 ? -8.329 -0.876 23.350 1.00 80.62 365 LEU A N 1
ATOM 2918 C CA . LEU A 1 365 ? -7.715 -2.192 23.100 1.00 80.62 365 LEU A CA 1
ATOM 2919 C C . LEU A 1 365 ? -8.738 -3.291 22.763 1.00 80.62 365 LEU A C 1
ATOM 2921 O O . LEU A 1 365 ? -8.406 -4.272 22.096 1.00 80.62 365 LEU A O 1
ATOM 2925 N N . LEU A 1 366 ? -10.002 -3.125 23.168 1.00 82.50 366 LEU A N 1
ATOM 2926 C CA . LEU A 1 366 ? -11.071 -4.062 22.811 1.00 82.50 366 LEU A CA 1
ATOM 2927 C C . LEU A 1 366 ? -11.304 -4.126 21.299 1.00 82.50 366 LEU A C 1
ATOM 2929 O O . LEU A 1 366 ? -11.733 -5.166 20.804 1.00 82.50 366 LEU A O 1
ATOM 2933 N N . ASN A 1 367 ? -11.030 -3.043 20.564 1.00 83.19 367 ASN A N 1
ATOM 2934 C CA . ASN A 1 367 ? -11.177 -3.022 19.110 1.00 83.19 367 ASN A CA 1
ATOM 2935 C C . ASN A 1 367 ? -10.311 -4.100 18.443 1.00 83.19 367 ASN A C 1
ATOM 2937 O O . ASN A 1 367 ? -10.811 -4.907 17.657 1.00 83.19 367 ASN A O 1
ATOM 2941 N N . HIS A 1 368 ? -9.042 -4.161 18.839 1.00 77.81 368 HIS A N 1
ATOM 2942 C CA . HIS A 1 368 ? -8.056 -5.111 18.333 1.00 77.81 368 HIS A CA 1
ATOM 2943 C C . HIS A 1 368 ? -8.387 -6.543 18.712 1.00 77.81 368 HIS A C 1
ATOM 2945 O O . HIS A 1 368 ? -8.279 -7.437 17.872 1.00 77.81 368 HIS A O 1
ATOM 2951 N N . GLY A 1 369 ? -8.831 -6.748 19.955 1.00 80.31 369 GLY A N 1
ATOM 2952 C CA . GLY A 1 369 ? -9.246 -8.060 20.443 1.00 80.31 369 GLY A CA 1
ATOM 2953 C C . GLY A 1 369 ? -10.413 -8.639 19.642 1.00 80.31 369 GLY A C 1
ATOM 2954 O O . GLY A 1 369 ? -10.364 -9.803 19.255 1.00 80.31 369 GLY A O 1
ATOM 2955 N N . ILE A 1 370 ? -11.426 -7.823 19.324 1.00 85.69 370 ILE A N 1
ATOM 2956 C CA . ILE A 1 370 ? -12.612 -8.260 18.564 1.00 85.69 370 ILE A CA 1
ATOM 2957 C C . ILE A 1 370 ? -12.233 -8.798 17.178 1.00 85.69 370 ILE A C 1
ATOM 2959 O O . ILE A 1 370 ? -12.807 -9.788 16.731 1.00 85.69 370 ILE A O 1
ATOM 2963 N N . TRP A 1 371 ? -11.263 -8.175 16.507 1.00 84.88 371 TRP A N 1
ATOM 2964 C CA . TRP A 1 371 ? -10.867 -8.548 15.145 1.00 84.88 371 TRP A CA 1
ATOM 2965 C C . TRP A 1 371 ? -9.620 -9.427 15.069 1.00 84.88 371 TRP A C 1
ATOM 2967 O O . TRP A 1 371 ? -9.139 -9.694 13.967 1.00 84.88 371 TRP A O 1
ATOM 2977 N N . GLY A 1 372 ? -9.093 -9.883 16.210 1.00 80.88 372 GLY A N 1
ATOM 2978 C CA . GLY A 1 372 ? -7.874 -10.693 16.254 1.00 80.88 372 GLY A CA 1
ATOM 2979 C C . GLY A 1 372 ? -6.663 -9.968 15.662 1.00 80.88 372 GLY A C 1
ATOM 2980 O O . GLY A 1 372 ? -5.805 -10.594 15.051 1.00 80.88 372 GLY A O 1
ATOM 2981 N N . LYS A 1 373 ? -6.624 -8.635 15.786 1.00 76.81 373 LYS A N 1
ATOM 2982 C CA . LYS A 1 373 ? -5.505 -7.782 15.347 1.00 76.81 373 LYS A CA 1
ATOM 2983 C C . LYS A 1 373 ? -4.564 -7.417 16.490 1.00 76.81 373 LYS A C 1
ATOM 2985 O O . LYS A 1 373 ? -3.694 -6.573 16.325 1.00 76.81 373 LYS A O 1
ATOM 2990 N N . TRP A 1 374 ? -4.762 -8.036 17.648 1.00 72.44 374 TRP A N 1
ATOM 2991 C CA . TRP A 1 374 ? -3.843 -7.933 18.764 1.00 72.44 374 TRP A CA 1
ATOM 2992 C C . TRP A 1 374 ? -2.602 -8.782 18.487 1.00 72.44 374 TRP A C 1
ATOM 2994 O O . TRP A 1 374 ? -2.704 -10.002 18.381 1.00 72.44 374 TRP A O 1
ATOM 3004 N N . ASP A 1 375 ? -1.449 -8.130 18.406 1.00 69.06 375 ASP A N 1
ATOM 3005 C CA . ASP A 1 375 ? -0.148 -8.785 18.324 1.00 69.06 375 ASP A CA 1
ATOM 3006 C C . ASP A 1 375 ? 0.664 -8.417 19.575 1.00 69.06 375 ASP A C 1
ATOM 3008 O O . ASP A 1 375 ? 1.103 -7.271 19.676 1.00 69.06 375 ASP A O 1
ATOM 3012 N N . PRO A 1 376 ? 0.833 -9.332 20.546 1.00 62.34 376 PRO A N 1
ATOM 3013 C CA . PRO A 1 376 ? 1.548 -9.049 21.786 1.00 62.34 376 PRO A CA 1
ATOM 3014 C C . PRO A 1 376 ? 3.061 -8.872 21.593 1.00 62.34 376 PRO A C 1
ATOM 3016 O O . PRO A 1 376 ? 3.708 -8.334 22.488 1.00 62.34 376 PRO A O 1
ATOM 3019 N N . GLU A 1 377 ? 3.620 -9.320 20.465 1.00 58.38 377 GLU A N 1
ATOM 3020 C CA . GLU A 1 377 ? 5.054 -9.243 20.164 1.00 58.38 377 GLU A CA 1
ATOM 3021 C C . GLU A 1 377 ? 5.410 -7.970 19.378 1.00 58.38 377 GLU A C 1
ATOM 3023 O O . GLU A 1 377 ? 6.556 -7.520 19.396 1.00 58.38 377 GLU A O 1
ATOM 3028 N N . SER A 1 378 ? 4.420 -7.332 18.747 1.00 58.06 378 SER A N 1
ATOM 3029 C CA . SER A 1 378 ? 4.558 -6.010 18.135 1.00 58.06 378 SER A CA 1
ATOM 3030 C C . SER A 1 378 ? 4.427 -4.898 19.177 1.00 58.06 378 SER A C 1
ATOM 3032 O O . SER A 1 378 ? 3.413 -4.796 19.869 1.00 58.06 378 SER A O 1
ATOM 3034 N N . SER A 1 379 ? 5.398 -3.980 19.212 1.00 49.66 379 SER A N 1
ATOM 3035 C CA . SER A 1 379 ? 5.353 -2.776 20.058 1.00 49.66 379 SER A CA 1
ATOM 3036 C C . SER A 1 379 ? 4.147 -1.867 19.779 1.00 49.66 379 SER A C 1
ATOM 3038 O O . SER A 1 379 ? 3.778 -1.072 20.637 1.00 49.66 379 SER A O 1
ATOM 3040 N N . ASN A 1 380 ? 3.523 -2.004 18.602 1.00 50.94 380 ASN A N 1
ATOM 3041 C CA . ASN A 1 380 ? 2.415 -1.168 18.127 1.00 50.94 380 ASN A CA 1
ATOM 3042 C C . ASN A 1 380 ? 1.125 -1.976 17.894 1.00 50.94 380 ASN A C 1
ATOM 3044 O O . ASN A 1 380 ? 0.211 -1.509 17.213 1.00 50.94 380 ASN A O 1
ATOM 3048 N N . HIS A 1 381 ? 1.073 -3.226 18.377 1.00 59.62 381 HIS A N 1
ATOM 3049 C CA . HIS A 1 381 ? -0.063 -4.150 18.245 1.00 59.62 381 HIS A CA 1
ATOM 3050 C C . HIS A 1 381 ? -0.789 -4.043 16.877 1.00 59.62 381 HIS A C 1
ATOM 3052 O O . HIS A 1 381 ? -2.017 -3.959 16.804 1.00 59.62 381 HIS A O 1
ATOM 3058 N N . GLY A 1 382 ? -0.017 -3.935 15.785 1.00 65.81 382 GLY A N 1
ATOM 3059 C CA . GLY A 1 382 ? -0.478 -3.666 14.415 1.00 65.81 382 GLY A CA 1
ATOM 3060 C C . GLY A 1 382 ? -1.117 -2.283 14.190 1.00 65.81 382 GLY A C 1
ATOM 3061 O O . GLY A 1 382 ? -0.511 -1.390 13.597 1.00 65.81 382 GLY A O 1
ATOM 3062 N N . PHE A 1 383 ? -2.369 -2.121 14.628 1.00 73.69 383 PHE A N 1
ATOM 3063 C CA . PHE A 1 383 ? -3.218 -0.947 14.353 1.00 73.69 383 PHE A CA 1
ATOM 3064 C C . PHE A 1 383 ? -3.394 -0.025 15.575 1.00 73.69 383 PHE A C 1
ATOM 3066 O O . PHE A 1 383 ? -4.302 0.805 15.589 1.00 73.69 383 PHE A O 1
ATOM 3073 N N . PHE A 1 384 ? -2.618 -0.240 16.644 1.00 80.81 384 PHE A N 1
ATOM 3074 C CA . PHE A 1 384 ? -2.660 0.556 17.871 1.00 80.81 384 PHE A CA 1
ATOM 3075 C C . PHE A 1 384 ? -1.405 1.420 17.939 1.00 80.81 384 PHE A C 1
ATOM 3077 O O . PHE A 1 384 ? -0.306 0.938 18.184 1.00 80.81 384 PHE A O 1
ATOM 3084 N N . VAL A 1 385 ? -1.555 2.710 17.695 1.00 82.88 385 VAL A N 1
ATOM 3085 C CA . VAL A 1 385 ? -0.412 3.606 17.527 1.00 82.88 385 VAL A CA 1
ATOM 3086 C C . VAL A 1 385 ? -0.475 4.740 18.526 1.00 82.88 385 VAL A C 1
ATOM 3088 O O . VAL A 1 385 ? -1.555 5.167 18.929 1.00 82.88 385 VAL A O 1
ATOM 3091 N N . SER A 1 386 ? 0.686 5.256 18.912 1.00 82.50 386 SER A N 1
ATOM 3092 C CA . SER A 1 386 ? 0.736 6.518 19.647 1.00 82.50 386 SER A CA 1
ATOM 3093 C C . SER A 1 386 ? 0.492 7.700 18.702 1.00 82.50 386 SER A C 1
ATOM 3095 O O . SER A 1 386 ? 0.707 7.613 17.487 1.00 82.50 386 SER A O 1
ATOM 3097 N N . GLY A 1 387 ? 0.082 8.841 19.255 1.00 79.56 387 GLY A N 1
ATOM 3098 C CA . GLY A 1 387 ? -0.105 10.076 18.493 1.00 79.56 387 GLY A CA 1
ATOM 3099 C C . GLY A 1 387 ? 1.146 10.497 17.713 1.00 79.56 387 GLY A C 1
ATOM 3100 O O . GLY A 1 387 ? 1.030 10.950 16.578 1.00 79.56 387 GLY A O 1
ATOM 3101 N N . GLY A 1 388 ? 2.345 10.268 18.260 1.00 77.69 388 GLY A N 1
ATOM 3102 C CA . GLY A 1 388 ? 3.617 10.594 17.598 1.00 77.69 388 GLY A CA 1
ATOM 3103 C C . GLY A 1 388 ? 3.905 9.770 16.337 1.00 77.69 388 GLY A C 1
ATOM 3104 O O . GLY A 1 388 ? 4.652 10.208 15.468 1.00 77.69 388 GLY A O 1
ATOM 3105 N N . GLU A 1 389 ? 3.285 8.600 16.182 1.00 77.50 389 GLU A N 1
ATOM 3106 C CA . GLU A 1 389 ? 3.412 7.788 14.965 1.00 77.50 389 GLU A CA 1
ATOM 3107 C C . GLU A 1 389 ? 2.444 8.211 13.859 1.00 77.50 389 GLU A C 1
ATOM 3109 O O . GLU A 1 389 ? 2.465 7.639 12.774 1.00 77.50 389 GLU A O 1
ATOM 3114 N N . THR A 1 390 ? 1.575 9.187 14.119 1.00 82.56 390 THR A N 1
ATOM 3115 C CA . THR A 1 390 ? 0.526 9.646 13.192 1.00 82.56 390 THR A CA 1
ATOM 3116 C C . THR A 1 390 ? 0.418 11.173 13.125 1.00 82.56 390 THR A C 1
ATOM 3118 O O . THR A 1 390 ? -0.484 11.717 12.494 1.00 82.56 390 THR A O 1
ATOM 3121 N N . ASP A 1 391 ? 1.375 11.875 13.726 1.00 80.69 391 ASP A N 1
ATOM 3122 C CA . ASP A 1 391 ? 1.436 13.332 13.879 1.00 80.69 391 ASP A CA 1
ATOM 3123 C C . ASP A 1 391 ? 1.716 14.101 12.577 1.00 80.69 391 ASP A C 1
ATOM 3125 O O . ASP A 1 391 ? 1.497 15.314 12.499 1.00 80.69 391 ASP A O 1
ATOM 3129 N N . THR A 1 392 ? 2.175 13.405 11.535 1.00 83.88 392 THR A N 1
ATOM 3130 C CA . THR A 1 392 ? 2.420 13.985 10.214 1.00 83.88 392 THR A CA 1
ATOM 3131 C C . THR A 1 392 ? 1.488 13.408 9.151 1.00 83.88 392 THR A C 1
ATOM 3133 O O . THR A 1 392 ? 1.112 12.235 9.206 1.00 83.88 392 THR A O 1
ATOM 3136 N N . PRO A 1 393 ? 1.167 14.195 8.109 1.00 81.44 393 PRO A N 1
ATOM 3137 C CA . PRO A 1 393 ? 0.361 13.729 6.988 1.00 81.44 393 PRO A CA 1
ATOM 3138 C C . PRO A 1 393 ? 0.872 12.460 6.296 1.00 81.44 393 PRO A C 1
ATOM 3140 O O . PRO A 1 393 ? 0.065 11.636 5.877 1.00 81.44 393 PRO A O 1
ATOM 3143 N N . ALA A 1 394 ? 2.194 12.306 6.167 1.00 76.06 394 ALA A N 1
ATOM 3144 C CA . ALA A 1 394 ? 2.804 11.127 5.554 1.00 76.06 394 ALA A CA 1
ATOM 3145 C C . ALA A 1 394 ? 2.597 9.880 6.424 1.00 76.06 394 ALA A C 1
ATOM 3147 O O . ALA A 1 394 ? 2.069 8.883 5.939 1.00 76.06 394 ALA A O 1
ATOM 3148 N N . ARG A 1 395 ? 2.915 9.974 7.722 1.00 82.00 395 ARG A N 1
ATOM 3149 C CA . ARG A 1 395 ? 2.766 8.860 8.667 1.00 82.00 395 ARG A CA 1
ATOM 3150 C C . ARG A 1 395 ? 1.308 8.436 8.852 1.00 82.00 395 ARG A C 1
ATOM 3152 O O . ARG A 1 395 ? 0.999 7.248 8.847 1.00 82.00 395 ARG A O 1
ATOM 3159 N N . LEU A 1 396 ? 0.387 9.398 8.975 1.00 86.38 396 LEU A N 1
ATOM 3160 C CA . LEU A 1 396 ? -1.041 9.083 9.057 1.00 86.38 396 LEU A CA 1
ATOM 3161 C C . LEU A 1 396 ? -1.549 8.437 7.761 1.00 86.38 396 LEU A C 1
ATOM 3163 O O . LEU A 1 396 ? -2.321 7.483 7.824 1.00 86.38 396 LEU A O 1
ATOM 3167 N N . GLY A 1 397 ? -1.128 8.945 6.598 1.00 81.25 397 GLY A N 1
ATOM 3168 C CA . GLY A 1 397 ? -1.471 8.364 5.299 1.00 81.25 397 GLY A CA 1
ATOM 3169 C C . GLY A 1 397 ? -1.031 6.906 5.195 1.00 81.25 397 GLY A C 1
ATOM 3170 O O . GLY A 1 397 ? -1.861 6.042 4.929 1.00 81.25 397 GLY A O 1
ATOM 3171 N N . GLU A 1 398 ? 0.233 6.630 5.519 1.00 80.38 398 GLU A N 1
ATOM 3172 C CA . GLU A 1 398 ? 0.802 5.281 5.544 1.00 80.38 398 GLU A CA 1
ATOM 3173 C C . GLU A 1 398 ? -0.028 4.328 6.415 1.00 80.38 398 GLU A C 1
ATOM 3175 O O . GLU A 1 398 ? -0.414 3.253 5.962 1.00 80.38 398 GLU A O 1
ATOM 3180 N N . ARG A 1 399 ? -0.396 4.742 7.636 1.00 83.88 399 ARG A N 1
ATOM 3181 C CA . ARG A 1 399 ? -1.230 3.923 8.533 1.00 83.88 399 ARG A CA 1
ATOM 3182 C C . ARG A 1 399 ? -2.637 3.680 7.994 1.00 83.88 399 ARG A C 1
ATOM 3184 O O . ARG A 1 399 ? -3.160 2.577 8.129 1.00 83.88 399 ARG A O 1
ATOM 3191 N N . LEU A 1 400 ? -3.259 4.681 7.372 1.00 83.50 400 LEU A N 1
ATOM 3192 C CA . LEU A 1 400 ? -4.595 4.545 6.781 1.00 83.50 400 LEU A CA 1
ATOM 3193 C C . LEU A 1 400 ? -4.612 3.645 5.534 1.00 83.50 400 LEU A C 1
ATOM 3195 O O . LEU A 1 400 ? -5.668 3.123 5.179 1.00 83.50 400 LEU A O 1
ATOM 3199 N N . GLU A 1 401 ? -3.475 3.456 4.863 1.00 76.50 401 GLU A N 1
ATOM 3200 C CA . GLU A 1 401 ? -3.363 2.614 3.666 1.00 76.50 401 GLU A CA 1
ATOM 3201 C C . GLU A 1 401 ? -3.211 1.115 3.964 1.00 76.50 401 GLU A C 1
ATOM 3203 O O . GLU A 1 401 ? -3.402 0.300 3.053 1.00 76.50 401 GLU A O 1
ATOM 3208 N N . GLN A 1 402 ? -2.914 0.752 5.219 1.00 78.06 402 GLN A N 1
ATOM 3209 C CA . GLN A 1 402 ? -2.630 -0.621 5.657 1.00 78.06 402 GLN A CA 1
ATOM 3210 C C . GLN A 1 402 ? -3.844 -1.560 5.617 1.00 78.06 402 GLN A C 1
ATOM 3212 O O . GLN A 1 402 ? -3.673 -2.775 5.671 1.00 78.06 402 GLN A O 1
ATOM 3217 N N . GLY A 1 403 ? -5.072 -1.042 5.535 1.00 81.94 403 GLY A N 1
ATOM 3218 C CA . GLY A 1 403 ? -6.270 -1.878 5.485 1.00 81.94 403 GLY A CA 1
ATOM 3219 C C . GLY A 1 403 ? -7.564 -1.123 5.739 1.00 81.94 403 GLY A C 1
ATOM 3220 O O . GLY A 1 403 ? -7.587 0.101 5.831 1.00 81.94 403 GLY A O 1
ATOM 3221 N N . THR A 1 404 ? -8.666 -1.865 5.871 1.00 86.19 404 THR A N 1
ATOM 3222 C CA . THR A 1 404 ? -9.961 -1.277 6.273 1.00 86.19 404 THR A CA 1
ATOM 3223 C C . THR A 1 404 ? -10.233 -1.371 7.771 1.00 86.19 404 THR A C 1
ATOM 3225 O O . THR A 1 404 ? -11.230 -0.818 8.233 1.00 86.19 404 THR A O 1
ATOM 3228 N N . PHE A 1 405 ? -9.379 -2.070 8.527 1.00 87.50 405 PHE A N 1
ATOM 3229 C CA . PHE A 1 405 ? -9.485 -2.200 9.980 1.00 87.50 405 PHE A CA 1
ATOM 3230 C C . PHE A 1 405 ? -9.322 -0.843 10.679 1.00 87.50 405 PHE A C 1
ATOM 3232 O O . PHE A 1 405 ? -8.759 0.101 10.127 1.00 87.50 405 PHE A O 1
ATOM 3239 N N . ALA A 1 406 ? -9.855 -0.729 11.896 1.00 87.75 406 ALA A N 1
ATOM 3240 C CA . ALA A 1 406 ? -9.778 0.524 12.633 1.00 87.75 406 ALA A CA 1
ATOM 3241 C C . ALA A 1 406 ? -8.348 0.811 13.094 1.00 87.75 406 ALA A C 1
ATOM 3243 O O . ALA A 1 406 ? -7.754 0.024 13.826 1.00 87.75 406 ALA A O 1
ATOM 3244 N N . LEU A 1 407 ? -7.848 1.983 12.710 1.00 88.38 407 LEU A N 1
ATOM 3245 C CA . LEU A 1 407 ? -6.663 2.585 13.301 1.00 88.38 407 LEU A CA 1
ATOM 3246 C C . LEU A 1 407 ? -7.049 3.201 14.649 1.00 88.38 407 LEU A C 1
ATOM 3248 O O . LEU A 1 407 ? -7.880 4.111 14.708 1.00 88.38 407 LEU A O 1
ATOM 3252 N N . VAL A 1 408 ? -6.455 2.699 15.725 1.00 88.38 408 VAL A N 1
ATOM 3253 C CA . VAL A 1 408 ? -6.602 3.255 17.068 1.00 88.38 408 VAL A CA 1
ATOM 3254 C C . VAL A 1 408 ? -5.377 4.097 17.364 1.00 88.38 408 VAL A C 1
ATOM 3256 O O . VAL A 1 408 ? -4.260 3.593 17.322 1.00 88.38 408 VAL A O 1
ATOM 3259 N N . ILE A 1 409 ? -5.603 5.368 17.682 1.00 88.44 409 ILE A N 1
ATOM 3260 C CA . ILE A 1 409 ? -4.541 6.309 18.025 1.00 88.44 409 ILE A CA 1
ATOM 3261 C C . ILE A 1 409 ? -4.704 6.684 19.497 1.00 88.44 409 ILE A C 1
ATOM 3263 O O . ILE A 1 409 ? -5.694 7.324 19.861 1.00 88.44 409 ILE A O 1
ATOM 3267 N N . ASP A 1 410 ? -3.762 6.261 20.337 1.00 86.00 410 ASP A N 1
ATOM 3268 C CA . ASP A 1 410 ? -3.685 6.695 21.732 1.00 86.00 410 ASP A CA 1
ATOM 3269 C C . ASP A 1 410 ? -2.901 8.005 21.843 1.00 86.00 410 ASP A C 1
ATOM 3271 O O . ASP A 1 410 ? -2.027 8.291 21.027 1.00 86.00 410 ASP A O 1
ATOM 3275 N N . GLU A 1 411 ? -3.240 8.828 22.835 1.00 83.25 411 GLU A N 1
ATOM 3276 C CA . GLU A 1 411 ? -2.624 10.151 23.040 1.00 83.25 411 GLU A CA 1
ATOM 3277 C C . GLU A 1 411 ? -2.643 11.041 21.777 1.00 83.25 411 GLU A C 1
ATOM 3279 O O . GLU A 1 411 ? -1.679 11.716 21.423 1.00 83.25 411 GLU A O 1
ATOM 3284 N N . GLY A 1 412 ? -3.779 11.062 21.076 1.00 81.81 412 GLY A N 1
ATOM 3285 C CA . GLY A 1 412 ? -3.938 11.748 19.789 1.00 81.81 412 GLY A CA 1
ATOM 3286 C C . GLY A 1 412 ? -3.931 13.284 19.822 1.00 81.81 412 GLY A C 1
ATOM 3287 O O . GLY A 1 412 ? -4.370 13.894 18.852 1.00 81.81 412 GLY A O 1
ATOM 3288 N N . GLU A 1 413 ? -3.472 13.940 20.892 1.00 82.38 413 GLU A N 1
ATOM 3289 C CA . GLU A 1 413 ? -3.421 15.413 20.966 1.00 82.38 413 GLU A CA 1
ATOM 3290 C C . GLU A 1 413 ? -2.588 16.006 19.816 1.00 82.38 413 GLU A C 1
ATOM 3292 O O . GLU A 1 413 ? -3.027 16.951 19.156 1.00 82.38 413 GLU A O 1
ATOM 3297 N N . GLY A 1 414 ? -1.460 15.364 19.487 1.00 78.31 414 GLY A N 1
ATOM 3298 C CA . GLY A 1 414 ? -0.578 15.738 18.372 1.00 78.31 414 GLY A CA 1
ATOM 3299 C C . GLY A 1 414 ? -1.228 15.686 16.978 1.00 78.31 414 GLY A C 1
ATOM 3300 O O . GLY A 1 414 ? -0.737 16.298 16.026 1.00 78.31 414 GLY A O 1
ATOM 3301 N N . LEU A 1 415 ? -2.367 14.994 16.838 1.00 84.31 415 LEU A N 1
ATOM 3302 C CA . LEU A 1 415 ? -3.140 14.977 15.590 1.00 84.31 415 LEU A CA 1
ATOM 3303 C C . LEU A 1 415 ? -3.874 16.290 15.342 1.00 84.31 415 LEU A C 1
ATOM 3305 O O . LEU A 1 415 ? -4.149 16.643 14.196 1.00 84.31 415 LEU A O 1
ATOM 3309 N N . PHE A 1 416 ? -4.251 16.974 16.419 1.00 85.56 416 PHE A N 1
ATOM 3310 C CA . PHE A 1 416 ? -5.051 18.191 16.365 1.00 85.56 416 PHE A CA 1
ATOM 3311 C C . PHE A 1 416 ? -4.191 19.426 16.585 1.00 85.56 416 PHE A C 1
ATOM 3313 O O . PHE A 1 416 ? -4.473 20.464 15.990 1.00 85.56 416 PHE A O 1
ATOM 3320 N N . LEU A 1 417 ? -3.135 19.309 17.390 1.00 83.75 417 LEU A N 1
ATOM 3321 C CA . LEU A 1 417 ? -2.258 20.404 17.776 1.00 83.75 417 LEU A CA 1
ATOM 3322 C C . LEU A 1 417 ? -0.802 20.074 17.437 1.00 83.75 417 LEU A C 1
ATOM 3324 O O . LEU A 1 417 ? -0.320 18.973 17.675 1.00 83.75 417 LEU A O 1
ATOM 3328 N N . LYS A 1 418 ? -0.088 21.051 16.886 1.00 80.88 418 LYS A N 1
ATOM 3329 C CA . LYS A 1 418 ? 1.366 21.015 16.722 1.00 80.88 418 LYS A CA 1
ATOM 3330 C C . LYS A 1 418 ? 2.049 21.330 18.054 1.00 80.88 418 LYS A C 1
ATOM 3332 O O . LYS A 1 418 ? 1.432 21.874 18.968 1.00 80.88 418 LYS A O 1
ATOM 3337 N N . SER A 1 419 ? 3.353 21.067 18.137 1.00 78.00 419 SER A N 1
ATOM 3338 C CA . SER A 1 419 ? 4.171 21.378 19.320 1.00 78.00 419 SER A CA 1
ATOM 3339 C C . SER A 1 419 ? 4.181 22.866 19.701 1.00 78.00 419 SER A C 1
ATOM 3341 O O . SER A 1 419 ? 4.426 23.195 20.857 1.00 78.00 419 SER A O 1
ATOM 3343 N N . ASP A 1 420 ? 3.882 23.766 18.759 1.00 80.38 420 ASP A N 1
ATOM 3344 C CA . ASP A 1 420 ? 3.737 25.210 18.981 1.00 80.38 420 ASP A CA 1
ATOM 3345 C C . ASP A 1 420 ? 2.305 25.641 19.372 1.00 80.38 420 ASP A C 1
ATOM 3347 O O . ASP A 1 420 ? 2.017 26.836 19.453 1.00 80.38 420 ASP A O 1
ATOM 3351 N N . GLY A 1 421 ? 1.397 24.683 19.595 1.00 78.25 421 GLY A N 1
ATOM 3352 C CA . GLY A 1 421 ? 0.002 24.907 19.985 1.00 78.25 421 GLY A CA 1
ATOM 3353 C C . GLY A 1 421 ? -0.934 25.303 18.839 1.00 78.25 421 GLY A C 1
ATOM 3354 O O . GLY A 1 421 ? -2.117 25.547 19.078 1.00 78.25 421 GLY A O 1
ATOM 3355 N N . ARG A 1 422 ? -0.449 25.380 17.593 1.00 84.44 422 ARG A N 1
ATOM 3356 C CA . ARG A 1 422 ? -1.300 25.659 16.425 1.00 84.44 422 ARG A CA 1
ATOM 3357 C C . ARG A 1 422 ? -2.021 24.405 15.956 1.00 84.44 422 ARG A C 1
ATOM 3359 O O . ARG A 1 422 ? -1.520 23.298 16.110 1.00 84.44 422 ARG A O 1
ATOM 3366 N N . GLU A 1 423 ? -3.159 24.580 15.293 1.00 85.62 423 GLU A N 1
ATOM 3367 C CA . GLU A 1 423 ? -3.882 23.457 14.697 1.00 85.62 423 GLU A CA 1
ATOM 3368 C C . GLU A 1 423 ? -3.035 22.722 13.648 1.00 85.62 423 GLU A C 1
ATOM 3370 O O . GLU A 1 423 ? -2.417 23.322 12.757 1.00 85.62 423 GLU A O 1
ATOM 3375 N N . ASN A 1 424 ? -3.060 21.395 13.704 1.00 85.06 424 ASN A N 1
ATOM 3376 C CA . ASN A 1 424 ? -2.449 20.529 12.708 1.00 85.06 424 ASN A CA 1
ATOM 3377 C C . ASN A 1 424 ? -3.393 20.347 11.503 1.00 85.06 424 ASN A C 1
ATOM 3379 O O . ASN A 1 424 ? -3.869 19.255 11.195 1.00 85.06 424 ASN A O 1
ATOM 3383 N N . VAL A 1 425 ? -3.694 21.462 10.824 1.00 87.00 425 VAL A N 1
ATOM 3384 C CA . VAL A 1 425 ? -4.667 21.545 9.716 1.00 87.00 425 VAL A CA 1
ATOM 3385 C C . VAL A 1 425 ? -4.477 20.453 8.648 1.00 87.00 425 VAL A C 1
ATOM 3387 O O . VAL A 1 425 ? -5.484 19.866 8.244 1.00 87.00 425 VAL A O 1
ATOM 3390 N N . PRO A 1 426 ? -3.246 20.116 8.203 1.00 83.56 426 PRO A N 1
ATOM 3391 C CA . PRO A 1 426 ? -3.049 19.058 7.211 1.00 83.56 426 PRO A CA 1
ATOM 3392 C C . PRO A 1 426 ? -3.523 17.676 7.689 1.00 83.56 426 PRO A C 1
ATOM 3394 O O . PRO A 1 426 ? -4.191 16.958 6.944 1.00 83.56 426 PRO A O 1
ATOM 3397 N N . VAL A 1 427 ? -3.232 17.316 8.944 1.00 86.12 427 VAL A N 1
ATOM 3398 C CA . VAL A 1 427 ? -3.647 16.039 9.548 1.00 86.12 427 VAL A CA 1
ATOM 3399 C C . VAL A 1 427 ? -5.159 16.003 9.762 1.00 86.12 427 VAL A C 1
ATOM 3401 O O . VAL A 1 427 ? -5.814 15.032 9.382 1.00 86.12 427 VAL A O 1
ATOM 3404 N N . ILE A 1 428 ? -5.747 17.094 10.263 1.00 86.81 428 ILE A N 1
ATOM 3405 C CA . ILE A 1 428 ? -7.206 17.239 10.407 1.00 86.81 428 ILE A CA 1
ATOM 3406 C C . ILE A 1 428 ? -7.910 17.081 9.049 1.00 86.81 428 ILE A C 1
ATOM 3408 O O . ILE A 1 428 ? -8.955 16.427 8.954 1.00 86.81 428 ILE A O 1
ATOM 3412 N N . GLY A 1 429 ? -7.327 17.642 7.985 1.00 85.19 429 GLY A N 1
ATOM 3413 C CA . GLY A 1 429 ? -7.789 17.461 6.611 1.00 85.19 429 GLY A CA 1
ATOM 3414 C C . GLY A 1 429 ? -7.862 15.984 6.231 1.00 85.19 429 GLY A C 1
ATOM 3415 O O . GLY A 1 429 ? -8.927 15.505 5.835 1.00 85.19 429 GLY A O 1
ATOM 3416 N N . ILE A 1 430 ? -6.773 15.237 6.432 1.00 85.44 430 ILE A N 1
ATOM 3417 C CA . ILE A 1 430 ? -6.719 13.792 6.162 1.00 85.44 430 ILE A CA 1
ATOM 3418 C C . ILE A 1 430 ? -7.756 13.030 6.988 1.00 85.44 430 ILE A C 1
ATOM 3420 O O . ILE A 1 430 ? -8.469 12.199 6.430 1.00 85.44 430 ILE A O 1
ATOM 3424 N N . LEU A 1 431 ? -7.907 13.322 8.284 1.00 87.12 431 LEU A N 1
ATOM 3425 C CA . LEU A 1 431 ? -8.903 12.660 9.136 1.00 87.12 431 LEU A CA 1
ATOM 3426 C C . LEU A 1 431 ? -10.329 12.855 8.607 1.00 87.12 431 LEU A C 1
ATOM 3428 O O . LEU A 1 431 ? -11.129 11.916 8.600 1.00 87.12 431 LEU A O 1
ATOM 3432 N N . LYS A 1 432 ? -10.652 14.058 8.122 1.00 84.69 432 LYS A N 1
ATOM 3433 C CA . LYS A 1 432 ? -11.946 14.352 7.497 1.00 84.69 432 LYS A CA 1
ATOM 3434 C C . LYS A 1 432 ? -12.109 13.619 6.164 1.00 84.69 432 LYS A C 1
ATOM 3436 O O . LYS A 1 432 ? -13.159 13.020 5.919 1.00 84.69 432 LYS A O 1
ATOM 3441 N N . HIS A 1 433 ? -11.086 13.641 5.312 1.00 82.94 433 HIS A N 1
ATOM 3442 C CA . HIS A 1 433 ? -11.113 12.952 4.021 1.00 82.94 433 HIS A CA 1
ATOM 3443 C C . HIS A 1 433 ? -11.212 11.435 4.175 1.00 82.94 433 HIS A C 1
ATOM 3445 O O . HIS A 1 433 ? -11.952 10.805 3.420 1.00 82.94 433 HIS A O 1
ATOM 3451 N N . ALA A 1 434 ? -10.583 10.862 5.198 1.00 83.69 434 ALA A N 1
ATOM 3452 C CA . ALA A 1 434 ? -10.659 9.442 5.508 1.00 83.69 434 ALA A CA 1
ATOM 3453 C C . ALA A 1 434 ? -12.098 8.973 5.787 1.00 83.69 434 ALA A C 1
ATOM 3455 O O . ALA A 1 434 ? -12.430 7.834 5.457 1.00 83.69 434 ALA A O 1
ATOM 3456 N N . LEU A 1 435 ? -12.974 9.840 6.318 1.00 81.25 435 LEU A N 1
ATOM 3457 C CA . LEU A 1 435 ? -14.400 9.534 6.508 1.00 81.25 435 LEU A CA 1
ATOM 3458 C C . LEU A 1 435 ? -15.232 9.683 5.237 1.00 81.25 435 LEU A C 1
ATOM 3460 O O . LEU A 1 435 ? -16.218 8.972 5.068 1.00 81.25 435 LEU A O 1
ATOM 3464 N N . GLN A 1 436 ? -14.881 10.638 4.379 1.00 79.25 436 GLN A N 1
ATOM 3465 C CA . GLN A 1 436 ? -15.747 11.091 3.285 1.00 79.25 436 GLN A CA 1
ATOM 3466 C C . GLN A 1 436 ? -15.371 10.506 1.924 1.00 79.25 436 GLN A C 1
ATOM 3468 O O . GLN A 1 436 ? -16.208 10.431 1.025 1.00 79.25 436 GLN A O 1
ATOM 3473 N N . SER A 1 437 ? -14.116 10.102 1.758 1.00 74.88 437 SER A N 1
ATOM 3474 C CA . SER A 1 437 ? -13.556 9.692 0.480 1.00 74.88 437 SER A CA 1
ATOM 3475 C C . SER A 1 437 ? -13.076 8.243 0.509 1.00 74.88 437 SER A C 1
ATOM 3477 O O . SER A 1 437 ? -12.650 7.706 1.537 1.00 74.88 437 SER A O 1
ATOM 3479 N N . LEU A 1 438 ? -13.125 7.610 -0.663 1.00 67.38 438 LEU A N 1
ATOM 3480 C CA . LEU A 1 438 ? -12.458 6.331 -0.913 1.00 67.38 438 LEU A CA 1
ATOM 3481 C C . LEU A 1 438 ? -10.936 6.485 -0.972 1.00 67.38 438 LEU A C 1
ATOM 3483 O O . LEU A 1 438 ? -10.225 5.518 -0.729 1.00 67.38 438 LEU A O 1
ATOM 3487 N N . ILE A 1 439 ? -10.465 7.703 -1.249 1.00 62.44 439 ILE A N 1
ATOM 3488 C CA . ILE A 1 439 ? -9.054 8.074 -1.317 1.00 62.44 439 ILE A CA 1
ATOM 3489 C C . ILE A 1 439 ? -8.840 9.249 -0.366 1.00 62.44 439 ILE A C 1
ATOM 3491 O O . ILE A 1 439 ? -9.409 10.325 -0.578 1.00 62.44 439 ILE A O 1
ATOM 3495 N N . SER A 1 440 ? -8.038 9.062 0.678 1.00 53.81 440 SER A N 1
ATOM 3496 C CA . SER A 1 440 ? -7.643 10.166 1.552 1.00 53.81 440 SER A CA 1
ATOM 3497 C C . SER A 1 440 ? -6.373 10.793 0.983 1.00 53.81 440 SER A C 1
ATOM 3499 O O . SER A 1 440 ? -5.301 10.217 1.116 1.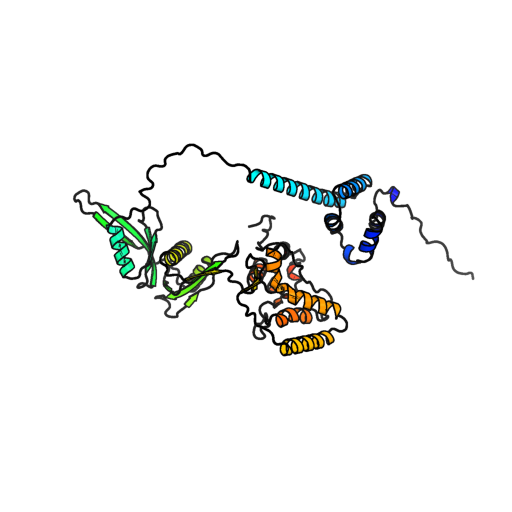00 53.81 440 SER A O 1
ATOM 3501 N N . ARG A 1 441 ? -6.488 11.923 0.272 1.00 43.56 441 ARG A N 1
ATOM 3502 C CA . ARG A 1 441 ? -5.321 12.659 -0.247 1.00 43.56 441 ARG A CA 1
ATOM 3503 C C . ARG A 1 441 ? -4.944 13.797 0.695 1.00 43.56 441 ARG A C 1
ATOM 3505 O O . ARG A 1 441 ? -5.814 14.372 1.353 1.00 43.56 441 ARG A O 1
ATOM 3512 N N . GLN A 1 442 ? -3.657 14.140 0.729 1.00 38.00 442 GLN A N 1
ATOM 3513 C CA . GLN A 1 442 ? -3.180 15.339 1.412 1.00 38.00 442 GLN A CA 1
ATOM 3514 C C . GLN A 1 442 ? -3.850 16.587 0.828 1.00 38.00 442 GLN A C 1
ATOM 3516 O O . GLN A 1 442 ? -3.846 16.825 -0.380 1.00 38.00 442 GLN A O 1
ATOM 3521 N N . THR A 1 443 ? -4.373 17.442 1.700 1.00 32.62 443 THR A N 1
ATOM 3522 C CA . THR A 1 443 ? -4.559 18.851 1.360 1.00 32.62 443 THR A CA 1
ATOM 3523 C C . THR A 1 443 ? -3.193 19.524 1.413 1.00 32.62 443 THR A C 1
ATOM 3525 O O . THR A 1 443 ? -2.625 19.635 2.498 1.00 32.62 443 THR A O 1
ATOM 3528 N N . SER A 1 444 ? -2.661 19.976 0.270 1.00 34.03 444 SER A N 1
ATOM 3529 C CA . SER A 1 444 ? -1.501 20.878 0.286 1.00 34.03 444 SER A CA 1
ATOM 3530 C C . SER A 1 444 ? -1.818 22.112 1.138 1.00 34.03 444 SER A C 1
ATOM 3532 O O . SER A 1 444 ? -2.974 22.550 1.183 1.00 34.03 444 SER A O 1
ATOM 3534 N N . ASP A 1 445 ? -0.796 22.721 1.746 1.00 36.72 445 ASP A N 1
ATOM 3535 C CA . ASP A 1 445 ? -0.882 23.941 2.575 1.00 36.72 445 ASP A CA 1
ATOM 3536 C C . ASP A 1 445 ? -1.572 25.143 1.881 1.00 36.72 445 ASP A C 1
ATOM 3538 O O . ASP A 1 445 ? -1.776 26.194 2.485 1.00 36.72 445 ASP A O 1
ATOM 3542 N N . ARG A 1 446 ? -1.967 25.012 0.605 1.00 31.84 446 ARG A N 1
ATOM 3543 C CA . ARG A 1 446 ? -2.681 26.024 -0.188 1.00 31.84 446 ARG A CA 1
ATOM 3544 C C . ARG A 1 446 ? -4.118 25.647 -0.569 1.00 31.84 446 ARG A C 1
ATOM 3546 O O . ARG A 1 446 ? -4.704 26.302 -1.428 1.00 31.84 446 ARG A O 1
ATOM 3553 N N . GLY A 1 447 ? -4.705 24.612 0.035 1.00 27.06 447 GLY A N 1
ATOM 3554 C CA . GLY A 1 447 ? -6.116 24.264 -0.179 1.00 27.06 447 GLY A CA 1
ATOM 3555 C C . GLY A 1 447 ? -6.437 23.701 -1.570 1.00 27.06 447 GLY A C 1
ATOM 3556 O O . GLY A 1 447 ? -7.603 23.673 -1.961 1.00 27.06 447 GLY A O 1
ATOM 3557 N N . LYS A 1 448 ? -5.426 23.251 -2.324 1.00 26.22 448 LYS A N 1
ATOM 3558 C CA . LYS A 1 448 ? -5.613 22.465 -3.552 1.00 26.22 448 LYS A CA 1
ATOM 3559 C C . LYS A 1 448 ? -5.245 21.007 -3.298 1.00 26.22 448 LYS A C 1
ATOM 3561 O O . LYS A 1 448 ? -4.192 20.732 -2.717 1.00 26.22 448 LYS A O 1
ATOM 3566 N N . PHE A 1 449 ? -6.130 20.113 -3.733 1.00 33.06 449 PHE A N 1
ATOM 3567 C CA . PHE A 1 449 ? -5.943 18.665 -3.716 1.00 33.06 449 PHE A CA 1
ATOM 3568 C C . PHE A 1 449 ? -4.899 18.282 -4.773 1.00 33.06 449 PHE A C 1
ATOM 3570 O O . PHE A 1 449 ? -5.001 18.752 -5.908 1.00 33.06 449 PHE A O 1
ATOM 3577 N N . GLN A 1 450 ? -3.911 17.466 -4.402 1.00 30.77 450 GLN A N 1
ATOM 3578 C CA . GLN A 1 450 ? -3.082 16.707 -5.345 1.00 30.77 450 GLN A CA 1
ATOM 3579 C C . GLN A 1 450 ? -3.492 15.249 -5.252 1.00 30.77 450 GLN A C 1
ATOM 3581 O O . GLN A 1 450 ? -3.652 14.775 -4.108 1.00 30.77 450 GLN A O 1
#

Nearest PDB structures (foldseek):
  1ul7-assembly1_A  TM=4.837E-01  e=2.888E-01  Mus musculus
  3ose-assembly1_A  TM=6.129E-01  e=1.174E+00  Homo sapiens
  6c9d-assembly1_A  TM=3.499E-01  e=7.495E-01  Homo sapiens

Secondary structure (DSSP, 8-state):
-------S-S-S----GGGTT---HHHHHHTS-HHHHHHHHT-GGGGSTT-HHHHHHTT--HHHHHHHHHHHHHHT--HHHHHHHHHHHHHHHHHHHHHHHHHHTTS-----------S-GGGSS---HHHHHHHHHHHHTT-EEEESSTTS-EEEEEETTTTEEEEEEEEEEE-TTSS-EEEEEEEPPPSB--EEEEEEEEEESSTTPPPEEEEEEE-SS--S-EEEEEEEHHHHHHHHHHTT-BS-HHHHHHHHHHHHHHHHHTT-SEEEEE--S-EEEE-SSS-EEEESS------HHHHHHHHHHHHHHHTT-GGGHHHHHHHHHHHHHGGGHHHHHHTT--PPPP---SSTTSSHHHHHHHHHHHTT---SSSTTTTTEEEGGGTSSHHHHHHHHHT-SSPPEEESTHHHHB-TTS-B-HHHHHHHHHHHH-SS---B-TTS-B-

Radius of gyration: 33.36 Å; Cα contacts (8 Å, |Δi|>4): 526; chains: 1; bounding box: 72×73×121 Å